Protein AF-0000000084460706 (afdb_homodimer)

pLDDT: mean 92.75, std 14.27, range [35.69, 99.0]

Structure (mmCIF, N/CA/C/O backbone):
data_AF-0000000084460706-model_v1
#
loop_
_entity.id
_entity.type
_entity.pdbx_description
1 polymer 'Polyprenyl-pyrophosphate binding protein'
#
loop_
_atom_site.group_PDB
_atom_site.id
_atom_site.type_symbol
_atom_site.label_atom_id
_atom_site.label_alt_id
_atom_site.label_comp_id
_atom_site.label_asym_id
_atom_site.label_entity_id
_atom_site.label_seq_id
_atom_site.pdbx_PDB_ins_code
_atom_site.Cartn_x
_atom_site.Cartn_y
_atom_site.Cartn_z
_atom_site.occupancy
_atom_site.B_iso_or_equiv
_atom_site.auth_seq_id
_atom_site.auth_comp_id
_atom_site.auth_asym_id
_atom_site.auth_atom_id
_atom_site.pdbx_PDB_model_num
ATOM 1 N N . MET A 1 1 ? 12.711 -70.938 -64.938 1 35.69 1 MET A N 1
ATOM 2 C CA . MET A 1 1 ? 12.578 -70.562 -63.562 1 35.69 1 MET A CA 1
ATOM 3 C C . MET A 1 1 ? 12.531 -69 -63.438 1 35.69 1 MET A C 1
ATOM 5 O O . MET A 1 1 ? 13.547 -68.375 -63.625 1 35.69 1 MET A O 1
ATOM 9 N N . ASN A 1 2 ? 11.406 -68.312 -63.906 1 45.12 2 ASN A N 1
ATOM 10 C CA . ASN A 1 2 ? 11.078 -66.875 -63.938 1 45.12 2 ASN A CA 1
ATOM 11 C C . ASN A 1 2 ? 11.148 -66.25 -62.531 1 45.12 2 ASN A C 1
ATOM 13 O O . ASN A 1 2 ? 10.484 -66.75 -61.594 1 45.12 2 ASN A O 1
ATOM 17 N N . ARG A 1 3 ? 12.305 -65.688 -62.094 1 51.94 3 ARG A N 1
ATOM 18 C CA . ARG A 1 3 ? 12.57 -64.938 -60.844 1 51.94 3 ARG A CA 1
ATOM 19 C C . ARG A 1 3 ? 11.586 -63.781 -60.688 1 51.94 3 ARG A C 1
ATOM 21 O O . ARG A 1 3 ? 11.516 -62.875 -61.5 1 51.94 3 ARG A O 1
ATOM 28 N N . ALA A 1 4 ? 10.375 -63.906 -60.062 1 52.44 4 ALA A N 1
ATOM 29 C CA . ALA A 1 4 ? 9.453 -62.875 -59.594 1 52.44 4 ALA A CA 1
ATOM 30 C C . ALA A 1 4 ? 10.156 -61.906 -58.656 1 52.44 4 ALA A C 1
ATOM 32 O O . ALA A 1 4 ? 10.734 -62.312 -57.656 1 52.44 4 ALA A O 1
ATOM 33 N N . ILE A 1 5 ? 10.781 -60.75 -59.094 1 53.22 5 ILE A N 1
ATOM 34 C CA . ILE A 1 5 ? 11.312 -59.656 -58.281 1 53.22 5 ILE A CA 1
ATOM 35 C C . ILE A 1 5 ? 10.195 -59.031 -57.438 1 53.22 5 ILE A C 1
ATOM 37 O O . ILE A 1 5 ? 9.203 -58.531 -57.969 1 53.22 5 ILE A O 1
ATOM 41 N N . ARG A 1 6 ? 9.828 -59.594 -56.281 1 53.53 6 ARG A N 1
ATOM 42 C CA . ARG A 1 6 ? 8.898 -59 -55.312 1 53.53 6 ARG A CA 1
ATOM 43 C C . ARG A 1 6 ? 9.344 -57.594 -54.938 1 53.53 6 ARG A C 1
ATOM 45 O O . ARG A 1 6 ? 10.477 -57.375 -54.5 1 53.53 6 ARG A O 1
ATOM 52 N N . TYR A 1 7 ? 8.836 -56.531 -55.625 1 55.12 7 TYR A N 1
ATOM 53 C CA . TYR A 1 7 ? 8.984 -55.156 -55.188 1 55.12 7 TYR A CA 1
ATOM 54 C C . TYR A 1 7 ? 8.531 -54.969 -53.75 1 55.12 7 TYR A C 1
ATOM 56 O O . TYR A 1 7 ? 7.371 -55.219 -53.406 1 55.12 7 TYR A O 1
ATOM 64 N N . LEU A 1 8 ? 9.406 -55.219 -52.781 1 54.19 8 LEU A N 1
ATOM 65 C CA . LEU A 1 8 ? 9.109 -54.844 -51.406 1 54.19 8 LEU A CA 1
ATOM 66 C C . LEU A 1 8 ? 8.891 -53.344 -51.281 1 54.19 8 LEU A C 1
ATOM 68 O O . LEU A 1 8 ? 9.781 -52.531 -51.625 1 54.19 8 LEU A O 1
ATOM 72 N N . SER A 1 9 ? 7.672 -52.844 -51.375 1 57.59 9 SER A N 1
ATOM 73 C CA . SER A 1 9 ? 7.328 -51.438 -51.094 1 57.59 9 SER A CA 1
ATOM 74 C C . SER A 1 9 ? 7.703 -51.031 -49.688 1 57.59 9 SER A C 1
ATOM 76 O O . SER A 1 9 ? 7.27 -51.656 -48.719 1 57.59 9 SER A O 1
ATOM 78 N N . ILE A 1 10 ? 8.828 -50.344 -49.5 1 58.97 10 ILE A N 1
ATOM 79 C CA . ILE A 1 10 ? 9.195 -49.719 -48.219 1 58.97 10 ILE A CA 1
ATOM 80 C C . ILE A 1 10 ? 8.156 -48.688 -47.844 1 58.97 10 ILE A C 1
ATOM 82 O O . ILE A 1 10 ? 7.992 -47.688 -48.531 1 58.97 10 ILE A O 1
ATOM 86 N N . VAL A 1 11 ? 7.062 -49.031 -47.094 1 57.97 11 VAL A N 1
ATOM 87 C CA . VAL A 1 11 ? 6.168 -48.062 -46.5 1 57.97 11 VAL A CA 1
ATOM 88 C C . VAL A 1 11 ? 6.934 -47.219 -45.469 1 57.97 11 VAL A C 1
ATOM 90 O O . VAL A 1 11 ? 7.414 -47.75 -44.469 1 57.97 11 VAL A O 1
ATOM 93 N N . LEU A 1 12 ? 7.449 -46.094 -45.844 1 57.53 12 LEU A N 1
ATOM 94 C CA . LEU A 1 12 ? 8.023 -45.094 -44.938 1 57.53 12 LEU A CA 1
ATOM 95 C C . LEU A 1 12 ? 6.969 -44.562 -43.969 1 57.53 12 LEU A C 1
ATOM 97 O O . LEU A 1 12 ? 6 -43.938 -44.406 1 57.53 12 LEU A O 1
ATOM 101 N N . PHE A 1 13 ? 6.812 -45.156 -42.75 1 57.91 13 PHE A N 1
ATOM 102 C CA . PHE A 1 13 ? 5.992 -44.594 -41.688 1 57.91 13 PHE A CA 1
ATOM 103 C C . PHE A 1 13 ? 6.531 -43.219 -41.25 1 57.91 13 PHE A C 1
ATOM 105 O O . PHE A 1 13 ? 7.625 -43.125 -40.688 1 57.91 13 PHE A O 1
ATOM 112 N N . SER A 1 14 ? 6.027 -42.125 -41.719 1 57.31 14 SER A N 1
ATOM 113 C CA . SER A 1 14 ? 6.316 -40.812 -41.188 1 57.31 14 SER A CA 1
ATOM 114 C C . SER A 1 14 ? 5.75 -40.656 -39.781 1 57.31 14 SER A C 1
ATOM 116 O O . SER A 1 14 ? 4.535 -40.719 -39.562 1 57.31 14 SER A O 1
ATOM 118 N N . VAL A 1 15 ? 6.5 -40.875 -38.781 1 58.72 15 VAL A N 1
ATOM 119 C CA . VAL A 1 15 ? 6.145 -40.531 -37.406 1 58.72 15 VAL A CA 1
ATOM 120 C C . VAL A 1 15 ? 5.891 -39.031 -37.312 1 58.72 15 VAL A C 1
ATOM 122 O O . VAL A 1 15 ? 6.812 -38.219 -37.469 1 58.72 15 VAL A O 1
ATOM 125 N N . LEU A 1 16 ? 4.648 -38.562 -37.469 1 55.91 16 LEU A N 1
ATOM 126 C CA . LEU A 1 16 ? 4.273 -37.188 -37.094 1 55.91 16 LEU A CA 1
ATOM 127 C C . LEU A 1 16 ? 4.605 -36.906 -35.656 1 55.91 16 LEU A C 1
ATOM 129 O O . LEU A 1 16 ? 4.008 -37.5 -34.75 1 55.91 16 LEU A O 1
ATOM 133 N N . SER A 1 17 ? 5.73 -36.375 -35.344 1 52.72 17 SER A N 1
ATOM 134 C CA . SER A 1 17 ? 6.031 -35.812 -34.031 1 52.72 17 SER A CA 1
ATOM 135 C C . SER A 1 17 ? 5.016 -34.75 -33.625 1 52.72 17 SER A C 1
ATOM 137 O O . SER A 1 17 ? 5.008 -33.656 -34.156 1 52.72 17 SER A O 1
ATOM 139 N N . LEU A 1 18 ? 3.852 -35.094 -33.125 1 52.91 18 LEU A N 1
ATOM 140 C CA . LEU A 1 18 ? 3.033 -34.062 -32.469 1 52.91 18 LEU A CA 1
ATOM 141 C C . LEU A 1 18 ? 3.865 -33.219 -31.5 1 52.91 18 LEU A C 1
ATOM 143 O O . LEU A 1 18 ? 4.609 -33.781 -30.688 1 52.91 18 LEU A O 1
ATOM 147 N N . PRO A 1 19 ? 4.023 -31.969 -31.891 1 53.22 19 PRO A N 1
ATOM 148 C CA . PRO A 1 19 ? 4.715 -31.172 -30.859 1 53.22 19 PRO A CA 1
ATOM 149 C C . PRO A 1 19 ? 4.137 -31.391 -29.453 1 53.22 19 PRO A C 1
ATOM 151 O O . PRO A 1 19 ? 2.924 -31.297 -29.266 1 53.22 19 PRO A O 1
ATOM 154 N N . LEU A 1 20 ? 4.777 -32.219 -28.656 1 52.78 20 LEU A N 1
ATOM 155 C CA . LEU A 1 20 ? 4.418 -32.344 -27.25 1 52.78 20 LEU A CA 1
ATOM 156 C C . LEU A 1 20 ? 4.223 -30.953 -26.625 1 52.78 20 LEU A C 1
ATOM 158 O O . LEU A 1 20 ? 5.191 -30.219 -26.438 1 52.78 20 LEU A O 1
ATOM 162 N N . CYS A 1 21 ? 3.043 -30.359 -27.016 1 56.69 21 CYS A N 1
ATOM 163 C CA . CYS A 1 21 ? 2.742 -29.156 -26.234 1 56.69 21 CYS A CA 1
ATOM 164 C C . CYS A 1 21 ? 3.008 -29.391 -24.766 1 56.69 21 CYS A C 1
ATOM 166 O O . CYS A 1 21 ? 2.549 -30.391 -24.188 1 56.69 21 CYS A O 1
ATOM 168 N N . ALA A 1 22 ? 4.07 -28.703 -24.234 1 64.94 22 ALA A N 1
ATOM 169 C CA . ALA A 1 22 ? 4.41 -28.859 -22.828 1 64.94 22 ALA A CA 1
ATOM 170 C C . ALA A 1 22 ? 3.188 -28.641 -21.938 1 64.94 22 ALA A C 1
ATOM 172 O O . ALA A 1 22 ? 2.4 -27.719 -22.172 1 64.94 22 ALA A O 1
ATOM 173 N N . ALA A 1 23 ? 2.678 -29.641 -21.141 1 80.94 23 ALA A N 1
ATOM 174 C CA . ALA A 1 23 ? 1.615 -29.578 -20.141 1 80.94 23 ALA A CA 1
ATOM 175 C C . ALA A 1 23 ? 1.845 -28.422 -19.172 1 80.94 23 ALA A C 1
ATOM 177 O O . ALA A 1 23 ? 2.988 -28.031 -18.922 1 80.94 23 ALA A O 1
ATOM 178 N N . PRO A 1 24 ? 0.689 -27.719 -18.766 1 90 24 PRO A N 1
ATOM 179 C CA . PRO A 1 24 ? 0.849 -26.672 -17.75 1 90 24 PRO A CA 1
ATOM 180 C C . PRO A 1 24 ? 1.663 -27.125 -16.547 1 90 24 PRO A C 1
ATOM 182 O O . PRO A 1 24 ? 1.537 -28.281 -16.109 1 90 24 PRO A O 1
ATOM 185 N N . GLU A 1 25 ? 2.559 -26.328 -16.156 1 94.56 25 GLU A N 1
ATOM 186 C CA . GLU A 1 25 ? 3.389 -26.578 -14.984 1 94.56 25 GLU A CA 1
ATOM 187 C C . GLU A 1 25 ? 2.707 -26.078 -13.711 1 94.56 25 GLU A C 1
ATOM 189 O O . GLU A 1 25 ? 2.152 -24.984 -13.688 1 94.56 25 GLU A O 1
ATOM 194 N N . LYS A 1 26 ? 2.754 -26.922 -12.664 1 97.38 26 LYS A N 1
ATOM 195 C CA . LYS A 1 26 ? 2.199 -26.531 -11.375 1 97.38 26 LYS A CA 1
ATOM 196 C C . LYS A 1 26 ? 3.209 -25.719 -10.562 1 97.38 26 LYS A C 1
ATOM 198 O O . LYS A 1 26 ? 4.332 -26.172 -10.336 1 97.38 26 LYS A O 1
ATOM 203 N N . LEU A 1 27 ? 2.857 -24.594 -10.156 1 98.5 27 LEU A N 1
ATOM 204 C CA . LEU A 1 27 ? 3.66 -23.734 -9.281 1 98.5 27 LEU A CA 1
ATOM 205 C C . LEU A 1 27 ? 2.908 -23.422 -7.996 1 98.5 27 LEU A C 1
ATOM 207 O O . LEU A 1 27 ? 1.675 -23.375 -7.988 1 98.5 27 LEU A O 1
ATOM 211 N N . VAL A 1 28 ? 3.676 -23.188 -6.898 1 98.81 28 VAL A N 1
ATOM 212 C CA . VAL A 1 28 ? 3.115 -22.812 -5.602 1 98.81 28 VAL A CA 1
ATOM 213 C C . VAL A 1 28 ? 3.287 -21.312 -5.379 1 98.81 28 VAL A C 1
ATOM 215 O O . VAL A 1 28 ? 4.383 -20.766 -5.559 1 98.81 28 VAL A O 1
ATOM 218 N N . ILE A 1 29 ? 2.219 -20.656 -5.062 1 98.81 29 ILE A N 1
ATOM 219 C CA . ILE A 1 29 ? 2.293 -19.234 -4.746 1 98.81 29 ILE A CA 1
ATOM 220 C C . ILE A 1 29 ? 3.016 -19.031 -3.414 1 98.81 29 ILE A C 1
ATOM 222 O O . ILE A 1 29 ? 2.656 -19.656 -2.41 1 98.81 29 ILE A O 1
ATOM 226 N N . ASP A 1 30 ? 4.074 -18.234 -3.402 1 98.44 30 ASP A N 1
ATOM 227 C CA . ASP A 1 30 ? 4.863 -17.938 -2.209 1 98.44 30 ASP A CA 1
ATOM 228 C C . ASP A 1 30 ? 4.102 -17 -1.272 1 98.44 30 ASP A C 1
ATOM 230 O O . ASP A 1 30 ? 3.943 -15.82 -1.568 1 98.44 30 ASP A O 1
ATOM 234 N N . ASP A 1 31 ? 3.695 -17.438 -0.145 1 97.69 31 ASP A N 1
ATOM 235 C CA . ASP A 1 31 ? 2.781 -16.688 0.715 1 97.69 31 ASP A CA 1
ATOM 236 C C . ASP A 1 31 ? 3.531 -15.641 1.54 1 97.69 31 ASP A C 1
ATOM 238 O O . ASP A 1 31 ? 2.938 -14.961 2.379 1 97.69 31 ASP A O 1
ATOM 242 N N . GLN A 1 32 ? 4.828 -15.5 1.327 1 96.69 32 GLN A N 1
ATOM 243 C CA . GLN A 1 32 ? 5.582 -14.422 1.963 1 96.69 32 GLN A CA 1
ATOM 244 C C . GLN A 1 32 ? 5.969 -13.352 0.951 1 96.69 32 GLN A C 1
ATOM 246 O O . GLN A 1 32 ? 6.516 -12.312 1.32 1 96.69 32 GLN A O 1
ATOM 251 N N . HIS A 1 33 ? 5.754 -13.633 -0.321 1 98.12 33 HIS A N 1
ATOM 252 C CA . HIS A 1 33 ? 6.117 -12.703 -1.387 1 98.12 33 HIS A CA 1
ATOM 253 C C . HIS A 1 33 ? 4.941 -12.469 -2.33 1 98.12 33 HIS A C 1
ATOM 255 O O . HIS A 1 33 ? 5.141 -12.117 -3.496 1 98.12 33 HIS A O 1
ATOM 261 N N . SER A 1 34 ? 3.768 -12.836 -1.862 1 98.88 34 SER A N 1
ATOM 262 C CA . SER A 1 34 ? 2.537 -12.578 -2.602 1 98.88 34 SER A CA 1
ATOM 263 C C . SER A 1 34 ? 1.49 -11.914 -1.713 1 98.88 34 SER A C 1
ATOM 265 O O . SER A 1 34 ? 1.181 -12.414 -0.629 1 98.88 34 SER A O 1
ATOM 267 N N . TYR A 1 35 ? 1.014 -10.805 -2.172 1 98.88 35 TYR A N 1
ATOM 268 C CA . TYR A 1 35 ? 0.06 -10.078 -1.345 1 98.88 35 TYR A CA 1
ATOM 269 C C . TYR A 1 35 ? -0.994 -9.391 -2.205 1 98.88 35 TYR A C 1
ATOM 271 O O . TYR A 1 35 ? -0.811 -9.234 -3.414 1 98.88 35 TYR A O 1
ATOM 279 N N . VAL A 1 36 ? -2.105 -9.055 -1.605 1 98.94 36 VAL A N 1
ATOM 280 C CA . VAL A 1 36 ? -3.146 -8.164 -2.111 1 98.94 36 VAL A CA 1
ATOM 281 C C . VAL A 1 36 ? -3.186 -6.887 -1.277 1 98.94 36 VAL A C 1
ATOM 283 O O . VAL A 1 36 ? -3.51 -6.922 -0.089 1 98.94 36 VAL A O 1
ATOM 286 N N . LEU A 1 37 ? -2.793 -5.82 -1.858 1 98.94 37 LEU A N 1
ATOM 287 C CA . LEU A 1 37 ? -2.848 -4.508 -1.23 1 98.94 37 LEU A CA 1
ATOM 288 C C . LEU A 1 37 ? -4.129 -3.771 -1.618 1 98.94 37 LEU A C 1
ATOM 290 O O . LEU A 1 37 ? -4.5 -3.742 -2.793 1 98.94 37 LEU A O 1
ATOM 294 N N . TRP A 1 38 ? -4.805 -3.207 -0.633 1 98.88 38 TRP A N 1
ATOM 295 C CA . TRP A 1 38 ? -6.055 -2.49 -0.879 1 98.88 38 TRP A CA 1
ATOM 296 C C . TRP A 1 38 ? -5.977 -1.062 -0.355 1 98.88 38 TRP A C 1
ATOM 298 O O . TRP A 1 38 ? -5.258 -0.786 0.611 1 98.88 38 TRP A O 1
ATOM 308 N N . ARG A 1 39 ? -6.668 -0.218 -1.026 1 98.75 39 ARG A N 1
ATOM 309 C CA . ARG A 1 39 ? -6.836 1.176 -0.628 1 98.75 39 ARG A CA 1
ATOM 310 C C . ARG A 1 39 ? -8.281 1.632 -0.834 1 98.75 39 ARG A C 1
ATOM 312 O O . ARG A 1 39 ? -8.891 1.336 -1.865 1 98.75 39 ARG A O 1
ATOM 319 N N . ILE A 1 40 ? -8.836 2.361 0.151 1 98.75 40 ILE A N 1
ATOM 320 C CA . ILE A 1 40 ? -10.164 2.957 0.04 1 98.75 40 ILE A CA 1
ATOM 321 C C . ILE A 1 40 ? -10.125 4.398 0.541 1 98.75 40 ILE A C 1
ATOM 323 O O . ILE A 1 40 ? -9.273 4.758 1.358 1 98.75 40 ILE A O 1
ATOM 327 N N . GLN A 1 41 ? -11.047 5.168 0.022 1 98.5 41 GLN A N 1
ATOM 328 C CA . GLN A 1 41 ? -11.195 6.527 0.527 1 98.5 41 GLN A CA 1
ATOM 329 C C . GLN A 1 41 ? -11.68 6.527 1.974 1 98.5 41 GLN A C 1
ATOM 331 O O . GLN A 1 41 ? -12.547 5.73 2.342 1 98.5 41 GLN A O 1
ATOM 336 N N . HIS A 1 42 ? -11.156 7.406 2.797 1 98.69 42 HIS A N 1
ATOM 337 C CA . HIS A 1 42 ? -11.516 7.516 4.207 1 98.69 42 HIS A CA 1
ATOM 338 C C . HIS A 1 42 ? -12.148 8.867 4.512 1 98.69 42 HIS A C 1
ATOM 340 O O . HIS A 1 42 ? -11.453 9.883 4.574 1 98.69 42 HIS A O 1
ATOM 346 N N . LEU A 1 43 ? -13.492 8.977 4.605 1 98.19 43 LEU A N 1
ATOM 347 C CA . LEU A 1 43 ? -14.32 10.117 4.977 1 98.19 43 LEU A CA 1
ATOM 348 C C . LEU A 1 43 ? -14.102 11.289 4.016 1 98.19 43 LEU A C 1
ATOM 350 O O . LEU A 1 43 ? -14.406 12.438 4.352 1 98.19 43 LEU A O 1
ATOM 354 N N . GLY A 1 44 ? -13.484 11.039 2.93 1 98.19 44 GLY A N 1
ATOM 355 C CA . GLY A 1 44 ? -13.18 12.086 1.961 1 98.19 44 GLY A CA 1
ATOM 356 C C . GLY A 1 44 ? -11.875 12.805 2.248 1 98.19 44 GLY A C 1
ATOM 357 O O . GLY A 1 44 ? -11.406 13.602 1.43 1 98.19 44 GLY A O 1
ATOM 358 N N . PHE A 1 45 ? -11.281 12.531 3.359 1 98.75 45 PHE A N 1
ATOM 359 C CA . PHE A 1 45 ? -10.086 13.258 3.777 1 98.75 45 PHE A CA 1
ATOM 360 C C . PHE A 1 45 ? -8.836 12.602 3.217 1 98.75 45 PHE A C 1
ATOM 362 O O . PHE A 1 45 ? -7.918 13.289 2.762 1 98.75 45 PHE A O 1
ATOM 369 N N . SER A 1 46 ? -8.75 11.328 3.287 1 98.75 46 SER A N 1
ATOM 370 C CA . SER A 1 46 ? -7.547 10.578 2.934 1 98.75 46 SER A CA 1
ATOM 371 C C . SER A 1 46 ? -7.895 9.18 2.449 1 98.75 46 SER A C 1
ATOM 373 O O . SER A 1 46 ? -9.016 8.93 1.991 1 98.75 46 SER A O 1
ATOM 375 N N . THR A 1 47 ? -6.898 8.352 2.412 1 98.62 47 THR A N 1
ATOM 376 C CA . THR A 1 47 ? -7.094 6.934 2.133 1 98.62 47 THR A CA 1
ATOM 377 C C . THR A 1 47 ? -6.711 6.086 3.344 1 98.62 47 THR A C 1
ATOM 379 O O . THR A 1 47 ? -5.977 6.547 4.219 1 98.62 47 THR A O 1
ATOM 382 N N . GLN A 1 48 ? -7.305 4.988 3.404 1 98 48 GLN A N 1
ATOM 383 C CA . GLN A 1 48 ? -6.844 3.898 4.258 1 98 48 GLN A CA 1
ATOM 384 C C . GLN A 1 48 ? -6.34 2.723 3.426 1 98 48 GLN A C 1
ATOM 386 O O . GLN A 1 48 ? -6.895 2.422 2.367 1 98 48 GLN A O 1
ATOM 391 N N . SER A 1 49 ? -5.262 2.092 3.943 1 98.62 49 SER A N 1
ATOM 392 C CA . SER A 1 49 ? -4.688 0.992 3.174 1 98.62 49 SER A CA 1
ATOM 393 C C . SER A 1 49 ? -4.281 -0.165 4.078 1 98.62 49 SER A C 1
ATOM 395 O O . SER A 1 49 ? -4.043 0.03 5.273 1 98.62 49 SER A O 1
ATOM 397 N N . GLY A 1 50 ? -4.227 -1.306 3.555 1 98.62 50 GLY A N 1
ATOM 398 C CA . GLY A 1 50 ? -3.756 -2.545 4.152 1 98.62 50 GLY A CA 1
ATOM 399 C C . GLY A 1 50 ? -3.488 -3.635 3.133 1 98.62 50 GLY A C 1
ATOM 400 O O . GLY A 1 50 ? -3.49 -3.379 1.928 1 98.62 50 GLY A O 1
ATOM 401 N N . LYS A 1 51 ? -3.131 -4.793 3.674 1 98.81 51 LYS A N 1
ATOM 402 C CA . LYS A 1 51 ? -2.932 -5.883 2.723 1 98.81 51 LYS A CA 1
ATOM 403 C C . LYS A 1 51 ? -3.145 -7.238 3.387 1 98.81 51 LYS A C 1
ATOM 405 O O . LYS A 1 51 ? -3.307 -7.32 4.605 1 98.81 51 LYS A O 1
ATOM 410 N N . TRP A 1 52 ? -3.281 -8.227 2.59 1 98.88 52 TRP A N 1
ATOM 411 C CA . TRP A 1 52 ? -3.211 -9.633 2.957 1 98.88 52 TRP A CA 1
ATOM 412 C C . TRP A 1 52 ? -2.119 -10.352 2.17 1 98.88 52 TRP A C 1
ATOM 414 O O . TRP A 1 52 ? -1.87 -10.023 1.006 1 98.88 52 TRP A O 1
ATOM 424 N N . TYR A 1 53 ? -1.567 -11.266 2.84 1 98.81 53 TYR A N 1
ATOM 425 C CA . TYR A 1 53 ? -0.778 -12.242 2.1 1 98.81 53 TYR A CA 1
ATOM 426 C C . TYR A 1 53 ? -1.656 -13.375 1.584 1 98.81 53 TYR A C 1
ATOM 428 O O . TYR A 1 53 ? -2.725 -13.648 2.137 1 98.81 53 TYR A O 1
ATOM 436 N N . VAL A 1 54 ? -1.182 -13.984 0.515 1 98.75 54 VAL A N 1
ATOM 437 C CA . VAL A 1 54 ? -2.023 -14.914 -0.229 1 98.75 54 VAL A CA 1
ATOM 438 C C . VAL A 1 54 ? -1.271 -16.234 -0.456 1 98.75 54 VAL A C 1
ATOM 440 O O . VAL A 1 54 ? -0.053 -16.219 -0.649 1 98.75 54 VAL A O 1
ATOM 443 N N . LYS A 1 55 ? -1.976 -17.312 -0.433 1 98.75 55 LYS A N 1
ATOM 444 C CA . LYS A 1 55 ? -1.466 -18.609 -0.846 1 98.75 55 LYS A CA 1
ATOM 445 C C . LYS A 1 55 ? -2.266 -19.172 -2.02 1 98.75 55 LYS A C 1
ATOM 447 O O . LYS A 1 55 ? -3.336 -18.656 -2.348 1 98.75 55 LYS A O 1
ATOM 452 N N . GLY A 1 56 ? -1.661 -20.234 -2.686 1 98.81 56 GLY A N 1
ATOM 453 C CA . GLY A 1 56 ? -2.404 -20.844 -3.779 1 98.81 56 GLY A CA 1
ATOM 454 C C . GLY A 1 56 ? -1.521 -21.578 -4.766 1 98.81 56 GLY A C 1
ATOM 455 O O . GLY A 1 56 ? -0.39 -21.953 -4.441 1 98.81 56 GLY A O 1
ATOM 456 N N . VAL A 1 57 ? -2.207 -21.844 -5.902 1 98.81 57 VAL A N 1
ATOM 457 C CA . VAL A 1 57 ? -1.556 -22.625 -6.941 1 98.81 57 VAL A CA 1
ATOM 458 C C . VAL A 1 57 ? -1.755 -21.969 -8.297 1 98.81 57 VAL A C 1
ATOM 460 O O . VAL A 1 57 ? -2.848 -21.484 -8.609 1 98.81 57 VAL A O 1
ATOM 463 N N . LEU A 1 58 ? -0.708 -21.984 -9.023 1 98.75 58 LEU A N 1
ATOM 464 C CA . LEU A 1 58 ? -0.714 -21.531 -10.414 1 98.75 58 LEU A CA 1
ATOM 465 C C . LEU A 1 58 ? -0.39 -22.688 -11.359 1 98.75 58 LEU A C 1
ATOM 467 O O . LEU A 1 58 ? 0.655 -23.328 -11.234 1 98.75 58 LEU A O 1
ATOM 471 N N . MET A 1 59 ? -1.31 -23 -12.203 1 98.38 59 MET A N 1
ATOM 472 C CA . MET A 1 59 ? -1.023 -23.828 -13.367 1 98.38 59 MET A CA 1
ATOM 473 C C . MET A 1 59 ? -0.63 -22.969 -14.562 1 98.38 59 MET A C 1
ATOM 475 O O . MET A 1 59 ? -1.476 -22.297 -15.156 1 98.38 59 MET A O 1
ATOM 479 N N . LEU A 1 60 ? 0.627 -23.062 -14.898 1 97.69 60 LEU A N 1
ATOM 480 C CA . LEU A 1 60 ? 1.132 -22.156 -15.93 1 97.69 60 LEU A CA 1
ATOM 481 C C . LEU A 1 60 ? 1.467 -22.922 -17.203 1 97.69 60 LEU A C 1
ATOM 483 O O . LEU A 1 60 ? 2.258 -23.875 -17.172 1 97.69 60 LEU A O 1
ATOM 487 N N . ASP A 1 61 ? 0.833 -22.531 -18.297 1 96.12 61 ASP A N 1
ATOM 488 C CA . ASP A 1 61 ? 1.22 -22.953 -19.641 1 96.12 61 ASP A CA 1
ATOM 489 C C . ASP A 1 61 ? 2.045 -21.875 -20.344 1 96.12 61 ASP A C 1
ATOM 491 O O . ASP A 1 61 ? 1.491 -20.938 -20.922 1 96.12 61 ASP A O 1
ATOM 495 N N . LYS A 1 62 ? 3.279 -22.016 -20.359 1 89.94 62 LYS A N 1
ATOM 496 C CA . LYS A 1 62 ? 4.184 -20.984 -20.859 1 89.94 62 LYS A CA 1
ATOM 497 C C . LYS A 1 62 ? 4.035 -20.828 -22.375 1 89.94 62 LYS A C 1
ATOM 499 O O . LYS A 1 62 ? 4.191 -19.719 -22.906 1 89.94 62 LYS A O 1
ATOM 504 N N . ASP A 1 63 ? 3.713 -21.844 -23.016 1 92.31 63 ASP A N 1
ATOM 505 C CA . ASP A 1 63 ? 3.615 -21.828 -24.469 1 92.31 63 ASP A CA 1
ATOM 506 C C . ASP A 1 63 ? 2.25 -21.312 -24.922 1 92.31 63 ASP A C 1
ATOM 508 O O . ASP A 1 63 ? 2.129 -20.719 -25.984 1 92.31 63 ASP A O 1
ATOM 512 N N . ASN A 1 64 ? 1.349 -21.609 -24.109 1 95.19 64 ASN A N 1
ATOM 513 C CA . ASN A 1 64 ? -0.02 -21.172 -24.359 1 95.19 64 ASN A CA 1
ATOM 514 C C . ASN A 1 64 ? -0.649 -20.547 -23.125 1 95.19 64 ASN A C 1
ATOM 516 O O . ASN A 1 64 ? -1.554 -21.141 -22.516 1 95.19 64 ASN A O 1
ATOM 520 N N . PRO A 1 65 ? -0.287 -19.359 -22.781 1 95.75 65 PRO A N 1
ATOM 521 C CA . PRO A 1 65 ? -0.686 -18.75 -21.516 1 95.75 65 PRO A CA 1
ATOM 522 C C . PRO A 1 65 ? -2.201 -18.688 -21.328 1 95.75 65 PRO A C 1
ATOM 524 O O . PRO A 1 65 ? -2.693 -18.656 -20.203 1 95.75 65 PRO A O 1
ATOM 527 N N . GLN A 1 66 ? -2.955 -18.688 -22.406 1 96.62 66 GLN A N 1
ATOM 528 C CA . GLN A 1 66 ? -4.41 -18.641 -22.312 1 96.62 66 GLN A CA 1
ATOM 529 C C . GLN A 1 66 ? -4.953 -19.891 -21.609 1 96.62 66 GLN A C 1
ATOM 531 O O . GLN A 1 66 ? -6.105 -19.906 -21.172 1 96.62 66 GLN A O 1
ATOM 536 N N . ASN A 1 67 ? -4.125 -20.938 -21.516 1 97.19 67 ASN A N 1
ATOM 537 C CA . ASN A 1 67 ? -4.527 -22.188 -20.875 1 97.19 67 ASN A CA 1
ATOM 538 C C . ASN A 1 67 ? -4.188 -22.188 -19.375 1 97.19 67 ASN A C 1
ATOM 540 O O . ASN A 1 67 ? -4.523 -23.141 -18.672 1 97.19 67 ASN A O 1
ATOM 544 N N . SER A 1 68 ? -3.604 -21.203 -18.922 1 98.19 68 SER A N 1
ATOM 545 C CA . SER A 1 68 ? -3.172 -21.125 -17.516 1 98.19 68 SER A CA 1
ATOM 546 C C . SER A 1 68 ? -4.352 -20.875 -16.594 1 98.19 68 SER A C 1
ATOM 548 O O . SER A 1 68 ? -5.406 -20.406 -17.031 1 98.19 68 SER A O 1
ATOM 550 N N . LYS A 1 69 ? -4.141 -21.234 -15.273 1 98.62 69 LYS A N 1
ATOM 551 C CA . LYS A 1 69 ? -5.152 -21.078 -14.227 1 98.62 69 LYS A CA 1
ATOM 552 C C . LYS A 1 69 ? -4.504 -20.766 -12.883 1 98.62 69 LYS A C 1
ATOM 554 O O . LYS A 1 69 ? -3.453 -21.312 -12.547 1 98.62 69 LYS A O 1
ATOM 559 N N . VAL A 1 70 ? -5.219 -19.938 -12.156 1 98.88 70 VAL A N 1
ATOM 560 C CA . VAL A 1 70 ? -4.75 -19.641 -10.812 1 98.88 70 VAL A CA 1
ATOM 561 C C . VAL A 1 70 ? -5.891 -19.812 -9.812 1 98.88 70 VAL A C 1
ATOM 563 O O . VAL A 1 70 ? -7.035 -19.453 -10.094 1 98.88 70 VAL A O 1
ATOM 566 N N . GLU A 1 71 ? -5.613 -20.422 -8.719 1 98.94 71 GLU A N 1
ATOM 567 C CA . GLU A 1 71 ? -6.434 -20.484 -7.508 1 98.94 71 GLU A CA 1
ATOM 568 C C . GLU A 1 71 ? -5.699 -19.906 -6.309 1 98.94 71 GLU A C 1
ATOM 570 O O . GLU A 1 71 ? -4.605 -20.359 -5.961 1 98.94 71 GLU A O 1
ATOM 575 N N . ALA A 1 72 ? -6.293 -18.938 -5.707 1 98.94 72 ALA A N 1
ATOM 576 C CA . ALA A 1 72 ? -5.656 -18.234 -4.605 1 98.94 72 ALA A CA 1
ATOM 577 C C . ALA A 1 72 ? -6.609 -18.094 -3.42 1 98.94 72 ALA A C 1
ATOM 579 O O . ALA A 1 72 ? -7.82 -17.938 -3.605 1 98.94 72 ALA A O 1
ATOM 580 N N . THR A 1 73 ? -6.039 -18.141 -2.203 1 98.94 73 THR A N 1
ATOM 581 C CA . THR A 1 73 ? -6.809 -18.047 -0.969 1 98.94 73 THR A CA 1
ATOM 582 C C . THR A 1 73 ? -6.16 -17.062 0.006 1 98.94 73 THR A C 1
ATOM 584 O O . THR A 1 73 ? -4.934 -17.031 0.137 1 98.94 73 THR A O 1
ATOM 587 N N . ILE A 1 74 ? -7.035 -16.344 0.67 1 98.81 74 ILE A N 1
ATOM 588 C CA . ILE A 1 74 ? -6.637 -15.406 1.717 1 98.81 74 ILE A CA 1
ATOM 589 C C . ILE A 1 74 ? -7.23 -15.852 3.053 1 98.81 74 ILE A C 1
ATOM 591 O O . ILE A 1 74 ? -8.414 -16.188 3.131 1 98.81 74 ILE A O 1
ATOM 595 N N . ASP A 1 75 ? -6.348 -15.977 4.055 1 98.75 75 ASP A N 1
ATOM 596 C CA . ASP A 1 75 ? -6.836 -15.977 5.43 1 98.75 75 ASP A CA 1
ATOM 597 C C . ASP A 1 75 ? -7.289 -14.578 5.852 1 98.75 75 ASP A C 1
ATOM 599 O O . ASP A 1 75 ? -6.461 -13.727 6.188 1 98.75 75 ASP A O 1
ATOM 603 N N . VAL A 1 76 ? -8.578 -14.398 5.906 1 98.69 76 VAL A N 1
ATOM 604 C CA . VAL A 1 76 ? -9.125 -13.047 6 1 98.69 76 VAL A CA 1
ATOM 605 C C . VAL A 1 76 ? -8.773 -12.438 7.359 1 98.69 76 VAL A C 1
ATOM 607 O O . VAL A 1 76 ? -8.641 -11.219 7.488 1 98.69 76 VAL A O 1
ATOM 610 N N . ALA A 1 77 ? -8.57 -13.203 8.344 1 98.25 77 ALA A N 1
ATOM 611 C CA . ALA A 1 77 ? -8.305 -12.719 9.695 1 98.25 77 ALA A CA 1
ATOM 612 C C . ALA A 1 77 ? -6.91 -12.102 9.789 1 98.25 77 ALA A C 1
ATOM 614 O O . ALA A 1 77 ? -6.59 -11.422 10.766 1 98.25 77 ALA A O 1
ATOM 615 N N . LYS A 1 78 ? -6.109 -12.336 8.844 1 98.12 78 LYS A N 1
ATOM 616 C CA . LYS A 1 78 ? -4.719 -11.898 8.922 1 98.12 78 LYS A CA 1
ATOM 617 C C . LYS A 1 78 ? -4.531 -10.555 8.227 1 98.12 78 LYS A C 1
ATOM 619 O O . LYS A 1 78 ? -3.691 -10.422 7.332 1 98.12 78 LYS A O 1
ATOM 624 N N . PHE A 1 79 ? -5.266 -9.602 8.734 1 98.38 79 PHE A N 1
ATOM 625 C CA . PHE A 1 79 ? -5.148 -8.234 8.234 1 98.38 79 PHE A CA 1
ATOM 626 C C . PHE A 1 79 ? -3.764 -7.668 8.531 1 98.38 79 PHE A C 1
ATOM 628 O O . PHE A 1 79 ? -3.215 -7.891 9.617 1 98.38 79 PHE A O 1
ATOM 635 N N . VAL A 1 80 ? -3.234 -6.922 7.602 1 98.5 80 VAL A N 1
ATOM 636 C CA . VAL A 1 80 ? -2.023 -6.137 7.812 1 98.5 80 VAL A CA 1
ATOM 637 C C . VAL A 1 80 ? -2.32 -4.656 7.578 1 98.5 80 VAL A C 1
ATOM 639 O O . VAL A 1 80 ? -2.117 -4.145 6.477 1 98.5 80 VAL A O 1
ATOM 642 N N . THR A 1 81 ? -2.799 -3.924 8.594 1 98.56 81 THR A N 1
ATOM 643 C CA . THR A 1 81 ? -3.029 -2.488 8.484 1 98.56 81 THR A CA 1
ATOM 644 C C . THR A 1 81 ? -1.979 -1.712 9.273 1 98.56 81 THR A C 1
ATOM 646 O O . THR A 1 81 ? -1.764 -0.523 9.031 1 98.56 81 THR A O 1
ATOM 649 N N . GLY A 1 82 ? -1.436 -2.355 10.297 1 98 82 GLY A N 1
ATOM 650 C CA . GLY A 1 82 ? -0.508 -1.703 11.203 1 98 82 GLY A CA 1
ATOM 651 C C . GLY A 1 82 ? -1.178 -1.157 12.453 1 98 82 GLY A C 1
ATOM 652 O O . GLY A 1 82 ? -0.506 -0.654 13.352 1 98 82 GLY A O 1
ATOM 653 N N . ILE A 1 83 ? -2.471 -1.258 12.547 1 98 83 ILE A N 1
ATOM 654 C CA . ILE A 1 83 ? -3.262 -0.825 13.695 1 98 83 ILE A CA 1
ATOM 655 C C . ILE A 1 83 ? -4.066 -2.002 14.242 1 98 83 ILE A C 1
ATOM 657 O O . ILE A 1 83 ? -5.125 -2.338 13.711 1 98 83 ILE A O 1
ATOM 661 N N . PRO A 1 84 ? -3.631 -2.582 15.352 1 97 84 PRO A N 1
ATOM 662 C CA . PRO A 1 84 ? -4.266 -3.799 15.867 1 97 84 PRO A CA 1
ATOM 663 C C . PRO A 1 84 ? -5.766 -3.627 16.109 1 97 84 PRO A C 1
ATOM 665 O O . PRO A 1 84 ? -6.555 -4.516 15.781 1 97 84 PRO A O 1
ATOM 668 N N . GLU A 1 85 ? -6.156 -2.535 16.641 1 97.31 85 GLU A N 1
ATOM 669 C CA . GLU A 1 85 ? -7.574 -2.301 16.906 1 97.31 85 GLU A CA 1
ATOM 670 C C . GLU A 1 85 ? -8.375 -2.246 15.609 1 97.31 85 GLU A C 1
ATOM 672 O O . GLU A 1 85 ? -9.523 -2.682 15.562 1 97.31 85 GLU A O 1
ATOM 677 N N . LEU A 1 86 ? -7.789 -1.663 14.633 1 97.94 86 LEU A N 1
ATOM 678 C CA . LEU A 1 86 ? -8.445 -1.633 13.328 1 97.94 86 LEU A CA 1
ATOM 679 C C . LEU A 1 86 ? -8.57 -3.039 12.75 1 97.94 86 LEU A C 1
ATOM 681 O O . LEU A 1 86 ? -9.625 -3.406 12.227 1 97.94 86 LEU A O 1
ATOM 685 N N . ASP A 1 87 ? -7.52 -3.818 12.852 1 98.06 87 ASP A N 1
ATOM 686 C CA . ASP A 1 87 ? -7.562 -5.195 12.375 1 98.06 87 ASP A CA 1
ATOM 687 C C . ASP A 1 87 ? -8.703 -5.969 13.039 1 98.06 87 ASP A C 1
ATOM 689 O O . ASP A 1 87 ? -9.453 -6.676 12.359 1 98.06 87 ASP A O 1
ATOM 693 N N . LYS A 1 88 ? -8.781 -5.773 14.32 1 97.69 88 LYS A N 1
ATOM 694 C CA . LYS A 1 88 ? -9.867 -6.422 15.055 1 97.69 88 LYS A CA 1
ATOM 695 C C . LYS A 1 88 ? -11.227 -5.949 14.555 1 97.69 88 LYS A C 1
ATOM 697 O O . LYS A 1 88 ? -12.117 -6.762 14.297 1 97.69 88 LYS A O 1
ATOM 702 N N . HIS A 1 89 ? -11.383 -4.68 14.414 1 97.75 89 HIS A N 1
ATOM 703 C CA . HIS A 1 89 ? -12.648 -4.094 13.969 1 97.75 89 HIS A CA 1
ATOM 704 C C . HIS A 1 89 ? -13.031 -4.602 12.586 1 97.75 89 HIS A C 1
ATOM 706 O O . HIS A 1 89 ? -14.195 -4.957 12.352 1 97.75 89 HIS A O 1
ATOM 712 N N . LEU A 1 90 ? -12.109 -4.684 11.664 1 98.5 90 LEU A N 1
ATOM 713 C CA . LEU A 1 90 ? -12.359 -5.148 10.305 1 98.5 90 LEU A CA 1
ATOM 714 C C . LEU A 1 90 ? -12.805 -6.605 10.305 1 98.5 90 LEU A C 1
ATOM 716 O O . LEU A 1 90 ? -13.562 -7.027 9.43 1 98.5 90 LEU A O 1
ATOM 720 N N . GLY A 1 91 ? -12.367 -7.352 11.211 1 98.5 91 GLY A N 1
ATOM 721 C CA . GLY A 1 91 ? -12.719 -8.758 11.289 1 98.5 91 GLY A CA 1
ATOM 722 C C . GLY A 1 91 ? -14.117 -9 11.828 1 98.5 91 GLY A C 1
ATOM 723 O O . GLY A 1 91 ? -14.656 -10.102 11.703 1 98.5 91 GLY A O 1
ATOM 724 N N . ASP A 1 92 ? -14.727 -8.008 12.406 1 98.19 92 ASP A N 1
ATOM 725 C CA . ASP A 1 92 ? -16.016 -8.148 13.07 1 98.19 92 ASP A CA 1
ATOM 726 C C . ASP A 1 92 ? -17.156 -8.18 12.047 1 98.19 92 ASP A C 1
ATOM 728 O O . ASP A 1 92 ? -16.922 -8.023 10.844 1 98.19 92 ASP A O 1
ATOM 732 N N . LYS A 1 93 ? -18.391 -8.328 12.516 1 97.88 93 LYS A N 1
ATOM 733 C CA . LYS A 1 93 ? -19.578 -8.594 11.711 1 97.88 93 LYS A CA 1
ATOM 734 C C . LYS A 1 93 ? -19.906 -7.41 10.797 1 97.88 93 LYS A C 1
ATOM 736 O O . LYS A 1 93 ? -20.469 -7.586 9.719 1 97.88 93 LYS A O 1
ATOM 741 N N . LEU A 1 94 ? -19.547 -6.234 11.227 1 97.31 94 LEU A N 1
ATOM 742 C CA . LEU A 1 94 ? -19.859 -5.035 10.453 1 97.31 94 LEU A CA 1
ATOM 743 C C . LEU A 1 94 ? -19.078 -5.012 9.148 1 97.31 94 LEU A C 1
ATOM 745 O O . LEU A 1 94 ? -19.5 -4.355 8.188 1 97.31 94 LEU A O 1
ATOM 749 N N . PHE A 1 95 ? -17.984 -5.727 9.156 1 98.38 95 PHE A N 1
ATOM 750 C CA . PHE A 1 95 ? -17.141 -5.738 7.977 1 98.38 95 PHE A CA 1
ATOM 751 C C . PHE A 1 95 ? -17 -7.152 7.422 1 98.38 95 PHE A C 1
ATOM 753 O O . PHE A 1 95 ? -17.984 -7.727 6.93 1 98.38 95 PHE A O 1
ATOM 760 N N . PHE A 1 96 ? -15.93 -7.824 7.684 1 98.75 96 PHE A N 1
ATOM 761 C CA . PHE A 1 96 ? -15.648 -9.055 6.945 1 98.75 96 PHE A CA 1
ATOM 762 C C . PHE A 1 96 ? -16.266 -10.258 7.648 1 98.75 96 PHE A C 1
ATOM 764 O O . PHE A 1 96 ? -16.391 -11.328 7.051 1 98.75 96 PHE A O 1
ATOM 771 N N . ASP A 1 97 ? -16.609 -10.164 8.977 1 98.56 97 ASP A N 1
ATOM 772 C CA . ASP A 1 97 ? -17.219 -11.266 9.727 1 98.56 97 ASP A CA 1
ATOM 773 C C . ASP A 1 97 ? -16.375 -12.539 9.609 1 98.56 97 ASP A C 1
ATOM 775 O O . ASP A 1 97 ? -16.891 -13.586 9.211 1 98.56 97 ASP A O 1
ATOM 779 N N . VAL A 1 98 ? -15.164 -12.469 10.062 1 98.56 98 VAL A N 1
ATOM 780 C CA . VAL A 1 98 ? -14.172 -13.508 9.789 1 98.56 98 VAL A CA 1
ATOM 781 C C . VAL A 1 98 ? -14.555 -14.789 10.531 1 98.56 98 VAL A C 1
ATOM 783 O O . VAL A 1 98 ? -14.141 -15.883 10.148 1 98.56 98 VAL A O 1
ATOM 786 N N . LYS A 1 99 ? -15.258 -14.695 11.625 1 98.5 99 LYS A N 1
ATOM 787 C CA . LYS A 1 99 ? -15.703 -15.898 12.328 1 98.5 99 LYS A CA 1
ATOM 788 C C . LYS A 1 99 ? -16.594 -16.766 11.43 1 98.5 99 LYS A C 1
ATOM 790 O O . LYS A 1 99 ? -16.469 -17.984 11.438 1 98.5 99 LYS A O 1
ATOM 795 N N . GLN A 1 100 ? -17.438 -16.109 10.648 1 98.62 100 GLN A N 1
ATOM 796 C CA . GLN A 1 100 ? -18.344 -16.828 9.758 1 98.62 100 GLN A CA 1
ATOM 797 C C . GLN A 1 100 ? -17.672 -17.125 8.422 1 98.62 100 GLN A C 1
ATOM 799 O O . GLN A 1 100 ? -17.922 -18.172 7.82 1 98.62 100 GLN A O 1
ATOM 804 N N . TYR A 1 101 ? -16.906 -16.219 7.973 1 98.75 101 TYR A N 1
ATOM 805 C CA . TYR A 1 101 ? -16.266 -16.328 6.668 1 98.75 101 TYR A CA 1
ATOM 806 C C . TYR A 1 101 ? -14.75 -16.156 6.789 1 98.75 101 TYR A C 1
ATOM 808 O O . TYR A 1 101 ? -14.211 -15.102 6.438 1 98.75 101 TYR A O 1
ATOM 816 N N . PRO A 1 102 ? -14.016 -17.125 7.137 1 98.62 102 PRO A N 1
ATOM 817 C CA . PRO A 1 102 ? -12.609 -16.969 7.496 1 98.62 102 PRO A CA 1
ATOM 818 C C . PRO A 1 102 ? -11.703 -16.828 6.273 1 98.62 102 PRO A C 1
ATOM 820 O O . PRO A 1 102 ? -10.547 -16.422 6.406 1 98.62 102 PRO A O 1
ATOM 823 N N . THR A 1 103 ? -12.25 -17.172 5.02 1 98.75 103 THR A N 1
ATOM 824 C CA . THR A 1 103 ? -11.383 -17.141 3.85 1 98.75 103 THR A CA 1
ATOM 825 C C . THR A 1 103 ? -12.031 -16.359 2.717 1 98.75 103 THR A C 1
ATOM 827 O O . THR A 1 103 ? -13.258 -16.219 2.674 1 98.75 103 THR A O 1
ATOM 830 N N . ALA A 1 104 ? -11.25 -15.766 1.913 1 98.88 104 ALA A N 1
ATOM 831 C CA . ALA A 1 104 ? -11.609 -15.289 0.578 1 98.88 104 ALA A CA 1
ATOM 832 C C . ALA A 1 104 ? -10.859 -16.062 -0.498 1 98.88 104 ALA A C 1
ATOM 834 O O . ALA A 1 104 ? -9.719 -16.5 -0.282 1 98.88 104 ALA A O 1
ATOM 835 N N . GLN A 1 105 ? -11.508 -16.203 -1.659 1 98.94 105 GLN A N 1
ATOM 836 C CA . GLN A 1 105 ? -10.914 -17.062 -2.68 1 98.94 105 GLN A CA 1
ATOM 837 C C . GLN A 1 105 ? -11.117 -16.469 -4.074 1 98.94 105 GLN A C 1
ATOM 839 O O . GLN A 1 105 ? -12.188 -15.938 -4.379 1 98.94 105 GLN A O 1
ATOM 844 N N . PHE A 1 106 ? -10.094 -16.594 -4.852 1 99 106 PHE A N 1
ATOM 845 C CA . PHE A 1 106 ? -10.172 -16.297 -6.277 1 99 106 PHE A CA 1
ATOM 846 C C . PHE A 1 106 ? -9.797 -17.516 -7.113 1 99 106 PHE A C 1
ATOM 848 O O . PHE A 1 106 ? -8.781 -18.156 -6.852 1 99 106 PHE A O 1
ATOM 855 N N . VAL A 1 107 ? -10.609 -17.828 -8.102 1 98.94 107 VAL A N 1
ATOM 856 C CA . VAL A 1 107 ? -10.352 -18.891 -9.078 1 98.94 107 VAL A CA 1
ATOM 857 C C . VAL A 1 107 ? -10.523 -18.344 -10.492 1 98.94 107 VAL A C 1
ATOM 859 O O . VAL A 1 107 ? -11.602 -17.875 -10.859 1 98.94 107 VAL A O 1
ATOM 862 N N . SER A 1 108 ? -9.453 -18.484 -11.281 1 98.88 108 SER A N 1
ATOM 863 C CA . SER A 1 108 ? -9.531 -17.938 -12.625 1 98.88 108 SER A CA 1
ATOM 864 C C . SER A 1 108 ? -10.234 -18.906 -13.578 1 98.88 108 SER A C 1
ATOM 866 O O . SER A 1 108 ? -10.25 -20.109 -13.344 1 98.88 108 SER A O 1
ATOM 868 N N . ASP A 1 109 ? -10.789 -18.266 -14.672 1 97.81 109 ASP A N 1
ATOM 869 C CA . ASP A 1 109 ? -11.43 -19.125 -15.664 1 97.81 109 ASP A CA 1
ATOM 870 C C . ASP A 1 109 ? -11.031 -18.703 -17.078 1 97.81 109 ASP A C 1
ATOM 872 O O . ASP A 1 109 ? -11.258 -19.453 -18.031 1 97.81 109 ASP A O 1
ATOM 876 N N . LYS A 1 110 ? -10.477 -17.547 -17.203 1 98.62 110 LYS A N 1
ATOM 877 C CA . LYS A 1 110 ? -10.125 -17.062 -18.531 1 98.62 110 LYS A CA 1
ATOM 878 C C . LYS A 1 110 ? -8.875 -16.188 -18.484 1 98.62 110 LYS A C 1
ATOM 880 O O . LYS A 1 110 ? -8.734 -15.344 -17.594 1 98.62 110 LYS A O 1
ATOM 885 N N . VAL A 1 111 ? -7.969 -16.422 -19.422 1 98.75 111 VAL A N 1
ATOM 886 C CA . VAL A 1 111 ? -6.793 -15.594 -19.656 1 98.75 111 VAL A CA 1
ATOM 887 C C . VAL A 1 111 ? -6.824 -15.047 -21.078 1 98.75 111 VAL A C 1
ATOM 889 O O . VAL A 1 111 ? -6.855 -15.812 -22.047 1 98.75 111 VAL A O 1
ATOM 892 N N . GLU A 1 112 ? -6.867 -13.719 -21.156 1 98.81 112 GLU A N 1
ATOM 893 C CA . GLU A 1 112 ? -6.824 -13.039 -22.453 1 98.81 112 GLU A CA 1
ATOM 894 C C . GLU A 1 112 ? -5.547 -12.219 -22.594 1 98.81 112 GLU A C 1
ATOM 896 O O . GLU A 1 112 ? -5.355 -11.227 -21.875 1 98.81 112 GLU A O 1
ATOM 901 N N . LEU A 1 113 ? -4.723 -12.586 -23.562 1 98.56 113 LEU A N 1
ATOM 902 C CA . L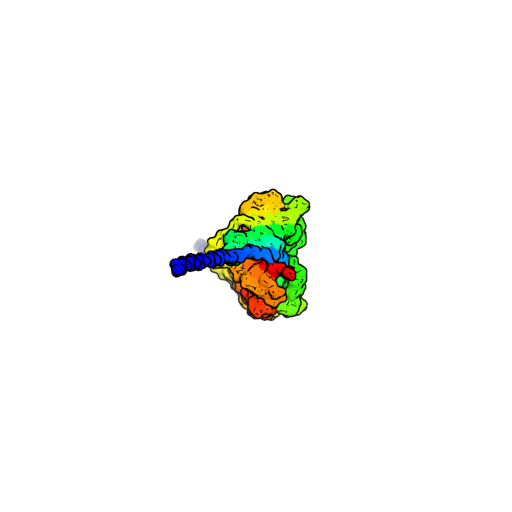EU A 1 113 ? -3.471 -11.867 -23.781 1 98.56 113 LEU A CA 1
ATOM 903 C C . LEU A 1 113 ? -3.732 -10.469 -24.328 1 98.56 113 LEU A C 1
ATOM 905 O O . LEU A 1 113 ? -4.59 -10.289 -25.188 1 98.56 113 LEU A O 1
ATOM 909 N N . THR A 1 114 ? -3.055 -9.531 -23.75 1 98.75 114 THR A N 1
ATOM 910 C CA . THR A 1 114 ? -3.176 -8.156 -24.203 1 98.75 114 THR A CA 1
ATOM 911 C C . THR A 1 114 ? -1.842 -7.641 -24.734 1 98.75 114 THR A C 1
ATOM 913 O O . THR A 1 114 ? -1.762 -6.523 -25.266 1 98.75 114 THR A O 1
ATOM 916 N N . GLY A 1 115 ? -0.815 -8.336 -24.562 1 98 115 GLY A N 1
ATOM 917 C CA . GLY A 1 115 ? 0.545 -8.078 -25.016 1 98 115 GLY A CA 1
ATOM 918 C C . GLY A 1 115 ? 1.479 -9.258 -24.797 1 98 115 GLY A C 1
ATOM 919 O O . GLY A 1 115 ? 1.033 -10.359 -24.469 1 98 115 GLY A O 1
ATOM 920 N N . LYS A 1 116 ? 2.715 -9.008 -25.047 1 96.56 116 LYS A N 1
ATOM 921 C CA . LYS A 1 116 ? 3.699 -10.078 -24.938 1 96.56 116 LYS A CA 1
ATOM 922 C C . LYS A 1 116 ? 3.723 -10.656 -23.531 1 96.56 116 LYS A C 1
ATOM 924 O O . LYS A 1 116 ? 3.84 -11.875 -23.344 1 96.56 116 LYS A O 1
ATOM 929 N N . ASN A 1 117 ? 3.617 -9.82 -22.531 1 97.69 117 ASN A N 1
ATOM 930 C CA . ASN A 1 117 ? 3.678 -10.281 -21.156 1 97.69 117 ASN A CA 1
ATOM 931 C C . ASN A 1 117 ? 2.504 -9.75 -20.328 1 97.69 117 ASN A C 1
ATOM 933 O O . ASN A 1 117 ? 2.6 -9.633 -19.109 1 97.69 117 ASN A O 1
ATOM 937 N N . THR A 1 118 ? 1.474 -9.305 -21.016 1 98.75 118 THR A N 1
ATOM 938 C CA . THR A 1 118 ? 0.32 -8.773 -20.297 1 98.75 118 THR A CA 1
ATOM 939 C C . THR A 1 118 ? -0.946 -9.539 -20.672 1 98.75 118 THR A C 1
ATOM 941 O O . THR A 1 118 ? -1.056 -10.07 -21.781 1 98.75 118 THR A O 1
ATOM 944 N N . ALA A 1 119 ? -1.848 -9.555 -19.703 1 98.88 119 ALA A N 1
ATOM 945 C CA . ALA A 1 119 ? -3.107 -10.258 -19.922 1 98.88 119 ALA A CA 1
ATOM 946 C C . ALA A 1 119 ? -4.207 -9.719 -19.016 1 98.88 119 ALA A C 1
ATOM 948 O O . ALA A 1 119 ? -3.92 -9.094 -17.984 1 98.88 119 ALA A O 1
ATOM 949 N N . LYS A 1 120 ? -5.41 -9.859 -19.453 1 98.94 120 LYS A N 1
ATOM 950 C CA . LYS A 1 120 ? -6.574 -9.812 -18.562 1 98.94 120 LYS A CA 1
ATOM 951 C C . LYS A 1 120 ? -6.93 -11.211 -18.047 1 98.94 120 LYS A C 1
ATOM 953 O O . LYS A 1 120 ? -7.148 -12.125 -18.844 1 98.94 120 LYS A O 1
ATOM 958 N N . VAL A 1 121 ? -6.91 -11.367 -16.797 1 98.94 121 VAL A N 1
ATOM 959 C CA . VAL A 1 121 ? -7.285 -12.625 -16.172 1 98.94 121 VAL A CA 1
ATOM 960 C C . VAL A 1 121 ? -8.625 -12.477 -15.461 1 98.94 121 VAL A C 1
ATOM 962 O O . VAL A 1 121 ? -8.758 -11.68 -14.531 1 98.94 121 VAL A O 1
ATOM 965 N N . THR A 1 122 ? -9.625 -13.164 -15.898 1 98.94 122 THR A N 1
ATOM 966 C CA . THR A 1 122 ? -10.961 -13.133 -15.312 1 98.94 122 THR A CA 1
ATOM 967 C C . THR A 1 122 ? -11.211 -14.383 -14.477 1 98.94 122 THR A C 1
ATOM 969 O O . THR A 1 122 ? -10.789 -15.477 -14.844 1 98.94 122 THR A O 1
ATOM 972 N N . GLY A 1 123 ? -11.836 -14.188 -13.352 1 98.94 123 GLY A N 1
ATOM 973 C CA . GLY A 1 123 ? -12.203 -15.289 -12.477 1 98.94 123 GLY A CA 1
ATOM 974 C C . GLY A 1 123 ? -13.305 -14.922 -11.492 1 98.94 123 GLY A C 1
ATOM 975 O O . GLY A 1 123 ? -13.891 -13.844 -11.586 1 98.94 123 GLY A O 1
ATOM 976 N N . THR A 1 124 ? -13.594 -15.906 -10.641 1 98.94 124 THR A N 1
ATOM 977 C CA . THR A 1 124 ? -14.586 -15.719 -9.594 1 98.94 124 THR A CA 1
ATOM 978 C C . THR A 1 124 ? -13.914 -15.398 -8.258 1 98.94 124 THR A C 1
ATOM 980 O O . THR A 1 124 ? -13.055 -16.156 -7.797 1 98.94 124 THR A O 1
ATOM 983 N N . LEU A 1 125 ? -14.281 -14.289 -7.703 1 98.94 125 LEU A N 1
ATOM 984 C CA . LEU A 1 125 ? -13.859 -13.914 -6.359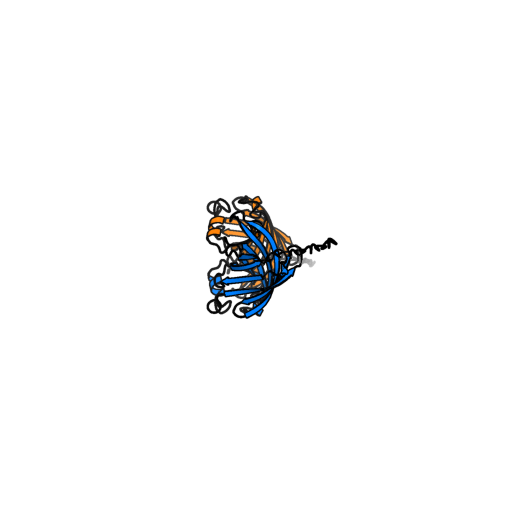 1 98.94 125 LEU A CA 1
ATOM 985 C C . LEU A 1 125 ? -14.984 -14.133 -5.352 1 98.94 125 LEU A C 1
ATOM 987 O O . LEU A 1 125 ? -16.125 -13.719 -5.586 1 98.94 125 LEU A O 1
ATOM 991 N N . THR A 1 126 ? -14.664 -14.844 -4.324 1 98.94 126 THR A N 1
ATOM 992 C CA . THR A 1 126 ? -15.594 -15.039 -3.221 1 98.94 126 THR A CA 1
ATOM 993 C C . THR A 1 126 ? -15.102 -14.328 -1.964 1 98.94 126 THR A C 1
ATOM 995 O O . THR A 1 126 ? -13.992 -14.594 -1.494 1 98.94 126 THR A O 1
ATOM 998 N N . VAL A 1 127 ? -15.852 -13.445 -1.504 1 98.81 127 VAL A N 1
ATOM 999 C CA . VAL A 1 127 ? -15.617 -12.695 -0.275 1 98.81 127 VAL A CA 1
ATOM 1000 C C . VAL A 1 127 ? -16.891 -12.656 0.565 1 98.81 127 VAL A C 1
ATOM 1002 O O . VAL A 1 127 ? -17.969 -12.359 0.052 1 98.81 127 VAL A O 1
ATOM 1005 N N . ARG A 1 128 ? -16.719 -12.969 1.825 1 98.12 128 ARG A N 1
ATOM 1006 C CA . ARG A 1 128 ? -17.844 -12.891 2.764 1 98.12 128 ARG A CA 1
ATOM 1007 C C . ARG A 1 128 ? -19.031 -13.688 2.258 1 98.12 128 ARG A C 1
ATOM 1009 O O . ARG A 1 128 ? -20.172 -13.227 2.355 1 98.12 128 ARG A O 1
ATOM 1016 N N . GLY A 1 129 ? -18.797 -14.727 1.582 1 98.25 129 GLY A N 1
ATOM 1017 C CA . GLY A 1 129 ? -19.828 -15.641 1.119 1 98.25 129 GLY A CA 1
ATOM 1018 C C . GLY A 1 129 ? -20.469 -15.211 -0.185 1 98.25 129 GLY A C 1
ATOM 1019 O O . GLY A 1 129 ? -21.391 -15.867 -0.683 1 98.25 129 GLY A O 1
ATOM 1020 N N . VAL A 1 130 ? -20.031 -14.195 -0.726 1 98.88 130 VAL A N 1
ATOM 1021 C CA . VAL A 1 130 ? -20.578 -13.688 -1.983 1 98.88 130 VAL A CA 1
ATOM 1022 C C . VAL A 1 130 ? -19.562 -13.914 -3.107 1 98.88 130 VAL A C 1
ATOM 1024 O O . VAL A 1 130 ? -18.391 -13.57 -2.967 1 98.88 130 VAL A O 1
ATOM 1027 N N . SER A 1 131 ? -20.016 -14.484 -4.199 1 98.88 131 SER A N 1
ATOM 1028 C CA . SER A 1 131 ? -19.156 -14.75 -5.355 1 98.88 131 SER A CA 1
ATOM 1029 C C . SER A 1 131 ? -19.5 -13.82 -6.516 1 98.88 131 SER A C 1
ATOM 1031 O O . SER A 1 131 ? -20.672 -13.688 -6.895 1 98.88 131 SER A O 1
ATOM 1033 N N . LYS A 1 132 ? -18.5 -13.148 -7.062 1 98.88 132 LYS A N 1
ATOM 1034 C CA . LYS A 1 132 ? -18.656 -12.266 -8.219 1 98.88 132 LYS A CA 1
ATOM 1035 C C . LYS A 1 132 ? -17.484 -12.43 -9.18 1 98.88 132 LYS A C 1
ATOM 1037 O O . LYS A 1 132 ? -16.359 -12.734 -8.766 1 98.88 132 LYS A O 1
ATOM 1042 N N . PRO A 1 133 ? -17.75 -12.242 -10.5 1 98.81 133 PRO A N 1
ATOM 1043 C CA . PRO A 1 133 ? -16.625 -12.188 -11.422 1 98.81 133 PRO A CA 1
ATOM 1044 C C . PRO A 1 133 ? -15.758 -10.945 -11.227 1 98.81 133 PRO A C 1
ATOM 1046 O O . PRO A 1 133 ? -16.281 -9.867 -10.945 1 98.81 133 PRO A O 1
ATOM 1049 N N . VAL A 1 134 ? -14.477 -11.141 -11.312 1 98.88 134 VAL A N 1
ATOM 1050 C CA . VAL A 1 134 ? -13.539 -10.023 -11.305 1 98.88 134 VAL A CA 1
ATOM 1051 C C . VAL A 1 134 ? -12.484 -10.219 -12.391 1 98.88 134 VAL A C 1
ATOM 1053 O O . VAL A 1 134 ? -12.172 -11.352 -12.758 1 98.88 134 VAL A O 1
ATOM 1056 N N . THR A 1 135 ? -12.008 -9.125 -12.922 1 98.94 135 THR A N 1
ATOM 1057 C CA . THR A 1 135 ? -10.93 -9.148 -13.906 1 98.94 135 THR A CA 1
ATOM 1058 C C . THR A 1 135 ? -9.695 -8.422 -13.375 1 98.94 135 THR A C 1
ATOM 1060 O O . THR A 1 135 ? -9.797 -7.316 -12.844 1 98.94 135 THR A O 1
ATOM 1063 N N . LEU A 1 136 ? -8.617 -9.055 -13.508 1 98.94 136 LEU A N 1
ATOM 1064 C CA . LEU A 1 136 ? -7.32 -8.492 -13.141 1 98.94 136 LEU A CA 1
ATOM 1065 C C . LEU A 1 136 ? -6.535 -8.094 -14.383 1 98.94 136 LEU A C 1
ATOM 1067 O O . LEU A 1 136 ? -6.531 -8.82 -15.383 1 98.94 136 LEU A O 1
ATOM 1071 N N . ASP A 1 137 ? -5.938 -6.941 -14.391 1 99 137 ASP A N 1
ATOM 1072 C CA . ASP A 1 137 ? -4.879 -6.594 -15.336 1 99 137 ASP A CA 1
ATOM 1073 C C . ASP A 1 137 ? -3.523 -7.113 -14.859 1 99 137 ASP A C 1
ATOM 1075 O O . ASP A 1 137 ? -2.994 -6.645 -13.844 1 99 137 ASP A O 1
ATOM 1079 N N . VAL A 1 138 ? -2.936 -8.016 -15.617 1 98.94 138 VAL A N 1
ATOM 1080 C CA . VAL A 1 138 ? -1.798 -8.773 -15.109 1 98.94 138 VAL A CA 1
ATOM 1081 C C . VAL A 1 138 ? -0.58 -8.539 -16 1 98.94 138 VAL A C 1
ATOM 1083 O O . VAL A 1 138 ? -0.697 -8.516 -17.219 1 98.94 138 VAL A O 1
ATOM 1086 N N . THR A 1 139 ? 0.537 -8.383 -15.406 1 98.88 139 THR A N 1
ATOM 1087 C CA . THR A 1 139 ? 1.839 -8.398 -16.062 1 98.88 139 THR A CA 1
ATOM 1088 C C . THR A 1 139 ? 2.693 -9.547 -15.531 1 98.88 139 THR A C 1
ATOM 1090 O O . THR A 1 139 ? 2.83 -9.719 -14.32 1 98.88 139 THR A O 1
ATOM 1093 N N . MET A 1 140 ? 3.141 -10.414 -16.375 1 98.69 140 MET A N 1
ATOM 1094 C CA . MET A 1 140 ? 4.195 -11.352 -16.016 1 98.69 140 MET A CA 1
ATOM 1095 C C . MET A 1 140 ? 5.562 -10.68 -16.062 1 98.69 140 MET A C 1
ATOM 1097 O O . MET A 1 140 ? 6.07 -10.359 -17.125 1 98.69 140 MET A O 1
ATOM 1101 N N . ASN A 1 141 ? 6.195 -10.609 -15 1 98.69 141 ASN A N 1
ATOM 1102 C CA . ASN A 1 141 ? 7.391 -9.781 -14.875 1 98.69 141 ASN A CA 1
ATOM 1103 C C . ASN A 1 141 ? 8.648 -10.539 -15.305 1 98.69 141 ASN A C 1
ATOM 1105 O O . ASN A 1 141 ? 9.5 -9.984 -16 1 98.69 141 ASN A O 1
ATOM 1109 N N . LYS A 1 142 ? 8.742 -11.688 -14.781 1 98.19 142 LYS A N 1
ATOM 1110 C CA . LYS A 1 142 ? 9.969 -12.461 -14.938 1 98.19 142 LYS A CA 1
ATOM 1111 C C . LYS A 1 142 ? 9.711 -13.953 -14.719 1 98.19 142 LYS A C 1
ATOM 1113 O O . LYS A 1 142 ? 8.922 -14.328 -13.844 1 98.19 142 LYS A O 1
ATOM 1118 N N . VAL A 1 143 ? 10.242 -14.758 -15.508 1 96.88 143 VAL A N 1
ATOM 1119 C CA . VAL A 1 143 ? 10.336 -16.203 -15.336 1 96.88 143 VAL A CA 1
ATOM 1120 C C . VAL A 1 143 ? 11.805 -16.625 -15.32 1 96.88 143 VAL A C 1
ATOM 1122 O O . VAL A 1 143 ? 12.562 -16.281 -16.234 1 96.88 143 VAL A O 1
ATOM 1125 N N . GLY A 1 144 ? 12.117 -17.328 -14.289 1 96.44 144 GLY A N 1
ATOM 1126 C CA . GLY A 1 144 ? 13.5 -17.781 -14.227 1 96.44 144 GLY A CA 1
ATOM 1127 C C . GLY A 1 144 ? 13.906 -18.297 -12.859 1 96.44 144 GLY A C 1
ATOM 1128 O O . GLY A 1 144 ? 13.062 -18.422 -11.961 1 96.44 144 GLY A O 1
ATOM 1129 N N . LYS A 1 145 ? 15.148 -18.641 -12.758 1 96.94 145 LYS A N 1
ATOM 1130 C CA . LYS A 1 145 ? 15.68 -19.141 -11.492 1 96.94 145 LYS A CA 1
ATOM 1131 C C . LYS A 1 145 ? 15.812 -18.031 -10.469 1 96.94 145 LYS A C 1
ATOM 1133 O O . LYS A 1 145 ? 16.375 -16.969 -10.758 1 96.94 145 LYS A O 1
ATOM 1138 N N . ASN A 1 146 ? 15.219 -18.25 -9.289 1 97.12 146 ASN A N 1
ATOM 1139 C CA . ASN A 1 146 ? 15.391 -17.328 -8.172 1 97.12 146 ASN A CA 1
ATOM 1140 C C . ASN A 1 146 ? 16.797 -17.406 -7.586 1 97.12 146 ASN A C 1
ATOM 1142 O O . ASN A 1 146 ? 17.25 -18.5 -7.203 1 97.12 146 ASN A O 1
ATOM 1146 N N . PRO A 1 147 ? 17.484 -16.328 -7.512 1 95.44 147 PRO A N 1
ATOM 1147 C CA . PRO A 1 147 ? 18.891 -16.391 -7.102 1 95.44 147 PRO A CA 1
ATOM 1148 C C . PRO A 1 147 ? 19.062 -16.75 -5.629 1 95.44 147 PRO A C 1
ATOM 1150 O O . PRO A 1 147 ? 20.156 -17.109 -5.195 1 95.44 147 PRO A O 1
ATOM 1153 N N . VAL A 1 148 ? 18.062 -16.672 -4.836 1 92.62 148 VAL A N 1
ATOM 1154 C CA . VAL A 1 148 ? 18.125 -16.984 -3.41 1 92.62 148 VAL A CA 1
ATOM 1155 C C . VAL A 1 148 ? 17.734 -18.438 -3.18 1 92.62 148 VAL A C 1
ATOM 1157 O O . VAL A 1 148 ? 18.5 -19.203 -2.566 1 92.62 148 VAL A O 1
ATOM 1160 N N . SER A 1 149 ? 16.594 -18.859 -3.75 1 94.12 149 SER A N 1
ATOM 1161 C CA . SER A 1 149 ? 16.062 -20.188 -3.467 1 94.12 149 SER A CA 1
ATOM 1162 C C . SER A 1 149 ? 16.516 -21.203 -4.516 1 94.12 149 SER A C 1
ATOM 1164 O O . SER A 1 149 ? 16.391 -22.406 -4.316 1 94.12 149 SER A O 1
ATOM 1166 N N . ASP A 1 150 ? 16.984 -20.797 -5.66 1 95.25 150 ASP A N 1
ATOM 1167 C CA . ASP A 1 150 ? 17.438 -21.594 -6.785 1 95.25 150 ASP A CA 1
ATOM 1168 C C . ASP A 1 150 ? 16.266 -22.328 -7.445 1 95.25 150 ASP A C 1
ATOM 1170 O O . ASP A 1 150 ? 16.469 -23.266 -8.227 1 95.25 150 ASP A O 1
ATOM 1174 N N . ARG A 1 151 ? 15.086 -21.906 -7.172 1 96.56 151 ARG A N 1
ATOM 1175 C CA . ARG A 1 151 ? 13.906 -22.531 -7.77 1 96.56 151 ARG A CA 1
ATOM 1176 C C . ARG A 1 151 ? 13.406 -21.719 -8.961 1 96.56 151 ARG A C 1
ATOM 1178 O O . ARG A 1 151 ? 13.469 -20.484 -8.945 1 96.56 151 ARG A O 1
ATOM 1185 N N . MET A 1 152 ? 12.953 -22.516 -9.93 1 96.69 152 MET A N 1
ATOM 1186 C CA . MET A 1 152 ? 12.219 -21.828 -10.984 1 96.69 152 MET A CA 1
ATOM 1187 C C . MET A 1 152 ? 11.047 -21.031 -10.406 1 96.69 152 MET A C 1
ATOM 1189 O O . MET A 1 152 ? 10.242 -21.578 -9.648 1 96.69 152 MET A O 1
ATOM 1193 N N . THR A 1 153 ? 11.016 -19.766 -10.727 1 98.25 153 THR A N 1
ATOM 1194 C CA . THR A 1 153 ? 10.039 -18.828 -10.18 1 98.25 153 THR A CA 1
ATOM 1195 C C . THR A 1 153 ? 9.461 -17.953 -11.281 1 98.25 153 THR A C 1
ATOM 1197 O O . THR A 1 153 ? 10.148 -17.625 -12.258 1 98.25 153 THR A O 1
ATOM 1200 N N . VAL A 1 154 ? 8.211 -17.672 -11.156 1 98.62 154 VAL A N 1
ATOM 1201 C CA . VAL A 1 154 ? 7.551 -16.688 -12 1 98.62 154 VAL A CA 1
ATOM 1202 C C . VAL A 1 154 ? 6.973 -15.57 -11.141 1 98.62 154 VAL A C 1
ATOM 1204 O O . VAL A 1 154 ? 6.406 -15.828 -10.078 1 98.62 154 VAL A O 1
ATOM 1207 N N . GLY A 1 155 ? 7.148 -14.359 -11.617 1 98.81 155 GLY A N 1
ATOM 1208 C CA . GLY A 1 155 ? 6.656 -13.195 -10.891 1 98.81 155 GLY A CA 1
ATOM 1209 C C . GLY A 1 155 ? 5.617 -12.406 -11.672 1 98.81 155 GLY A C 1
ATOM 1210 O O . GLY A 1 155 ? 5.703 -12.289 -12.891 1 98.81 155 GLY A O 1
ATOM 1211 N N . PHE A 1 156 ? 4.707 -11.836 -10.93 1 98.94 156 PHE A N 1
ATOM 1212 C CA . PHE A 1 156 ? 3.604 -11.094 -11.523 1 98.94 156 PHE A CA 1
ATOM 1213 C C . PHE A 1 156 ? 3.311 -9.828 -10.727 1 98.94 156 PHE A C 1
ATOM 1215 O O . PHE A 1 156 ? 3.561 -9.781 -9.516 1 98.94 156 PHE A O 1
ATOM 1222 N N . THR A 1 157 ? 2.748 -8.836 -11.398 1 98.94 157 THR A N 1
ATOM 1223 C CA . THR A 1 157 ? 1.978 -7.75 -10.797 1 98.94 157 THR A CA 1
ATOM 1224 C C . THR A 1 157 ? 0.587 -7.668 -11.422 1 98.94 157 THR A C 1
ATOM 1226 O O . THR A 1 157 ? 0.414 -7.957 -12.609 1 98.94 157 THR A O 1
ATOM 1229 N N . ALA A 1 158 ? -0.393 -7.266 -10.617 1 98.94 158 ALA A N 1
ATOM 1230 C CA . ALA A 1 158 ? -1.763 -7.156 -11.109 1 98.94 158 ALA A CA 1
ATOM 1231 C C . ALA A 1 158 ? -2.514 -6.031 -10.406 1 98.94 158 ALA A C 1
ATOM 1233 O O . ALA A 1 158 ? -2.162 -5.648 -9.289 1 98.94 158 ALA A O 1
ATOM 1234 N N . THR A 1 159 ? -3.494 -5.488 -11.094 1 98.94 159 THR A N 1
ATOM 1235 C CA . THR A 1 159 ? -4.352 -4.457 -10.523 1 98.94 159 THR A CA 1
ATOM 1236 C C . THR A 1 159 ? -5.809 -4.691 -10.906 1 98.94 159 THR A C 1
ATOM 1238 O O . THR A 1 159 ? -6.098 -5.359 -11.898 1 98.94 159 THR A O 1
ATOM 1241 N N . THR A 1 160 ? -6.66 -4.188 -10.109 1 98.94 160 THR A N 1
ATOM 1242 C CA . THR A 1 160 ? -8.078 -4.062 -10.406 1 98.94 160 THR A CA 1
ATOM 1243 C C . THR A 1 160 ? -8.742 -3.057 -9.469 1 98.94 160 THR A C 1
ATOM 1245 O O . THR A 1 160 ? -8.102 -2.537 -8.555 1 98.94 160 THR A O 1
ATOM 1248 N N . THR A 1 161 ? -9.906 -2.639 -9.766 1 98.94 161 THR A N 1
ATOM 1249 C CA . THR A 1 161 ? -10.766 -1.858 -8.883 1 98.94 161 THR A CA 1
ATOM 1250 C C . THR A 1 161 ? -12.109 -2.551 -8.688 1 98.94 161 THR A C 1
ATOM 1252 O O . THR A 1 161 ? -12.727 -3.002 -9.656 1 98.94 161 THR A O 1
ATOM 1255 N N . LEU A 1 162 ? -12.469 -2.684 -7.465 1 98.81 162 LEU A N 1
ATOM 1256 C CA . LEU A 1 162 ? -13.719 -3.326 -7.086 1 98.81 162 LEU A CA 1
ATOM 1257 C C . LEU A 1 162 ? -14.617 -2.359 -6.32 1 98.81 162 LEU A C 1
ATOM 1259 O O . LEU A 1 162 ? -14.172 -1.29 -5.902 1 98.81 162 LEU A O 1
ATOM 1263 N N . LYS A 1 163 ? -15.883 -2.77 -6.215 1 98.88 163 LYS A N 1
ATOM 1264 C CA . LYS A 1 163 ? -16.797 -2.174 -5.242 1 98.88 163 LYS A CA 1
ATOM 1265 C C . LYS A 1 163 ? -17.047 -3.129 -4.078 1 98.88 163 LYS A C 1
ATOM 1267 O O . LYS A 1 163 ? -17.562 -4.234 -4.281 1 98.88 163 LYS A O 1
ATOM 1272 N N . ARG A 1 164 ? -16.719 -2.67 -2.91 1 98.81 164 ARG A N 1
ATOM 1273 C CA . ARG A 1 164 ? -16.891 -3.551 -1.761 1 98.81 164 ARG A CA 1
ATOM 1274 C C . ARG A 1 164 ? -18.375 -3.848 -1.524 1 98.81 164 ARG A C 1
ATOM 1276 O O . ARG A 1 164 ? -18.719 -4.926 -1.043 1 98.81 164 ARG A O 1
ATOM 1283 N N . SER A 1 165 ? -19.234 -2.957 -1.964 1 98.69 165 SER A N 1
ATOM 1284 C CA . SER A 1 165 ? -20.672 -3.162 -1.812 1 98.69 165 SER A CA 1
ATOM 1285 C C . SER A 1 165 ? -21.156 -4.34 -2.654 1 98.69 165 SER A C 1
ATOM 1287 O O . SER A 1 165 ? -22.156 -4.977 -2.322 1 98.69 165 SER A O 1
ATOM 1289 N N . ASP A 1 166 ? -20.531 -4.645 -3.764 1 98.75 166 ASP A N 1
ATOM 1290 C CA . ASP A 1 166 ? -20.875 -5.805 -4.582 1 98.75 166 ASP A CA 1
ATOM 1291 C C . ASP A 1 166 ? -20.75 -7.098 -3.783 1 98.75 166 ASP A C 1
ATOM 1293 O O . ASP A 1 166 ? -21.375 -8.102 -4.117 1 98.75 166 ASP A O 1
ATOM 1297 N N . PHE A 1 167 ? -19.984 -7.066 -2.717 1 98.75 167 PHE A N 1
ATOM 1298 C CA . PHE A 1 167 ? -19.734 -8.258 -1.915 1 98.75 167 PHE A CA 1
ATOM 1299 C C . PHE A 1 167 ? -20.438 -8.156 -0.564 1 98.75 167 PHE A C 1
ATOM 1301 O O . PHE A 1 167 ? -20.125 -8.906 0.364 1 98.75 167 PHE A O 1
ATOM 1308 N N . GLY A 1 168 ? -21.219 -7.156 -0.395 1 98 168 GLY A N 1
ATOM 1309 C CA . GLY A 1 168 ? -22.031 -7.023 0.805 1 98 168 GLY A CA 1
ATOM 1310 C C . GLY A 1 168 ? -21.344 -6.242 1.908 1 98 168 GLY A C 1
ATOM 1311 O O . GLY A 1 168 ? -21.828 -6.184 3.035 1 98 168 GLY A O 1
ATOM 1312 N N . LEU A 1 169 ? -20.25 -5.715 1.645 1 98.56 169 LEU A N 1
ATOM 1313 C CA . LEU A 1 169 ? -19.531 -4.887 2.607 1 98.56 169 LEU A CA 1
ATOM 1314 C C . LEU A 1 169 ? -19.969 -3.43 2.5 1 98.56 169 LEU A C 1
ATOM 1316 O O . LEU A 1 169 ? -19.312 -2.629 1.828 1 98.56 169 LEU A O 1
ATOM 1320 N N . LYS A 1 170 ? -20.953 -3.016 3.25 1 98.38 170 LYS A N 1
ATOM 1321 C CA . LYS A 1 170 ? -21.609 -1.739 3.014 1 98.38 170 LYS A CA 1
ATOM 1322 C C . LYS A 1 170 ? -21.453 -0.807 4.211 1 98.38 170 LYS A C 1
ATOM 1324 O O . LYS A 1 170 ? -22 0.303 4.215 1 98.38 170 LYS A O 1
ATOM 1329 N N . ALA A 1 171 ? -20.703 -1.24 5.207 1 98 171 ALA A N 1
ATOM 1330 C CA . ALA A 1 171 ? -20.578 -0.452 6.43 1 98 171 ALA A CA 1
ATOM 1331 C C . ALA A 1 171 ? -20.062 0.952 6.125 1 98 171 ALA A C 1
ATOM 1333 O O . ALA A 1 171 ? -19.078 1.115 5.398 1 98 171 ALA A O 1
ATOM 1334 N N . PHE A 1 172 ? -20.766 2.053 6.609 1 97.88 172 PHE A N 1
ATOM 1335 C CA . PHE A 1 172 ? -20.391 3.459 6.637 1 97.88 172 PHE A CA 1
ATOM 1336 C C . PHE A 1 172 ? -20.281 4.02 5.223 1 97.88 172 PHE A C 1
ATOM 1338 O O . PHE A 1 172 ? -19.484 4.922 4.965 1 97.88 172 PHE A O 1
ATOM 1345 N N . LEU A 1 173 ? -20.969 3.461 4.293 1 97.75 173 LEU A N 1
ATOM 1346 C CA . LEU A 1 173 ? -21.078 4.094 2.986 1 97.75 173 LEU A CA 1
ATOM 1347 C C . LEU A 1 173 ? -21.891 5.391 3.078 1 97.75 173 LEU A C 1
ATOM 1349 O O . LEU A 1 173 ? -22.891 5.457 3.789 1 97.75 173 LEU A O 1
ATOM 1353 N N . PRO A 1 174 ? -21.438 6.461 2.395 1 96.88 174 PRO A N 1
ATOM 1354 C CA . PRO A 1 174 ? -20.281 6.594 1.502 1 96.88 174 PRO A CA 1
ATOM 1355 C C . PRO A 1 174 ? -19.062 7.18 2.203 1 96.88 174 PRO A C 1
ATOM 1357 O O . PRO A 1 174 ? -18.047 7.465 1.554 1 96.88 174 PRO A O 1
ATOM 1360 N N . ASP A 1 175 ? -19.094 7.305 3.5 1 97.12 175 ASP A N 1
ATOM 1361 C CA . ASP A 1 175 ? -18.016 7.934 4.246 1 97.12 175 ASP A CA 1
ATOM 1362 C C . ASP A 1 175 ? -16.719 7.141 4.098 1 97.12 175 ASP A C 1
ATOM 1364 O O . ASP A 1 175 ? -15.633 7.723 3.98 1 97.12 175 ASP A O 1
ATOM 1368 N N . LEU A 1 176 ? -16.844 5.844 4.23 1 97.94 176 LEU A N 1
ATOM 1369 C CA . LEU A 1 176 ? -15.805 4.965 3.717 1 97.94 176 LEU A CA 1
ATOM 1370 C C . LEU A 1 176 ? -16.062 4.609 2.256 1 97.94 176 LEU A C 1
ATOM 1372 O O . LEU A 1 176 ? -17.156 4.176 1.903 1 97.94 176 LEU A O 1
ATOM 1376 N N . GLY A 1 177 ? -15.094 4.84 1.437 1 98.44 177 GLY A N 1
ATOM 1377 C CA . GLY A 1 177 ? -15.289 4.695 0.003 1 98.44 177 GLY A CA 1
ATOM 1378 C C . GLY A 1 177 ? -15.766 3.311 -0.398 1 98.44 177 GLY A C 1
ATOM 1379 O O . GLY A 1 177 ? -15.344 2.311 0.191 1 98.44 177 GLY A O 1
ATOM 1380 N N . ASP A 1 178 ? -16.562 3.266 -1.467 1 98.75 178 ASP A N 1
ATOM 1381 C CA . ASP A 1 178 ? -17.047 2 -2.02 1 98.75 178 ASP A CA 1
ATOM 1382 C C . ASP A 1 178 ? -15.984 1.368 -2.924 1 98.75 178 ASP A C 1
ATOM 1384 O O . ASP A 1 178 ? 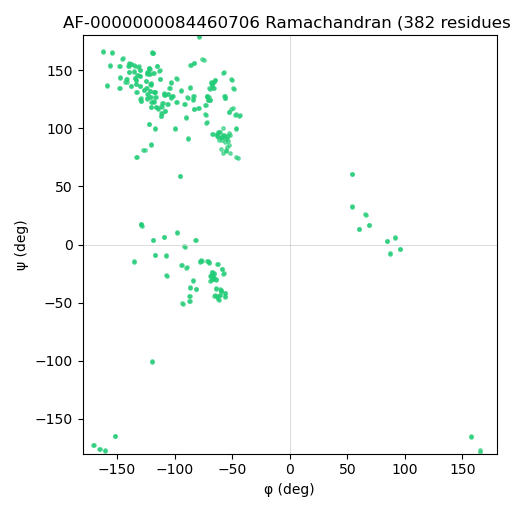-15.836 0.144 -2.953 1 98.75 178 ASP A O 1
ATOM 1388 N N . GLU A 1 179 ? -15.328 2.182 -3.639 1 98.88 179 GLU A N 1
ATOM 1389 C CA . GLU A 1 179 ? -14.289 1.705 -4.547 1 98.88 179 GLU A CA 1
ATOM 1390 C C . GLU A 1 179 ? -13.055 1.236 -3.781 1 98.88 179 GLU A C 1
ATOM 1392 O O . GLU A 1 179 ? -12.57 1.937 -2.891 1 98.88 179 GLU A O 1
ATOM 1397 N N . VAL A 1 180 ? -12.609 0.027 -4.059 1 98.88 180 VAL A N 1
ATOM 1398 C CA . VAL A 1 180 ? -11.391 -0.559 -3.508 1 98.88 180 VAL A CA 1
ATOM 1399 C C . VAL A 1 180 ? -10.344 -0.707 -4.609 1 98.88 180 VAL A C 1
ATOM 1401 O O . VAL A 1 180 ? -10.555 -1.452 -5.574 1 98.88 180 VAL A O 1
ATOM 1404 N N . HIS A 1 181 ? -9.281 0.058 -4.473 1 98.88 181 HIS A N 1
ATOM 1405 C CA . HIS A 1 181 ? -8.156 -0.111 -5.391 1 98.88 181 HIS A CA 1
ATOM 1406 C C . HIS A 1 181 ? -7.242 -1.243 -4.938 1 98.88 181 HIS A C 1
ATOM 1408 O O . HIS A 1 181 ? -6.773 -1.251 -3.797 1 98.88 181 HIS A O 1
ATOM 1414 N N . ILE A 1 182 ? -7 -2.145 -5.883 1 98.94 182 ILE A N 1
ATOM 1415 C CA . ILE A 1 182 ? -6.246 -3.348 -5.547 1 98.94 182 ILE A CA 1
ATOM 1416 C C . ILE A 1 182 ? -4.949 -3.385 -6.352 1 98.94 182 ILE A C 1
ATOM 1418 O O . ILE A 1 182 ? -4.953 -3.137 -7.559 1 98.94 182 ILE A O 1
ATOM 1422 N N . GLU A 1 183 ? -3.857 -3.631 -5.664 1 98.94 183 GLU A N 1
ATOM 1423 C CA . GLU A 1 183 ? -2.562 -3.953 -6.254 1 98.94 183 GLU A CA 1
ATOM 1424 C C . GLU A 1 183 ? -2.027 -5.281 -5.723 1 98.94 183 GLU A C 1
ATOM 1426 O O . GLU A 1 183 ? -2.023 -5.516 -4.512 1 98.94 183 GLU A O 1
ATOM 1431 N N . ILE A 1 184 ? -1.536 -6.082 -6.652 1 98.94 184 ILE A N 1
ATOM 1432 C CA . ILE A 1 184 ? -1.048 -7.41 -6.289 1 98.94 184 ILE A CA 1
ATOM 1433 C C . ILE A 1 184 ? 0.404 -7.562 -6.738 1 98.94 184 ILE A C 1
ATOM 1435 O O . ILE A 1 184 ? 0.739 -7.27 -7.891 1 98.94 184 ILE A O 1
ATOM 1439 N N . GLY A 1 185 ? 1.319 -7.922 -5.852 1 98.88 185 GLY A N 1
ATOM 1440 C CA . GLY A 1 185 ? 2.598 -8.539 -6.16 1 98.88 185 GLY A CA 1
ATOM 1441 C C . GLY A 1 185 ? 2.639 -10.023 -5.828 1 98.88 185 GLY A C 1
ATOM 1442 O O . GLY A 1 185 ? 2.254 -10.43 -4.73 1 98.88 185 GLY A O 1
ATOM 1443 N N . ALA A 1 186 ? 3.088 -10.844 -6.832 1 98.94 186 ALA A N 1
ATOM 1444 C CA . ALA A 1 186 ? 3.023 -12.281 -6.59 1 98.94 186 ALA A CA 1
ATOM 1445 C C . ALA A 1 186 ? 4.25 -12.984 -7.16 1 98.94 186 ALA A C 1
ATOM 1447 O O . ALA A 1 186 ? 4.742 -12.625 -8.227 1 98.94 186 ALA A O 1
ATOM 1448 N N . GLU A 1 187 ? 4.68 -13.945 -6.445 1 98.88 187 GLU A N 1
ATOM 1449 C CA . GLU A 1 187 ? 5.688 -14.898 -6.891 1 98.88 187 GLU A CA 1
ATOM 1450 C C . GLU A 1 187 ? 5.199 -16.344 -6.719 1 98.88 187 GLU A C 1
ATOM 1452 O O . GLU A 1 187 ? 4.598 -16.672 -5.695 1 98.88 187 GLU A O 1
ATOM 1457 N N . ALA A 1 188 ? 5.359 -17.125 -7.699 1 98.88 188 ALA A N 1
ATOM 1458 C CA . ALA A 1 188 ? 5.059 -18.547 -7.652 1 98.88 188 ALA A CA 1
ATOM 1459 C C . ALA A 1 188 ? 6.273 -19.391 -8.047 1 98.88 188 ALA A C 1
ATOM 1461 O O . ALA A 1 188 ? 7.012 -19.016 -8.969 1 98.88 188 ALA A O 1
ATOM 1462 N N . TYR A 1 189 ? 6.434 -20.469 -7.34 1 98.5 189 TYR A N 1
ATOM 1463 C CA . TYR A 1 189 ? 7.652 -21.234 -7.566 1 98.5 189 TYR A CA 1
ATOM 1464 C C . TYR A 1 189 ? 7.34 -22.719 -7.762 1 98.5 189 TYR A C 1
ATOM 1466 O O . TYR A 1 189 ? 6.305 -23.203 -7.297 1 98.5 189 TYR A O 1
ATOM 1474 N N . GLN A 1 190 ? 8.234 -23.359 -8.484 1 96.62 190 GLN A N 1
ATOM 1475 C CA . GLN A 1 190 ? 8.164 -24.812 -8.648 1 96.62 190 GLN A CA 1
ATOM 1476 C C . GLN A 1 190 ? 8.586 -25.531 -7.371 1 96.62 190 GLN A C 1
ATOM 1478 O O . GLN A 1 190 ? 9.695 -25.344 -6.883 1 96.62 190 GLN A O 1
ATOM 1483 N N . PRO A 1 191 ? 7.641 -26.297 -6.875 1 91.56 191 PRO A N 1
ATOM 1484 C CA . PRO A 1 191 ? 8.016 -27.031 -5.656 1 91.56 191 PRO A CA 1
ATOM 1485 C C . PRO A 1 191 ? 9.109 -28.062 -5.895 1 91.56 191 PRO A C 1
ATOM 1487 O O . PRO A 1 191 ? 9.289 -28.531 -7.02 1 91.56 191 PRO A O 1
ATOM 1490 N N . THR A 1 192 ? 10.102 -28.109 -5.027 1 81.56 192 THR A N 1
ATOM 1491 C CA . THR A 1 192 ? 11.148 -29.125 -5.148 1 81.56 192 THR A CA 1
ATOM 1492 C C . THR A 1 192 ? 10.547 -30.531 -5.238 1 81.56 192 THR A C 1
ATOM 1494 O O . THR A 1 192 ? 9.625 -30.859 -4.484 1 81.56 192 THR A O 1
ATOM 1497 N N . VAL A 1 193 ? 10.742 -31.219 -6.508 1 59.31 193 VAL A N 1
ATOM 1498 C CA . VAL A 1 193 ? 10.344 -32.625 -6.68 1 59.31 193 VAL A CA 1
ATOM 1499 C C . VAL A 1 193 ? 11.125 -33.5 -5.711 1 59.31 193 VAL A C 1
ATOM 1501 O O . VAL A 1 193 ? 12.273 -33.188 -5.375 1 59.31 193 VAL A O 1
ATOM 1504 N N . MET B 1 1 ? -17.859 93.438 15.328 1 36.03 1 MET B N 1
ATOM 1505 C CA . MET B 1 1 ? -17.562 92.125 15.875 1 36.03 1 MET B CA 1
ATOM 1506 C C . MET B 1 1 ? -17.453 91.062 14.766 1 36.03 1 MET B C 1
ATOM 1508 O O . MET B 1 1 ? -18.453 90.812 14.094 1 36.03 1 MET B O 1
ATOM 1512 N N . ASN B 1 2 ? -16.297 91.062 13.945 1 45.69 2 ASN B N 1
ATOM 1513 C CA . ASN B 1 2 ? -15.844 90.188 12.844 1 45.69 2 ASN B CA 1
ATOM 1514 C C . ASN B 1 2 ? -15.859 88.75 13.219 1 45.69 2 ASN B C 1
ATOM 1516 O O . ASN B 1 2 ? -15.125 88.312 14.117 1 45.69 2 ASN B O 1
ATOM 1520 N N . ARG B 1 3 ? -17.047 88 13.234 1 52.81 3 ARG B N 1
ATOM 1521 C CA . ARG B 1 3 ? -17.172 86.625 13.492 1 52.81 3 ARG B CA 1
ATOM 1522 C C . ARG B 1 3 ? -16.312 85.812 12.539 1 52.81 3 ARG B C 1
ATOM 1524 O O . ARG B 1 3 ? -16.484 85.812 11.32 1 52.81 3 ARG B O 1
ATOM 1531 N N . ALA B 1 4 ? -15 85.5 12.805 1 52.19 4 ALA B N 1
ATOM 1532 C CA . ALA B 1 4 ? -14.117 84.5 12.141 1 52.19 4 ALA B CA 1
ATOM 1533 C C . ALA B 1 4 ? -14.758 83.125 12.078 1 52.19 4 ALA B C 1
ATOM 1535 O O . ALA B 1 4 ? -15.156 82.625 13.109 1 52.19 4 ALA B O 1
ATOM 1536 N N . ILE B 1 5 ? -15.477 82.625 11.023 1 53.81 5 ILE B N 1
ATOM 1537 C CA . ILE B 1 5 ? -15.969 81.312 10.711 1 53.81 5 ILE B CA 1
ATOM 1538 C C . ILE B 1 5 ? -14.797 80.312 10.664 1 53.81 5 ILE B C 1
ATOM 1540 O O . ILE B 1 5 ? -13.891 80.5 9.844 1 53.81 5 ILE B O 1
ATOM 1544 N N . ARG B 1 6 ? -14.258 79.812 11.789 1 54.28 6 ARG B N 1
ATOM 1545 C CA . ARG B 1 6 ? -13.258 78.75 11.828 1 54.28 6 ARG B CA 1
ATOM 1546 C C . ARG B 1 6 ? -13.727 77.562 11.039 1 54.28 6 ARG B C 1
ATOM 1548 O O . ARG B 1 6 ? -14.805 77 11.297 1 54.28 6 ARG B O 1
ATOM 1555 N N . TYR B 1 7 ? -13.359 77.375 9.742 1 56 7 TYR B N 1
ATOM 1556 C CA . TYR B 1 7 ? -13.531 76.188 8.953 1 56 7 TYR B CA 1
ATOM 1557 C C . TYR B 1 7 ? -12.906 75 9.656 1 56 7 TYR B C 1
ATOM 1559 O O . TYR B 1 7 ? -11.703 75 9.914 1 56 7 TYR B O 1
ATOM 1567 N N . LEU B 1 8 ? -13.633 74.375 10.578 1 54.94 8 LEU B N 1
ATOM 1568 C CA . LEU B 1 8 ? -13.18 73.062 11.109 1 54.94 8 LEU B CA 1
ATOM 1569 C C . LEU B 1 8 ? -13.016 72.062 9.992 1 54.94 8 LEU B C 1
ATOM 1571 O O . LEU B 1 8 ? -13.984 71.75 9.297 1 54.94 8 LEU B O 1
ATOM 1575 N N . SER B 1 9 ? -11.844 71.875 9.422 1 57.84 9 SER B N 1
ATOM 1576 C CA . SER B 1 9 ? -11.531 70.812 8.469 1 57.84 9 SER B CA 1
ATOM 1577 C C . SER B 1 9 ? -11.734 69.438 9.094 1 57.84 9 SER B C 1
ATOM 1579 O O . SER B 1 9 ? -11.133 69.125 10.125 1 57.84 9 SER B O 1
ATOM 1581 N N . ILE B 1 10 ? -12.859 68.812 8.875 1 59.5 10 ILE B N 1
ATOM 1582 C CA . ILE B 1 10 ? -13.07 67.375 9.234 1 59.5 10 ILE B CA 1
ATOM 1583 C C . ILE B 1 10 ? -12.055 66.5 8.508 1 59.5 10 ILE B C 1
ATOM 1585 O O . ILE B 1 10 ? -12.07 66.438 7.281 1 59.5 10 ILE B O 1
ATOM 1589 N N . VAL B 1 11 ? -10.859 66.25 9.109 1 57.81 11 VAL B N 1
ATOM 1590 C CA . VAL B 1 11 ? -9.945 65.25 8.602 1 57.81 11 VAL B CA 1
ATOM 1591 C C . VAL B 1 11 ? -10.602 63.875 8.695 1 57.81 11 VAL B C 1
ATOM 1593 O O . VAL B 1 11 ? -10.906 63.406 9.789 1 57.81 11 VAL B O 1
ATOM 1596 N N . LEU B 1 12 ? -11.242 63.375 7.637 1 57.75 12 LEU B N 1
ATOM 1597 C CA . LEU B 1 12 ? -11.742 62 7.52 1 57.75 12 LEU B CA 1
ATOM 1598 C C . LEU B 1 12 ? -10.594 61 7.574 1 57.75 12 LEU B C 1
ATOM 1600 O O . LEU B 1 12 ? -9.734 61 6.688 1 57.75 12 LEU B O 1
ATOM 1604 N N . PHE B 1 13 ? -10.227 60.438 8.766 1 58.53 13 PHE B N 1
ATOM 1605 C CA . PHE B 1 13 ? -9.305 59.312 8.891 1 58.53 13 PHE B CA 1
ATOM 1606 C C . PHE B 1 13 ? -9.859 58.094 8.211 1 58.53 13 PHE B C 1
ATOM 1608 O O . PHE B 1 13 ? -10.859 57.531 8.656 1 58.53 13 PHE B O 1
ATOM 1615 N N . SER B 1 14 ? -9.508 57.781 6.992 1 57.09 14 SER B N 1
ATOM 1616 C CA . SER B 1 14 ? -9.805 56.5 6.359 1 57.09 14 SER B CA 1
ATOM 1617 C C . SER B 1 14 ? -9.039 55.375 7.035 1 57.09 14 SER B C 1
ATOM 1619 O O . SER B 1 14 ? -7.809 55.344 7.008 1 57.09 14 SER B O 1
ATOM 1621 N N . VAL B 1 15 ? -9.609 54.688 7.961 1 58.84 15 VAL B N 1
ATOM 1622 C CA . VAL B 1 15 ? -9.07 53.438 8.484 1 58.84 15 VAL B CA 1
ATOM 1623 C C . VAL B 1 15 ? -8.922 52.438 7.348 1 58.84 15 VAL B C 1
ATOM 1625 O O . VAL B 1 15 ? -9.922 51.969 6.785 1 58.84 15 VAL B O 1
ATOM 1628 N N . LEU B 1 16 ? -7.758 52.312 6.707 1 56.16 16 LEU B N 1
ATOM 1629 C CA . LEU B 1 16 ? -7.441 51.219 5.82 1 56.16 16 LEU B CA 1
ATOM 1630 C C . LEU B 1 16 ? -7.539 49.875 6.562 1 56.16 16 LEU B C 1
ATOM 1632 O O . LEU B 1 16 ? -6.75 49.625 7.473 1 56.16 16 LEU B O 1
ATOM 1636 N N . SER B 1 17 ? -8.633 49.219 6.551 1 52.78 17 SER B N 1
ATOM 1637 C CA . SER B 1 17 ? -8.742 47.812 7.004 1 52.78 17 SER B CA 1
ATOM 1638 C C . SER B 1 17 ? -7.758 46.906 6.27 1 52.78 17 SER B C 1
ATOM 1640 O O . SER B 1 17 ? -7.941 46.625 5.09 1 52.78 17 SER B O 1
ATOM 1642 N N . LEU B 1 18 ? -6.504 46.844 6.656 1 52.88 18 LEU B N 1
ATOM 1643 C CA . LEU B 1 18 ? -5.664 45.75 6.133 1 52.88 18 LEU B CA 1
ATOM 1644 C C . LEU B 1 18 ? -6.367 44.406 6.25 1 52.88 18 LEU B C 1
ATOM 1646 O O . LEU B 1 18 ? -6.898 44.094 7.312 1 52.88 18 LEU B O 1
ATOM 1650 N N . PRO B 1 19 ? -6.707 43.875 5.082 1 53.5 19 PRO B N 1
ATOM 1651 C CA . PRO B 1 19 ? -7.254 42.531 5.246 1 53.5 19 PRO B CA 1
ATOM 1652 C C . PRO B 1 19 ? -6.406 41.656 6.168 1 53.5 19 PRO B C 1
ATOM 1654 O O . PRO B 1 19 ? -5.195 41.531 5.965 1 53.5 19 PRO B O 1
ATOM 1657 N N . LEU B 1 20 ? -6.797 41.5 7.414 1 52.81 20 LEU B N 1
ATOM 1658 C CA . LEU B 1 20 ? -6.168 40.531 8.305 1 52.81 20 LEU B CA 1
ATOM 1659 C C . LEU B 1 20 ? -6.004 39.188 7.613 1 52.81 20 LEU B C 1
ATOM 1661 O O . LEU B 1 20 ? -6.988 38.5 7.355 1 52.81 20 LEU B O 1
ATOM 1665 N N . CYS B 1 21 ? -4.969 39.188 6.691 1 56.94 21 CYS B N 1
ATOM 1666 C CA . CYS B 1 21 ? -4.652 37.844 6.211 1 56.94 21 CYS B CA 1
ATOM 1667 C C . CYS B 1 21 ? -4.621 36.844 7.363 1 56.94 21 CYS B C 1
ATOM 1669 O O . CYS B 1 21 ? -3.977 37.094 8.383 1 56.94 21 CYS B O 1
ATOM 1671 N N . ALA B 1 22 ? -5.617 35.938 7.375 1 65.44 22 ALA B N 1
ATOM 1672 C CA . ALA B 1 22 ? -5.676 34.906 8.43 1 65.44 22 ALA B CA 1
ATOM 1673 C C . ALA B 1 22 ? -4.332 34.219 8.578 1 65.44 22 ALA B C 1
ATOM 1675 O O . ALA B 1 22 ? -3.693 33.844 7.586 1 65.44 22 ALA B O 1
ATOM 1676 N N . ALA B 1 23 ? -3.6 34.281 9.758 1 81.38 23 ALA B N 1
ATOM 1677 C CA . ALA B 1 23 ? -2.379 33.562 10.125 1 81.38 23 ALA B CA 1
ATOM 1678 C C . ALA B 1 23 ? -2.523 32.062 9.883 1 81.38 23 ALA B C 1
ATOM 1680 O O . ALA B 1 23 ? -3.627 31.516 9.969 1 81.38 23 ALA B O 1
ATOM 1681 N N . PRO B 1 24 ? -1.386 31.391 9.398 1 90.19 24 PRO B N 1
ATOM 1682 C CA . PRO B 1 24 ? -1.444 29.938 9.25 1 90.19 24 PRO B CA 1
ATOM 1683 C C . PRO B 1 24 ? -1.969 29.25 10.5 1 90.19 24 PRO B C 1
ATOM 1685 O O . PRO B 1 24 ? -1.662 29.656 11.617 1 90.19 24 PRO B O 1
ATOM 1688 N N . GLU B 1 25 ? -2.83 28.359 10.305 1 94.62 25 GLU B N 1
ATOM 1689 C CA . GLU B 1 25 ? -3.4 27.547 11.375 1 94.62 25 GLU B CA 1
ATOM 1690 C C . GLU B 1 25 ? -2.545 26.312 11.656 1 94.62 25 GLU B C 1
ATOM 1692 O O . GLU B 1 25 ? -2.104 25.641 10.727 1 94.62 25 GLU B O 1
ATOM 1697 N N . LYS B 1 26 ? -2.328 26.062 12.953 1 97.38 26 LYS B N 1
ATOM 1698 C CA . LYS B 1 26 ? -1.579 24.875 13.352 1 97.38 26 LYS B CA 1
ATOM 1699 C C . LYS B 1 26 ? -2.486 23.641 13.422 1 97.38 26 LYS B C 1
ATOM 1701 O O . LYS B 1 26 ? -3.506 23.656 14.117 1 97.38 26 LYS B O 1
ATOM 1706 N N . LEU B 1 27 ? -2.15 22.641 12.75 1 98.5 27 LEU B N 1
ATOM 1707 C CA . LEU B 1 27 ? -2.848 21.359 12.789 1 98.5 27 LEU B CA 1
ATOM 1708 C C . LEU B 1 27 ? -1.899 20.234 13.195 1 98.5 27 LEU B C 1
ATOM 1710 O O . LEU B 1 27 ? -0.694 20.328 12.945 1 98.5 27 LEU B O 1
ATOM 1714 N N . VAL B 1 28 ? -2.473 19.188 13.844 1 98.81 28 VAL B N 1
ATOM 1715 C CA . VAL B 1 28 ? -1.714 18 14.25 1 98.81 28 VAL B CA 1
ATOM 1716 C C . VAL B 1 28 ? -1.976 16.859 13.273 1 98.81 28 VAL B C 1
ATOM 1718 O O . VAL B 1 28 ? -3.127 16.562 12.961 1 98.81 28 VAL B O 1
ATOM 1721 N N . ILE B 1 29 ? -0.929 16.297 12.766 1 98.81 29 ILE B N 1
ATOM 1722 C CA . ILE B 1 29 ? -1.07 15.133 11.891 1 98.81 29 ILE B CA 1
ATOM 1723 C C . ILE B 1 29 ? -1.547 13.93 12.695 1 98.81 29 ILE B C 1
ATOM 1725 O O . ILE B 1 29 ? -0.957 13.594 13.727 1 98.81 29 ILE B O 1
ATOM 1729 N N . ASP B 1 30 ? -2.65 13.32 12.297 1 98.44 30 ASP B N 1
ATOM 1730 C CA . ASP B 1 30 ? -3.227 12.148 12.953 1 98.44 30 ASP B CA 1
ATOM 1731 C C . ASP B 1 30 ? -2.391 10.898 12.672 1 98.44 30 ASP B C 1
ATOM 1733 O O . ASP B 1 30 ? -2.395 10.375 11.555 1 98.44 30 ASP B O 1
ATOM 1737 N N . ASP B 1 31 ? -1.743 10.352 13.625 1 97.69 31 ASP B N 1
ATOM 1738 C CA . ASP B 1 31 ? -0.752 9.297 13.414 1 97.69 31 ASP B CA 1
ATOM 1739 C C . ASP B 1 31 ? -1.423 7.938 13.273 1 97.69 31 ASP B C 1
ATOM 1741 O O . ASP B 1 31 ? -0.743 6.914 13.156 1 97.69 31 ASP B O 1
ATOM 1745 N N . GLN B 1 32 ? -2.746 7.891 13.281 1 96.75 32 GLN B N 1
ATOM 1746 C CA . GLN B 1 32 ? -3.459 6.648 13 1 96.75 32 GLN B CA 1
ATOM 1747 C C . GLN B 1 32 ? -4.117 6.695 11.625 1 96.75 32 GLN B C 1
ATOM 1749 O O . GLN B 1 32 ? -4.668 5.695 11.156 1 96.75 32 GLN B O 1
ATOM 1754 N N . HIS B 1 33 ? -4.129 7.867 11.016 1 98.12 33 HIS B N 1
ATOM 1755 C CA . HIS B 1 33 ? -4.766 8.047 9.711 1 98.12 33 HIS B CA 1
ATOM 1756 C C . HIS B 1 33 ? -3.816 8.719 8.727 1 98.12 33 HIS B C 1
ATOM 1758 O O . HIS B 1 33 ? -4.258 9.352 7.766 1 98.12 33 HIS B O 1
ATOM 1764 N N . SER B 1 34 ? -2.541 8.719 9.07 1 98.88 34 SER B N 1
ATOM 1765 C CA . SER B 1 34 ? -1.503 9.219 8.18 1 98.88 34 SER B CA 1
ATOM 1766 C C . SER B 1 34 ? -0.369 8.211 8.023 1 98.88 34 SER B C 1
ATOM 1768 O O . SER B 1 34 ? 0.18 7.73 9.016 1 98.88 34 SER B O 1
ATOM 1770 N N . TYR B 1 35 ? -0.085 7.902 6.801 1 98.88 35 TYR B N 1
ATOM 1771 C CA . TYR B 1 35 ? 0.939 6.891 6.574 1 98.88 35 TYR B CA 1
ATOM 1772 C C . TYR B 1 35 ? 1.746 7.203 5.32 1 98.88 35 TYR B C 1
ATOM 1774 O O . TYR B 1 35 ? 1.328 8.016 4.492 1 98.88 35 TYR B O 1
ATOM 1782 N N . VAL B 1 36 ? 2.912 6.633 5.234 1 98.94 36 VAL B N 1
ATOM 1783 C CA . VAL B 1 36 ? 3.758 6.547 4.047 1 98.94 36 VAL B CA 1
ATOM 1784 C C . VAL B 1 36 ? 3.842 5.098 3.576 1 98.94 36 VAL B C 1
ATOM 1786 O O . VAL B 1 36 ? 4.395 4.242 4.273 1 98.94 36 VAL B O 1
ATOM 1789 N N . LEU B 1 37 ? 3.25 4.812 2.477 1 98.94 37 LEU B N 1
ATOM 1790 C CA . LEU B 1 37 ? 3.305 3.498 1.849 1 98.94 37 LEU B CA 1
ATOM 1791 C C . LEU B 1 37 ? 4.422 3.436 0.81 1 98.94 37 LEU B C 1
ATOM 1793 O O . LEU B 1 37 ? 4.562 4.348 -0.008 1 98.94 37 LEU B O 1
ATOM 1797 N N . TRP B 1 38 ? 5.227 2.387 0.861 1 98.88 38 TRP B N 1
ATOM 1798 C CA . TRP B 1 38 ? 6.34 2.227 -0.07 1 98.88 38 TRP B CA 1
ATOM 1799 C C . TRP B 1 38 ? 6.234 0.906 -0.824 1 98.88 38 TRP B C 1
ATOM 1801 O O . TRP B 1 38 ? 5.695 -0.073 -0.301 1 98.88 38 TRP B O 1
ATOM 1811 N N . ARG B 1 39 ? 6.703 0.935 -2.012 1 98.75 39 ARG B N 1
ATOM 1812 C CA . ARG B 1 39 ? 6.816 -0.244 -2.863 1 98.75 39 ARG B CA 1
ATOM 1813 C C . ARG B 1 39 ? 8.148 -0.251 -3.615 1 98.75 39 ARG B C 1
ATOM 1815 O O . ARG B 1 39 ? 8.57 0.778 -4.141 1 98.75 39 ARG B O 1
ATOM 1822 N N . ILE B 1 40 ? 8.812 -1.41 -3.668 1 98.75 40 ILE B N 1
ATOM 1823 C CA . ILE B 1 40 ? 10.039 -1.587 -4.441 1 98.75 40 ILE B CA 1
ATOM 1824 C C . ILE B 1 40 ? 9.969 -2.895 -5.227 1 98.75 40 ILE B C 1
ATOM 1826 O O . ILE B 1 40 ? 9.258 -3.824 -4.836 1 98.75 40 ILE B O 1
ATOM 1830 N N . GLN B 1 41 ? 10.695 -2.922 -6.312 1 98.5 41 GLN B N 1
ATOM 1831 C CA . GLN B 1 41 ? 10.82 -4.16 -7.07 1 98.5 41 GLN B CA 1
ATOM 1832 C C . GLN B 1 41 ? 11.57 -5.223 -6.273 1 98.5 41 GLN B C 1
ATOM 1834 O O . GLN B 1 41 ? 12.555 -4.922 -5.602 1 98.5 41 GLN B O 1
ATOM 1839 N N . HIS B 1 42 ? 11.141 -6.465 -6.336 1 98.69 42 HIS B N 1
ATOM 1840 C CA . HIS B 1 42 ? 11.75 -7.578 -5.617 1 98.69 42 HIS B CA 1
ATOM 1841 C C . HIS B 1 42 ? 12.305 -8.617 -6.582 1 98.69 42 HIS B C 1
ATOM 1843 O O . HIS B 1 42 ? 11.539 -9.375 -7.188 1 98.69 42 HIS B O 1
ATOM 1849 N N . LEU B 1 43 ? 13.625 -8.641 -6.863 1 98.19 43 LEU B N 1
ATOM 1850 C CA . LEU B 1 43 ? 14.406 -9.578 -7.664 1 98.19 43 LEU B CA 1
ATOM 1851 C C . LEU B 1 43 ? 13.906 -9.609 -9.102 1 98.19 43 LEU B C 1
ATOM 1853 O O . LEU B 1 43 ? 14.164 -10.57 -9.836 1 98.19 43 LEU B O 1
ATOM 1857 N N . GLY B 1 44 ? 13.109 -8.672 -9.469 1 98.19 44 GLY B N 1
ATOM 1858 C CA . GLY B 1 44 ? 12.539 -8.625 -10.812 1 98.19 44 GLY B CA 1
ATOM 1859 C C . GLY B 1 44 ? 11.258 -9.414 -10.945 1 98.19 44 GLY B C 1
ATOM 1860 O O . GLY B 1 44 ? 10.57 -9.32 -11.961 1 98.19 44 GLY B O 1
ATOM 1861 N N . PHE B 1 45 ? 10.914 -10.156 -9.938 1 98.75 45 PHE B N 1
ATOM 1862 C CA . PHE B 1 45 ? 9.758 -11.039 -10.016 1 98.75 45 PHE B CA 1
ATOM 1863 C C . PHE B 1 45 ? 8.477 -10.297 -9.625 1 98.75 45 PHE B C 1
ATOM 1865 O O . PHE B 1 45 ? 7.438 -10.461 -10.266 1 98.75 45 PHE B O 1
ATOM 1872 N N . SER B 1 46 ? 8.523 -9.547 -8.586 1 98.75 46 SER B N 1
ATOM 1873 C CA . SER B 1 46 ? 7.352 -8.898 -8.008 1 98.75 46 SER B CA 1
ATOM 1874 C C . SER B 1 46 ? 7.727 -7.609 -7.289 1 98.75 46 SER B C 1
ATOM 1876 O O . SER B 1 46 ? 8.758 -7.004 -7.586 1 98.75 46 SER B O 1
ATOM 1878 N N . THR B 1 47 ? 6.82 -7.141 -6.492 1 98.62 47 THR B N 1
ATOM 1879 C CA . THR B 1 47 ? 7.082 -6.004 -5.621 1 98.62 47 THR B CA 1
ATOM 1880 C C . THR B 1 47 ? 7.012 -6.422 -4.152 1 98.62 47 THR B C 1
ATOM 1882 O O . THR B 1 47 ? 6.41 -7.445 -3.822 1 98.62 47 THR B O 1
ATOM 1885 N N . GLN B 1 48 ? 7.695 -5.719 -3.385 1 98.06 48 GLN B N 1
ATOM 1886 C CA . GLN B 1 48 ? 7.504 -5.715 -1.938 1 98.06 48 GLN B CA 1
ATOM 1887 C C . GLN B 1 48 ? 6.961 -4.375 -1.459 1 98.06 48 GLN B C 1
ATOM 1889 O O . GLN B 1 48 ? 7.328 -3.322 -1.988 1 98.06 48 GLN B O 1
ATOM 1894 N N . SER B 1 49 ? 6.062 -4.461 -0.452 1 98.62 49 SER B N 1
ATOM 1895 C CA . SER B 1 49 ? 5.461 -3.219 0.022 1 98.62 49 SER B CA 1
ATOM 1896 C C . SER B 1 49 ? 5.336 -3.209 1.542 1 98.62 49 SER B C 1
ATOM 1898 O O . SER B 1 49 ? 5.328 -4.266 2.176 1 98.62 49 SER B O 1
ATOM 1900 N N . GLY B 1 50 ? 5.273 -2.088 2.1 1 98.62 50 GLY B N 1
ATOM 1901 C CA . GLY B 1 50 ? 5.031 -1.795 3.504 1 98.62 50 GLY B CA 1
ATOM 1902 C C . GLY B 1 50 ? 4.676 -0.344 3.758 1 98.62 50 GLY B C 1
ATOM 1903 O O . GLY B 1 50 ? 4.422 0.413 2.818 1 98.62 50 GLY B O 1
ATOM 1904 N N . LYS B 1 51 ? 4.527 -0.042 5.047 1 98.81 51 LYS B N 1
ATOM 1905 C CA . LYS B 1 51 ? 4.25 1.363 5.328 1 98.81 51 LYS B CA 1
ATOM 1906 C C . LYS B 1 51 ? 4.699 1.739 6.738 1 98.81 51 LYS B C 1
ATOM 1908 O O . LYS B 1 51 ? 5.09 0.872 7.523 1 98.81 51 LYS B O 1
ATOM 1913 N N . TRP B 1 52 ? 4.773 2.986 6.965 1 98.88 52 TRP B N 1
ATOM 1914 C CA . TRP B 1 52 ? 4.898 3.596 8.289 1 98.88 52 TRP B CA 1
ATOM 1915 C C . TRP B 1 52 ? 3.746 4.559 8.555 1 98.88 52 TRP B C 1
ATOM 1917 O O . TRP B 1 52 ? 3.262 5.227 7.633 1 98.88 52 TRP B O 1
ATOM 1927 N N . TYR B 1 53 ? 3.408 4.586 9.766 1 98.81 53 TYR B N 1
ATOM 1928 C CA . TYR B 1 53 ? 2.584 5.707 10.203 1 98.81 53 TYR B CA 1
ATOM 1929 C C . TYR B 1 53 ? 3.449 6.902 10.594 1 98.81 53 TYR B C 1
ATOM 1931 O O . TYR B 1 53 ? 4.621 6.738 10.938 1 98.81 53 TYR B O 1
ATOM 1939 N N . VAL B 1 54 ? 2.85 8.07 10.484 1 98.75 54 VAL B N 1
ATOM 1940 C CA . VAL B 1 54 ? 3.621 9.305 10.578 1 98.75 54 VAL B CA 1
ATOM 1941 C C . VAL B 1 54 ? 2.957 10.25 11.578 1 98.75 54 VAL B C 1
ATOM 1943 O O . VAL B 1 54 ? 1.729 10.289 11.688 1 98.75 54 VAL B O 1
ATOM 1946 N N . LYS B 1 55 ? 3.744 10.977 12.289 1 98.75 55 LYS B N 1
ATOM 1947 C CA . LYS B 1 55 ? 3.285 12.086 13.125 1 98.75 55 LYS B CA 1
ATOM 1948 C C . LYS B 1 55 ? 3.898 13.406 12.68 1 98.75 55 LYS B C 1
ATOM 1950 O O . LYS B 1 55 ? 4.84 13.422 11.883 1 98.75 55 LYS B O 1
ATOM 1955 N N . GLY B 1 56 ? 3.283 14.547 13.195 1 98.81 56 GLY B N 1
ATOM 1956 C CA . GLY B 1 56 ? 3.861 15.836 12.844 1 98.81 56 GLY B CA 1
ATOM 1957 C C . GLY B 1 56 ? 2.877 16.984 12.961 1 98.81 56 GLY B C 1
ATOM 1958 O O . GLY B 1 56 ? 1.865 16.875 13.656 1 98.81 56 GLY B O 1
ATOM 1959 N N . VAL B 1 57 ? 3.35 18.078 12.328 1 98.81 57 VAL B N 1
ATOM 1960 C CA . VAL B 1 57 ? 2.588 19.312 12.414 1 98.81 57 VAL B CA 1
ATOM 1961 C C . VAL B 1 57 ? 2.469 19.953 11.023 1 98.81 57 VAL B C 1
ATOM 1963 O O . VAL B 1 57 ? 3.436 19.953 10.258 1 98.81 57 VAL B O 1
ATOM 1966 N N . LEU B 1 58 ? 1.305 20.422 10.797 1 98.75 58 LEU B N 1
ATOM 1967 C CA . LEU B 1 58 ? 1.013 21.188 9.594 1 98.75 58 LEU B CA 1
ATOM 1968 C C . LEU B 1 58 ? 0.618 22.625 9.945 1 98.75 58 LEU B C 1
ATOM 1970 O O . LEU B 1 58 ? -0.323 22.844 10.711 1 98.75 58 LEU B O 1
ATOM 1974 N N . MET B 1 59 ? 1.395 23.562 9.484 1 98.38 59 MET B N 1
ATOM 1975 C CA . MET B 1 59 ? 0.968 24.953 9.453 1 98.38 59 MET B CA 1
ATOM 1976 C C . MET B 1 59 ? 0.28 25.281 8.133 1 98.38 59 MET B C 1
ATOM 1978 O O . MET B 1 59 ? 0.936 25.375 7.094 1 98.38 59 MET B O 1
ATOM 1982 N N . LEU B 1 60 ? -1.013 25.469 8.227 1 97.69 60 LEU B N 1
ATOM 1983 C CA . LEU B 1 60 ? -1.779 25.641 7 1 97.69 60 LEU B CA 1
ATOM 1984 C C . LEU B 1 60 ? -2.279 27.062 6.859 1 97.69 60 LEU B C 1
ATOM 1986 O O . LEU B 1 60 ? -2.967 27.578 7.746 1 97.69 60 LEU B O 1
ATOM 1990 N N . ASP B 1 61 ? -1.895 27.703 5.758 1 96.12 61 ASP B N 1
ATOM 1991 C CA . ASP B 1 61 ? -2.492 28.969 5.332 1 96.12 61 ASP B CA 1
ATOM 1992 C C . ASP B 1 61 ? -3.527 28.734 4.23 1 96.12 61 ASP B C 1
ATOM 1994 O O . ASP B 1 61 ? -3.176 28.625 3.055 1 96.12 61 ASP B O 1
ATOM 1998 N N . LYS B 1 62 ? -4.727 28.734 4.559 1 90.06 62 LYS B N 1
ATOM 1999 C CA . LYS B 1 62 ? -5.797 28.375 3.633 1 90.06 62 LYS B CA 1
ATOM 2000 C C . LYS B 1 62 ? -5.953 29.438 2.545 1 90.06 62 LYS B C 1
ATOM 2002 O O . LYS B 1 62 ? -6.305 29.125 1.408 1 90.06 62 LYS B O 1
ATOM 2007 N N . ASP B 1 63 ? -5.672 30.609 2.879 1 92.38 63 ASP B N 1
ATOM 2008 C CA . ASP B 1 63 ? -5.855 31.719 1.945 1 92.38 63 ASP B CA 1
ATOM 2009 C C . ASP B 1 63 ? -4.648 31.859 1.021 1 92.38 63 ASP B C 1
ATOM 2011 O O . ASP B 1 63 ? -4.785 32.312 -0.12 1 92.38 63 ASP B O 1
ATOM 2015 N N . ASN B 1 64 ? -3.588 31.5 1.566 1 95.25 64 ASN B N 1
ATOM 2016 C CA . ASN B 1 64 ? -2.332 31.547 0.823 1 95.25 64 ASN B CA 1
ATOM 2017 C C . ASN B 1 64 ? -1.536 30.25 1 1 95.25 64 ASN B C 1
ATOM 2019 O O . ASN B 1 64 ? -0.49 30.25 1.652 1 95.25 64 ASN B O 1
ATOM 2023 N N . PRO B 1 65 ? -1.922 29.203 0.365 1 95.81 65 PRO B N 1
ATOM 2024 C CA . PRO B 1 65 ? -1.347 27.875 0.61 1 95.81 65 PRO B CA 1
ATOM 2025 C C . PRO B 1 65 ? 0.165 27.844 0.394 1 95.81 65 PRO B C 1
ATOM 2027 O O . PRO B 1 65 ? 0.855 27 0.976 1 95.81 65 PRO B O 1
ATOM 2030 N N . GLN B 1 66 ? 0.699 28.719 -0.414 1 96.62 66 GLN B N 1
ATOM 2031 C CA . GLN B 1 66 ? 2.137 28.766 -0.657 1 96.62 66 GLN B CA 1
ATOM 2032 C C . GLN B 1 66 ? 2.902 29.078 0.625 1 96.62 66 GLN B C 1
ATOM 2034 O O . GLN B 1 66 ? 4.113 28.859 0.699 1 96.62 66 GLN B O 1
ATOM 2039 N N . ASN B 1 67 ? 2.205 29.594 1.65 1 97.19 67 ASN B N 1
ATOM 2040 C CA . ASN B 1 67 ? 2.826 29.938 2.926 1 97.19 67 ASN B CA 1
ATOM 2041 C C . ASN B 1 67 ? 2.771 28.781 3.908 1 97.19 67 ASN B C 1
ATOM 2043 O O . ASN B 1 67 ? 3.309 28.859 5.012 1 97.19 67 ASN B O 1
ATOM 2047 N N . SER B 1 68 ? 2.209 27.719 3.539 1 98.19 68 SER B N 1
ATOM 2048 C CA . SER B 1 68 ? 2.043 26.578 4.422 1 98.19 68 SER B CA 1
ATOM 2049 C C . SER B 1 68 ? 3.352 25.812 4.586 1 98.19 68 SER B C 1
ATOM 2051 O O . SER B 1 68 ? 4.262 25.938 3.766 1 98.19 68 SER B O 1
ATOM 2053 N N . LYS B 1 69 ? 3.422 25.016 5.711 1 98.62 69 LYS B N 1
ATOM 2054 C CA . LYS B 1 69 ? 4.594 24.219 6.055 1 98.62 69 LYS B CA 1
ATOM 2055 C C . LYS B 1 69 ? 4.188 22.922 6.766 1 98.62 69 LYS B C 1
ATOM 2057 O O . LYS B 1 69 ? 3.27 22.922 7.586 1 98.62 69 LYS B O 1
ATOM 2062 N N . VAL B 1 70 ? 4.953 21.906 6.438 1 98.88 70 VAL B N 1
ATOM 2063 C CA . VAL B 1 70 ? 4.719 20.641 7.137 1 98.88 70 VAL B CA 1
ATOM 2064 C C . VAL B 1 70 ? 6.039 20.094 7.676 1 98.88 70 VAL B C 1
ATOM 2066 O O . VAL B 1 70 ? 7.074 20.188 7.008 1 98.88 70 VAL B O 1
ATOM 2069 N N . GLU B 1 71 ? 6.027 19.625 8.867 1 98.94 71 GLU B N 1
ATOM 2070 C CA . GLU B 1 71 ? 7.059 18.812 9.508 1 98.94 71 GLU B CA 1
ATOM 2071 C C . GLU B 1 71 ? 6.512 17.453 9.938 1 98.94 71 GLU B C 1
ATOM 2073 O O . GLU B 1 71 ? 5.551 17.391 10.703 1 98.94 71 GLU B O 1
ATOM 2078 N N . ALA B 1 72 ? 7.121 16.438 9.461 1 98.94 72 ALA B N 1
ATOM 2079 C CA . ALA B 1 72 ? 6.641 15.086 9.719 1 98.94 72 ALA B CA 1
ATOM 2080 C C . ALA B 1 72 ? 7.785 14.18 10.156 1 98.94 72 ALA B C 1
ATOM 2082 O O . ALA B 1 72 ? 8.922 14.328 9.695 1 98.94 72 ALA B O 1
ATOM 2083 N N . THR B 1 73 ? 7.461 13.227 11.062 1 98.94 73 THR B N 1
ATOM 2084 C CA . THR B 1 73 ? 8.445 12.289 11.609 1 98.94 73 THR B CA 1
ATOM 2085 C C . THR B 1 73 ? 7.902 10.867 11.594 1 98.94 73 THR B C 1
ATOM 2087 O O . THR B 1 73 ? 6.723 10.641 11.875 1 98.94 73 THR B O 1
ATOM 2090 N N . ILE B 1 74 ? 8.812 9.969 11.281 1 98.81 74 ILE B N 1
ATOM 2091 C CA . ILE B 1 74 ? 8.539 8.539 11.297 1 98.81 74 ILE B CA 1
ATOM 2092 C C . ILE B 1 74 ? 9.406 7.852 12.344 1 98.81 74 ILE B C 1
ATOM 2094 O O . ILE B 1 74 ? 10.609 8.117 12.43 1 98.81 74 ILE B O 1
ATOM 2098 N N . ASP B 1 75 ? 8.75 7.09 13.227 1 98.75 75 ASP B N 1
ATOM 2099 C CA . ASP B 1 75 ? 9.492 6.082 13.984 1 98.75 75 ASP B CA 1
ATOM 2100 C C . ASP B 1 75 ? 9.883 4.91 13.086 1 98.75 75 ASP B C 1
ATOM 2102 O O . ASP B 1 75 ? 9.062 4.035 12.805 1 98.75 75 ASP B O 1
ATOM 2106 N N . VAL B 1 76 ? 11.141 4.867 12.734 1 98.69 76 VAL B N 1
ATOM 2107 C CA . VAL B 1 76 ? 11.562 3.982 11.648 1 98.69 76 VAL B CA 1
ATOM 2108 C C . VAL B 1 76 ? 11.422 2.525 12.094 1 98.69 76 VAL B C 1
ATOM 2110 O O . VAL B 1 76 ? 11.203 1.64 11.266 1 98.69 76 VAL B O 1
ATOM 2113 N N . ALA B 1 77 ? 11.492 2.232 13.32 1 98.25 77 ALA B N 1
ATOM 2114 C CA . ALA B 1 77 ? 11.438 0.864 13.828 1 98.25 77 ALA B CA 1
ATOM 2115 C C . ALA B 1 77 ? 10.031 0.279 13.688 1 98.25 77 ALA B C 1
ATOM 2117 O O . ALA B 1 77 ? 9.844 -0.931 13.82 1 98.25 77 ALA B O 1
ATOM 2118 N N . LYS B 1 78 ? 9.094 1.092 13.438 1 98.12 78 LYS B N 1
ATOM 2119 C CA . LYS B 1 78 ? 7.711 0.625 13.414 1 98.12 78 LYS B CA 1
ATOM 2120 C C . LYS B 1 78 ? 7.273 0.286 11.992 1 98.12 78 LYS B C 1
ATOM 2122 O O . LYS B 1 78 ? 6.27 0.81 11.5 1 98.12 78 LYS B O 1
ATOM 2127 N N . PHE B 1 79 ? 8 -0.638 11.43 1 98.38 79 PHE B N 1
ATOM 2128 C CA . PHE B 1 79 ? 7.66 -1.135 10.102 1 98.38 79 PHE B CA 1
ATOM 2129 C C . PHE B 1 79 ? 6.316 -1.851 10.117 1 98.38 79 PHE B C 1
ATOM 2131 O O . PHE B 1 79 ? 6.012 -2.592 11.055 1 98.38 79 PHE B O 1
ATOM 2138 N N . VAL B 1 80 ? 5.562 -1.659 9.07 1 98.5 80 VAL B N 1
ATOM 2139 C CA . VAL B 1 80 ? 4.352 -2.438 8.828 1 98.5 80 VAL B CA 1
ATOM 2140 C C . VAL B 1 80 ? 4.469 -3.174 7.496 1 98.5 80 VAL B C 1
ATOM 2142 O O . VAL B 1 80 ? 4 -2.682 6.465 1 98.5 80 VAL B O 1
ATOM 2145 N N . THR B 1 81 ? 5.059 -4.359 7.469 1 98.56 81 THR B N 1
ATOM 2146 C CA . THR B 1 81 ? 5.133 -5.176 6.262 1 98.56 81 THR B CA 1
ATOM 2147 C C . THR B 1 81 ? 4.184 -6.367 6.352 1 98.56 81 THR B C 1
ATOM 2149 O O . THR B 1 81 ? 3.816 -6.953 5.332 1 98.56 81 THR B O 1
ATOM 2152 N N . GLY B 1 82 ? 3.912 -6.785 7.574 1 98 82 GLY B N 1
ATOM 2153 C CA . GLY B 1 82 ? 3.117 -7.977 7.812 1 98 82 GLY B CA 1
ATOM 2154 C C . GLY B 1 82 ? 3.957 -9.219 8.039 1 98 82 GLY B C 1
ATOM 2155 O O . GLY B 1 82 ? 3.424 -10.289 8.336 1 98 82 GLY B O 1
ATOM 2156 N N . ILE B 1 83 ? 5.246 -9.117 7.926 1 98.06 83 ILE B N 1
ATOM 2157 C CA . ILE B 1 83 ? 6.195 -10.203 8.156 1 98.06 83 ILE B CA 1
ATOM 2158 C C . ILE B 1 83 ? 7.191 -9.797 9.242 1 98.06 83 ILE B C 1
ATOM 2160 O O . ILE B 1 83 ? 8.156 -9.078 8.969 1 98.06 83 ILE B O 1
ATOM 2164 N N . PRO B 1 84 ? 7.031 -10.305 10.453 1 97.06 84 PRO B N 1
ATOM 2165 C CA . PRO B 1 84 ? 7.859 -9.859 11.578 1 97.06 84 PRO B CA 1
ATOM 2166 C C . PRO B 1 84 ? 9.352 -10.023 11.312 1 97.06 84 PRO B C 1
ATOM 2168 O O . PRO B 1 84 ? 10.148 -9.141 11.641 1 97.06 84 PRO B O 1
ATOM 2171 N N . GLU B 1 85 ? 9.742 -11.102 10.734 1 97.31 85 GLU B N 1
ATOM 2172 C CA . GLU B 1 85 ? 11.156 -11.32 10.453 1 97.31 85 GLU B CA 1
ATOM 2173 C C . GLU B 1 85 ? 11.688 -10.297 9.461 1 97.31 85 GLU B C 1
ATOM 2175 O O . GLU B 1 85 ? 12.844 -9.875 9.547 1 97.31 85 GLU B O 1
ATOM 2180 N N . LEU B 1 86 ? 10.875 -9.969 8.523 1 98 86 LEU B N 1
ATOM 2181 C CA . LEU B 1 86 ? 11.266 -8.93 7.57 1 98 86 LEU B CA 1
ATOM 2182 C C . LEU B 1 86 ? 11.406 -7.582 8.266 1 98 86 LEU B C 1
ATOM 2184 O O . LEU B 1 86 ? 12.375 -6.855 8.023 1 98 86 LEU B O 1
ATOM 2188 N N . ASP B 1 87 ? 10.469 -7.258 9.117 1 98.06 87 ASP B N 1
ATOM 2189 C CA . ASP B 1 87 ? 10.547 -6.008 9.867 1 98.06 87 ASP B CA 1
ATOM 2190 C C . ASP B 1 87 ? 11.852 -5.918 10.656 1 98.06 87 ASP B C 1
ATOM 2192 O O . ASP B 1 87 ? 12.523 -4.883 10.633 1 98.06 87 ASP B O 1
ATOM 2196 N N . LYS B 1 88 ? 12.164 -7.016 11.273 1 97.69 88 LYS B N 1
ATOM 2197 C CA . LYS B 1 88 ? 13.422 -7.062 12.023 1 97.69 88 LYS B CA 1
ATOM 2198 C C . LYS B 1 88 ? 14.617 -6.867 11.094 1 97.69 88 LYS B C 1
ATOM 2200 O O . LYS B 1 88 ? 15.508 -6.066 11.391 1 97.69 88 LYS B O 1
ATOM 2205 N N . HIS B 1 89 ? 14.625 -7.543 10.016 1 97.75 89 HIS B N 1
ATOM 2206 C CA . HIS B 1 89 ? 15.727 -7.469 9.055 1 97.75 89 HIS B CA 1
ATOM 2207 C C . HIS B 1 89 ? 15.891 -6.051 8.516 1 97.75 89 HIS B C 1
ATOM 2209 O O . HIS B 1 89 ? 17.016 -5.543 8.438 1 97.75 89 HIS B O 1
ATOM 2215 N N . LEU B 1 90 ? 14.812 -5.383 8.18 1 98.44 90 LEU B N 1
ATOM 2216 C CA . LEU B 1 90 ? 14.852 -4.023 7.648 1 98.44 90 LEU B CA 1
ATOM 2217 C C . LEU B 1 90 ? 15.406 -3.049 8.68 1 98.44 90 LEU B C 1
ATOM 2219 O O . LEU B 1 90 ? 16.016 -2.039 8.32 1 98.44 90 LEU B O 1
ATOM 2223 N N . GLY B 1 91 ? 15.219 -3.314 9.891 1 98.5 91 GLY B N 1
ATOM 2224 C CA . GLY B 1 91 ? 15.695 -2.443 10.953 1 98.5 91 GLY B CA 1
ATOM 2225 C C . GLY B 1 91 ? 17.188 -2.576 11.211 1 98.5 91 GLY B C 1
ATOM 2226 O O . GLY B 1 91 ? 17.781 -1.73 11.875 1 98.5 91 GLY B O 1
ATOM 2227 N N . ASP B 1 92 ? 17.812 -3.6 10.688 1 98.19 92 ASP B N 1
ATOM 2228 C CA . ASP B 1 92 ? 19.219 -3.902 10.961 1 98.19 92 ASP B CA 1
ATOM 2229 C C . ASP B 1 92 ? 20.141 -3 10.141 1 98.19 92 ASP B C 1
ATOM 2231 O O . ASP B 1 92 ? 19.672 -2.191 9.336 1 98.19 92 ASP B O 1
ATOM 2235 N N . LYS B 1 93 ? 21.453 -3.166 10.312 1 97.88 93 LYS B N 1
ATOM 2236 C CA . LYS B 1 93 ? 22.484 -2.273 9.797 1 97.88 93 LYS B CA 1
ATOM 2237 C C . LYS B 1 93 ? 22.531 -2.307 8.273 1 97.88 93 LYS B C 1
ATOM 2239 O O . LYS B 1 93 ? 22.891 -1.317 7.633 1 97.88 93 LYS B O 1
ATOM 2244 N N . LEU B 1 94 ? 22.141 -3.406 7.711 1 97.31 94 LEU B N 1
ATOM 2245 C CA . LEU B 1 94 ? 22.188 -3.559 6.262 1 97.31 94 LEU B CA 1
ATOM 2246 C C . LEU B 1 94 ? 21.188 -2.641 5.578 1 97.31 94 LEU B C 1
ATOM 2248 O O . LEU B 1 94 ? 21.344 -2.283 4.41 1 97.31 94 LEU B O 1
ATOM 2252 N N . PHE B 1 95 ? 20.188 -2.287 6.332 1 98.38 95 PHE B N 1
ATOM 2253 C CA . PHE B 1 95 ? 19.125 -1.455 5.773 1 98.38 95 PHE B CA 1
ATOM 2254 C C . PHE B 1 95 ? 19.016 -0.139 6.531 1 98.38 95 PHE B C 1
ATOM 2256 O O . PHE B 1 95 ? 19.922 0.692 6.48 1 98.38 95 PHE B O 1
ATOM 2263 N N . PHE B 1 96 ? 18.078 0.002 7.41 1 98.75 96 PHE B N 1
ATOM 2264 C CA . PHE B 1 96 ? 17.766 1.323 7.945 1 98.75 96 PHE B CA 1
ATOM 2265 C C . PHE B 1 96 ? 18.609 1.611 9.188 1 98.75 96 PHE B C 1
ATOM 2267 O O . PHE B 1 96 ? 18.719 2.762 9.617 1 98.75 96 PHE B O 1
ATOM 2274 N N . ASP B 1 97 ? 19.188 0.562 9.883 1 98.56 97 ASP B N 1
ATOM 2275 C CA . ASP B 1 97 ? 20.016 0.743 11.062 1 98.56 97 ASP B CA 1
ATOM 2276 C C . ASP B 1 97 ? 19.297 1.569 12.125 1 98.56 97 ASP B C 1
ATOM 2278 O O . ASP B 1 97 ? 19.812 2.592 12.586 1 98.56 97 ASP B O 1
ATOM 2282 N N . VAL B 1 98 ? 18.188 1.062 12.57 1 98.5 98 VAL B N 1
ATOM 2283 C CA . VAL B 1 98 ? 17.266 1.844 13.391 1 98.5 98 VAL B CA 1
ATOM 2284 C C . VAL B 1 98 ? 17.891 2.127 14.75 1 98.5 98 VAL B C 1
ATOM 2286 O O . VAL B 1 98 ? 17.5 3.08 15.43 1 98.5 98 VAL B O 1
ATOM 2289 N N . LYS B 1 99 ? 18.781 1.302 15.219 1 98.5 99 LYS B N 1
ATOM 2290 C CA . LYS B 1 99 ? 19.453 1.568 16.484 1 98.5 99 LYS B CA 1
ATOM 2291 C C . LYS B 1 99 ? 20.234 2.883 16.438 1 98.5 99 LYS B C 1
ATOM 2293 O O . LYS B 1 99 ? 20.219 3.65 17.391 1 98.5 99 LYS B O 1
ATOM 2298 N N . GLN B 1 100 ? 20.859 3.143 15.289 1 98.62 100 GLN B N 1
ATOM 2299 C CA . GLN B 1 100 ? 21.641 4.363 15.117 1 98.62 100 GLN B CA 1
ATOM 2300 C C . GLN B 1 100 ? 20.766 5.52 14.648 1 98.62 100 GLN B C 1
ATOM 2302 O O . GLN B 1 100 ? 20.984 6.668 15.031 1 98.62 100 GLN B O 1
ATOM 2307 N N . TYR B 1 101 ? 19.828 5.211 13.836 1 98.75 101 TYR B N 1
ATOM 2308 C CA . TYR B 1 101 ? 18.969 6.215 13.227 1 98.75 101 TYR B CA 1
ATOM 2309 C C . TYR B 1 101 ? 17.5 5.879 13.453 1 98.75 101 TYR B C 1
ATOM 2311 O O . TYR B 1 101 ? 16.812 5.422 12.539 1 98.75 101 TYR B O 1
ATOM 2319 N N . PRO B 1 102 ? 16.938 6.172 14.555 1 98.62 102 PRO B N 1
ATOM 2320 C CA . PRO B 1 102 ? 15.609 5.676 14.93 1 98.62 102 PRO B CA 1
ATOM 2321 C C . PRO B 1 102 ? 14.477 6.43 14.234 1 98.62 102 PRO B C 1
ATOM 2323 O O . PRO B 1 102 ? 13.336 5.961 14.211 1 98.62 102 PRO B O 1
ATOM 2326 N N . THR B 1 103 ? 14.812 7.664 13.625 1 98.75 103 THR B N 1
ATOM 2327 C CA . THR B 1 103 ? 13.734 8.461 13.039 1 98.75 103 THR B CA 1
ATOM 2328 C C . THR B 1 103 ? 14.086 8.875 11.617 1 98.75 103 THR B C 1
ATOM 2330 O O . THR B 1 103 ? 15.266 8.93 11.25 1 98.75 103 THR B O 1
ATOM 2333 N N . ALA B 1 104 ? 13.125 9.031 10.812 1 98.88 104 ALA B N 1
ATOM 2334 C CA . ALA B 1 104 ? 13.18 9.781 9.562 1 98.88 104 ALA B CA 1
ATOM 2335 C C . ALA B 1 104 ? 12.312 11.031 9.633 1 98.88 104 ALA B C 1
ATOM 2337 O O . ALA B 1 104 ? 11.289 11.047 10.312 1 98.88 104 ALA B O 1
ATOM 2338 N N . GLN B 1 105 ? 12.734 12.062 8.891 1 98.94 105 GLN B N 1
ATOM 2339 C CA . GLN B 1 105 ? 12.039 13.336 9.023 1 98.94 105 GLN B CA 1
ATOM 2340 C C . GLN B 1 105 ? 11.93 14.047 7.676 1 98.94 105 GLN B C 1
ATOM 2342 O O . GLN B 1 105 ? 12.867 14.031 6.879 1 98.94 105 GLN B O 1
ATOM 2347 N N . PHE B 1 106 ? 10.789 14.625 7.484 1 99 106 PHE B N 1
ATOM 2348 C CA . PHE B 1 106 ? 10.57 15.531 6.359 1 99 106 PHE B CA 1
ATOM 2349 C C . PHE B 1 106 ? 10.156 16.906 6.844 1 99 106 PHE B C 1
ATOM 2351 O O . PHE B 1 106 ? 9.266 17.031 7.691 1 99 106 PHE B O 1
ATOM 2358 N N . VAL B 1 107 ? 10.789 17.953 6.324 1 98.94 107 VAL B N 1
ATOM 2359 C CA . VAL B 1 107 ? 10.453 19.344 6.574 1 98.94 107 VAL B CA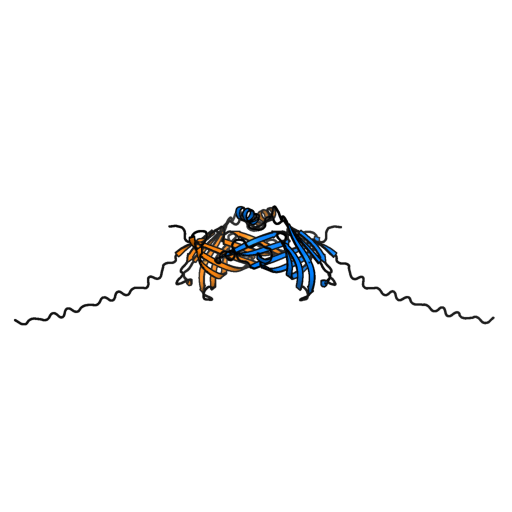 1
ATOM 2360 C C . VAL B 1 107 ? 10.305 20.094 5.25 1 98.94 107 VAL B C 1
ATOM 2362 O O . VAL B 1 107 ? 11.25 20.172 4.469 1 98.94 107 VAL B O 1
ATOM 2365 N N . SER B 1 108 ? 9.117 20.688 5.086 1 98.88 108 SER B N 1
ATOM 2366 C CA . SER B 1 108 ? 8.891 21.375 3.816 1 98.88 108 SER B CA 1
ATOM 2367 C C . SER B 1 108 ? 9.484 22.781 3.836 1 98.88 108 SER B C 1
ATOM 2369 O O . SER B 1 108 ? 9.648 23.375 4.902 1 98.88 108 SER B O 1
ATOM 2371 N N . ASP B 1 109 ? 9.773 23.266 2.572 1 97.81 109 ASP B N 1
ATOM 2372 C CA . ASP B 1 109 ? 10.281 24.625 2.488 1 97.81 109 ASP B CA 1
ATOM 2373 C C . ASP B 1 109 ? 9.594 25.406 1.365 1 97.81 109 ASP B C 1
ATOM 2375 O O . ASP B 1 109 ? 9.695 26.625 1.298 1 97.81 109 ASP B O 1
ATOM 2379 N N . LYS B 1 110 ? 8.922 24.703 0.514 1 98.62 110 LYS B N 1
ATOM 2380 C CA . LYS B 1 110 ? 8.289 25.375 -0.611 1 98.62 110 LYS B CA 1
ATOM 2381 C C . LYS B 1 110 ? 6.996 24.672 -1.02 1 98.62 110 LYS B C 1
ATOM 2383 O O . LYS B 1 110 ? 6.949 23.438 -1.093 1 98.62 110 LYS B O 1
ATOM 2388 N N . VAL B 1 111 ? 5.961 25.453 -1.24 1 98.75 111 VAL B N 1
ATOM 2389 C CA . VAL B 1 111 ? 4.695 25 -1.8 1 98.75 111 VAL B CA 1
ATOM 2390 C C . VAL B 1 111 ? 4.406 25.75 -3.104 1 98.75 111 VAL B C 1
ATOM 2392 O O . VAL B 1 111 ? 4.32 26.969 -3.119 1 98.75 111 VAL B O 1
ATOM 2395 N N . GLU B 1 112 ? 4.316 24.969 -4.172 1 98.81 112 GLU B N 1
ATOM 2396 C CA . GLU B 1 112 ? 3.971 25.516 -5.48 1 98.81 112 GLU B CA 1
ATOM 2397 C C . GLU B 1 112 ? 2.621 24.984 -5.961 1 98.81 112 GLU B C 1
ATOM 2399 O O . GLU B 1 112 ? 2.479 23.781 -6.234 1 98.81 112 GLU B O 1
ATOM 2404 N N . LEU B 1 113 ? 1.666 25.891 -6.129 1 98.56 113 LEU B N 1
ATOM 2405 C CA . LEU B 1 113 ? 0.338 25.484 -6.574 1 98.56 113 LEU B CA 1
ATOM 2406 C C . LEU B 1 113 ? 0.368 25.031 -8.031 1 98.56 113 LEU B C 1
ATOM 2408 O O . LEU B 1 113 ? 1.027 25.656 -8.867 1 98.56 113 LEU B O 1
ATOM 2412 N N . THR B 1 114 ? -0.266 23.938 -8.258 1 98.75 114 THR B N 1
ATOM 2413 C CA . THR B 1 114 ? -0.354 23.422 -9.625 1 98.75 114 THR B CA 1
ATOM 2414 C C . THR B 1 114 ? -1.805 23.375 -10.094 1 98.75 114 THR B C 1
ATOM 2416 O O . THR B 1 114 ? -2.078 23.062 -11.258 1 98.75 114 THR B O 1
ATOM 2419 N N . GLY B 1 115 ? -2.711 23.594 -9.242 1 98 115 GLY B N 1
ATOM 2420 C CA . GLY B 1 115 ? -4.145 23.641 -9.469 1 98 115 GLY B CA 1
ATOM 2421 C C . GLY B 1 115 ? -4.918 24.156 -8.266 1 98 115 GLY B C 1
ATOM 2422 O O . GLY B 1 115 ? -4.32 24.641 -7.297 1 98 115 GLY B O 1
ATOM 2423 N N . LYS B 1 116 ? -6.199 24.078 -8.375 1 96.5 116 LYS B N 1
ATOM 2424 C CA . LYS B 1 116 ? -7.047 24.594 -7.305 1 96.5 116 LYS B CA 1
ATOM 2425 C C . LYS B 1 116 ? -6.754 23.875 -5.988 1 96.5 116 LYS B C 1
ATOM 2427 O O . LYS B 1 116 ? -6.734 24.516 -4.93 1 96.5 116 LYS B O 1
ATOM 2432 N N . ASN B 1 117 ? -6.543 22.594 -6.043 1 97.69 117 ASN B N 1
ATOM 2433 C CA . ASN B 1 117 ? -6.305 21.828 -4.824 1 97.69 117 ASN B CA 1
ATOM 2434 C C . ASN B 1 117 ? -5.051 20.969 -4.941 1 97.69 117 ASN B C 1
ATOM 2436 O O . ASN B 1 117 ? -4.922 19.938 -4.262 1 97.69 117 ASN B O 1
ATOM 2440 N N . THR B 1 118 ? -4.207 21.297 -5.898 1 98.75 118 THR B N 1
ATOM 2441 C CA . THR B 1 118 ? -2.99 20.5 -6.082 1 98.75 118 THR B CA 1
ATOM 2442 C C . THR B 1 118 ? -1.754 21.391 -5.961 1 98.75 118 THR B C 1
ATOM 2444 O O . THR B 1 118 ? -1.808 22.594 -6.258 1 98.75 118 THR B O 1
ATOM 2447 N N . ALA B 1 119 ? -0.688 20.734 -5.523 1 98.88 119 ALA B N 1
ATOM 2448 C CA . ALA B 1 119 ? 0.566 21.469 -5.352 1 98.88 119 ALA B CA 1
ATOM 2449 C C . ALA B 1 119 ? 1.763 20.531 -5.414 1 98.88 119 ALA B C 1
ATOM 2451 O O . ALA B 1 119 ? 1.619 19.312 -5.203 1 98.88 119 ALA B O 1
ATOM 2452 N N . LYS B 1 120 ? 2.877 21.062 -5.789 1 98.94 120 LYS B N 1
ATOM 2453 C CA . LYS B 1 120 ? 4.176 20.453 -5.496 1 98.94 120 LYS B CA 1
ATOM 2454 C C . LYS B 1 120 ? 4.746 20.984 -4.184 1 98.94 120 LYS B C 1
ATOM 2456 O O . LYS B 1 120 ? 4.895 22.203 -4.012 1 98.94 120 LYS B O 1
ATOM 2461 N N . VAL B 1 121 ? 4.973 20.125 -3.289 1 98.94 121 VAL B N 1
ATOM 2462 C CA . VAL B 1 121 ? 5.57 20.484 -2.008 1 98.94 121 VAL B CA 1
ATOM 2463 C C . VAL B 1 121 ? 7.004 19.969 -1.938 1 98.94 121 VAL B C 1
ATOM 2465 O O . VAL B 1 121 ? 7.234 18.75 -1.994 1 98.94 121 VAL B O 1
ATOM 2468 N N . THR B 1 122 ? 7.953 20.828 -1.873 1 98.94 122 THR B N 1
ATOM 2469 C CA . THR B 1 122 ? 9.367 20.469 -1.782 1 98.94 122 THR B CA 1
ATOM 2470 C C . THR B 1 122 ? 9.875 20.656 -0.357 1 98.94 122 THR B C 1
ATOM 2472 O O . THR B 1 122 ? 9.492 21.609 0.331 1 98.94 122 THR B O 1
ATOM 2475 N N . GLY B 1 123 ? 10.68 19.734 0.074 1 98.94 123 GLY B N 1
ATOM 2476 C CA . GLY B 1 123 ? 11.305 19.797 1.385 1 98.94 123 GLY B CA 1
ATOM 2477 C C . GLY B 1 123 ? 12.531 18.906 1.508 1 98.94 123 GLY B C 1
ATOM 2478 O O . GLY B 1 123 ? 13 18.344 0.516 1 98.94 123 GLY B O 1
ATOM 2479 N N . THR B 1 124 ? 13.07 18.922 2.725 1 98.94 124 THR B N 1
ATOM 2480 C CA . THR B 1 124 ? 14.227 18.094 3.045 1 98.94 124 THR B CA 1
ATOM 2481 C C . THR B 1 124 ? 13.781 16.812 3.746 1 98.94 124 THR B C 1
ATOM 2483 O O . THR B 1 124 ? 13.102 16.859 4.77 1 98.94 124 THR B O 1
ATOM 2486 N N . LEU B 1 125 ? 14.148 15.703 3.166 1 98.94 125 LEU B N 1
ATOM 2487 C CA . LEU B 1 125 ? 13.953 14.391 3.785 1 98.94 125 LEU B CA 1
ATOM 2488 C C . LEU B 1 125 ? 15.266 13.867 4.367 1 98.94 125 LEU B C 1
ATOM 2490 O O . LEU B 1 125 ? 16.297 13.883 3.691 1 98.94 125 LEU B O 1
ATOM 2494 N N . THR B 1 126 ? 15.219 13.516 5.621 1 98.94 126 THR B N 1
ATOM 2495 C CA . THR B 1 126 ? 16.359 12.883 6.277 1 98.94 126 THR B CA 1
ATOM 2496 C C . THR B 1 126 ? 16.047 11.422 6.605 1 98.94 126 THR B C 1
ATOM 2498 O O . THR B 1 126 ? 15.07 11.133 7.297 1 98.94 126 THR B O 1
ATOM 2501 N N . VAL B 1 127 ? 16.781 10.57 6.059 1 98.81 127 VAL B N 1
ATOM 2502 C CA . VAL B 1 127 ? 16.719 9.133 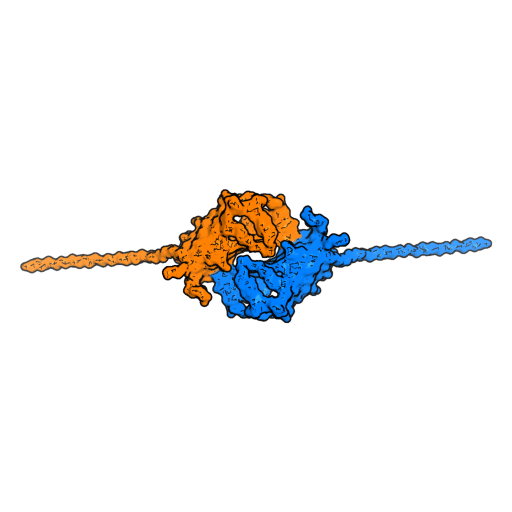6.289 1 98.81 127 VAL B CA 1
ATOM 2503 C C . VAL B 1 127 ? 18.109 8.578 6.535 1 98.81 127 VAL B C 1
ATOM 2505 O O . VAL B 1 127 ? 19.047 8.875 5.785 1 98.81 127 VAL B O 1
ATOM 2508 N N . ARG B 1 128 ? 18.234 7.801 7.594 1 98.19 128 ARG B N 1
ATOM 2509 C CA . ARG B 1 128 ? 19.484 7.133 7.902 1 98.19 128 ARG B CA 1
ATOM 2510 C C . ARG B 1 128 ? 20.641 8.133 7.969 1 98.19 128 ARG B C 1
ATOM 2512 O O . ARG B 1 128 ? 21.734 7.867 7.469 1 98.19 128 ARG B O 1
ATOM 2519 N N . GLY B 1 129 ? 20.359 9.289 8.391 1 98.25 129 GLY B N 1
ATOM 2520 C CA . GLY B 1 129 ? 21.359 10.32 8.609 1 98.25 129 GLY B CA 1
ATOM 2521 C C . GLY B 1 129 ? 21.703 11.094 7.355 1 98.25 129 GLY B C 1
ATOM 2522 O O . GLY B 1 129 ? 22.562 11.977 7.379 1 98.25 129 GLY B O 1
ATOM 2523 N N . VAL B 1 130 ? 21.078 10.828 6.328 1 98.88 130 VAL B N 1
ATOM 2524 C CA . VAL B 1 130 ? 21.328 11.508 5.062 1 98.88 130 VAL B CA 1
ATOM 2525 C C . VAL B 1 130 ? 20.141 12.422 4.73 1 98.88 130 VAL B C 1
ATOM 2527 O O . VAL B 1 130 ? 18.984 11.992 4.773 1 98.88 130 VAL B O 1
ATOM 2530 N N . SER B 1 131 ? 20.438 13.664 4.414 1 98.88 131 SER B N 1
ATOM 2531 C CA . SER B 1 131 ? 19.406 14.641 4.066 1 98.88 131 SER B CA 1
ATOM 2532 C C . SER B 1 131 ? 19.438 14.969 2.576 1 98.88 131 SER B C 1
ATOM 2534 O O . SER B 1 131 ? 20.5 15.273 2.027 1 98.88 131 SER B O 1
ATOM 2536 N N . LYS B 1 132 ? 18.297 14.875 1.911 1 98.88 132 LYS B N 1
ATOM 2537 C CA . LYS B 1 132 ? 18.156 15.211 0.498 1 98.88 132 LYS B CA 1
ATOM 2538 C C . LYS B 1 132 ? 16.844 15.938 0.241 1 98.88 132 LYS B C 1
ATOM 2540 O O . LYS B 1 132 ? 15.844 15.719 0.942 1 98.88 132 LYS B O 1
ATOM 2545 N N . PRO B 1 133 ? 16.844 16.844 -0.768 1 98.81 133 PRO B N 1
ATOM 2546 C CA . PRO B 1 133 ? 15.555 17.422 -1.167 1 98.81 133 PRO B CA 1
ATOM 2547 C C . PRO B 1 133 ? 14.641 16.391 -1.831 1 98.81 133 PRO B C 1
ATOM 2549 O O . PRO B 1 133 ? 15.109 15.531 -2.58 1 98.81 133 PRO B O 1
ATOM 2552 N N . VAL B 1 134 ? 13.391 16.469 -1.496 1 98.88 134 VAL B N 1
ATOM 2553 C CA . VAL B 1 134 ? 12.375 15.664 -2.162 1 98.88 134 VAL B CA 1
ATOM 2554 C C . VAL B 1 134 ? 11.156 16.516 -2.482 1 98.88 134 VAL B C 1
ATOM 2556 O O . VAL B 1 134 ? 10.883 17.5 -1.786 1 98.88 134 VAL B O 1
ATOM 2559 N N . THR B 1 135 ? 10.492 16.188 -3.564 1 98.94 135 THR B N 1
ATOM 2560 C CA . THR B 1 135 ? 9.258 16.859 -3.955 1 98.94 135 THR B CA 1
ATOM 2561 C C . THR B 1 135 ? 8.086 15.883 -3.947 1 98.94 135 THR B C 1
ATOM 2563 O O . THR B 1 135 ? 8.188 14.773 -4.488 1 98.94 135 THR B O 1
ATOM 2566 N N . LEU B 1 136 ? 7.059 16.281 -3.334 1 98.94 136 LEU B N 1
ATOM 2567 C CA . LEU B 1 136 ? 5.809 15.539 -3.295 1 98.94 136 LEU B CA 1
ATOM 2568 C C . LEU B 1 136 ? 4.77 16.156 -4.223 1 98.94 136 LEU B C 1
ATOM 2570 O O . LEU B 1 136 ? 4.641 17.391 -4.285 1 98.94 136 LEU B O 1
ATOM 2574 N N . ASP B 1 137 ? 4.09 15.375 -4.988 1 99 137 ASP B N 1
ATOM 2575 C CA . ASP B 1 137 ? 2.85 15.773 -5.645 1 99 137 ASP B CA 1
ATOM 2576 C C . ASP B 1 137 ? 1.656 15.625 -4.703 1 99 137 ASP B C 1
ATOM 2578 O O . ASP B 1 137 ? 1.287 14.508 -4.336 1 99 137 ASP B O 1
ATOM 2582 N N . VAL B 1 138 ? 1.016 16.734 -4.383 1 98.94 138 VAL B N 1
ATOM 2583 C CA . VAL B 1 138 ? 0.063 16.734 -3.277 1 98.94 138 VAL B CA 1
ATOM 2584 C C . VAL B 1 138 ? -1.315 17.156 -3.779 1 98.94 138 VAL B C 1
ATOM 2586 O O . VAL B 1 138 ? -1.433 18.078 -4.582 1 98.94 138 VAL B O 1
ATOM 2589 N N . THR B 1 139 ? -2.318 16.5 -3.32 1 98.88 139 THR B N 1
ATOM 2590 C CA . THR B 1 139 ? -3.713 16.906 -3.465 1 98.88 139 THR B CA 1
ATOM 2591 C C . THR B 1 139 ? -4.348 17.156 -2.1 1 98.88 139 THR B C 1
ATOM 2593 O O . THR B 1 139 ? -4.242 16.312 -1.198 1 98.88 139 THR B O 1
ATOM 2596 N N . MET B 1 140 ? -4.867 18.297 -1.882 1 98.69 140 MET B N 1
ATOM 2597 C CA . MET B 1 140 ? -5.75 18.531 -0.742 1 98.69 140 MET B CA 1
ATOM 2598 C C . MET B 1 140 ? -7.152 18.016 -1.022 1 98.69 140 MET B C 1
ATOM 2600 O O . MET B 1 140 ? -7.879 18.578 -1.843 1 98.69 140 MET B O 1
ATOM 2604 N N . ASN B 1 14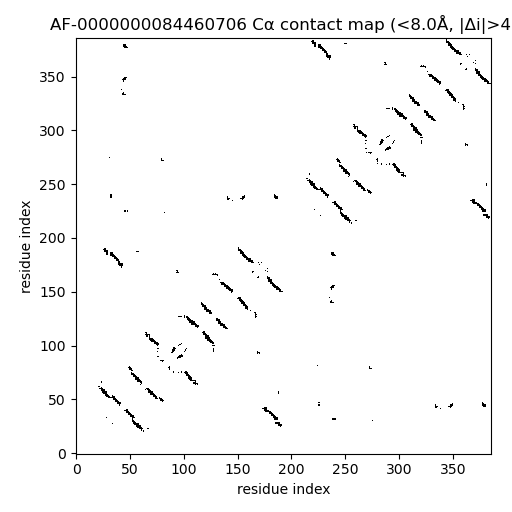1 ? -7.582 17.109 -0.298 1 98.69 141 ASN B N 1
ATOM 2605 C CA . ASN B 1 141 ? -8.805 16.375 -0.631 1 98.69 141 ASN B CA 1
ATOM 2606 C C . ASN B 1 141 ? -10.039 17.078 -0.079 1 98.69 141 ASN B C 1
ATOM 2608 O O . ASN B 1 141 ? -11.062 17.188 -0.767 1 98.69 141 ASN B O 1
ATOM 2612 N N . LYS B 1 142 ? -9.922 17.406 1.14 1 98.19 142 LYS B N 1
ATOM 2613 C CA . LYS B 1 142 ? -11.086 17.922 1.864 1 98.19 142 LYS B CA 1
ATOM 2614 C C . LYS B 1 142 ? -10.656 18.734 3.088 1 98.19 142 LYS B C 1
ATOM 2616 O O . LYS B 1 142 ? -9.695 18.375 3.768 1 98.19 142 LYS B O 1
ATOM 2621 N N . VAL B 1 143 ? -11.266 19.797 3.307 1 96.88 143 VAL B N 1
ATOM 2622 C CA . VAL B 1 143 ? -11.188 20.578 4.535 1 96.88 143 VAL B CA 1
ATOM 2623 C C . VAL B 1 143 ? -12.586 20.719 5.145 1 96.88 143 VAL B C 1
ATOM 2625 O O . VAL B 1 143 ? -13.523 21.141 4.465 1 96.88 143 VAL B O 1
ATOM 2628 N N . GLY B 1 144 ? -12.641 20.344 6.387 1 96.38 144 GLY B N 1
ATOM 26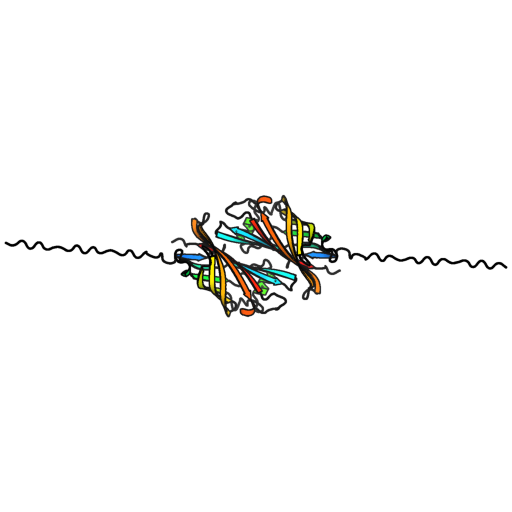29 C CA . GLY B 1 144 ? -13.945 20.469 7.031 1 96.38 144 GLY B CA 1
ATOM 2630 C C . GLY B 1 144 ? -14.039 19.703 8.336 1 96.38 144 GLY B C 1
ATOM 2631 O O . GLY B 1 144 ? -13.039 19.172 8.828 1 96.38 144 GLY B O 1
ATOM 2632 N N . LYS B 1 145 ? -15.195 19.766 8.906 1 97 145 LYS B N 1
ATOM 2633 C CA . LYS B 1 145 ? -15.43 19.062 10.164 1 97 145 LYS B CA 1
ATOM 2634 C C . LYS B 1 145 ? -15.469 17.562 9.961 1 97 145 LYS B C 1
ATOM 2636 O O . LYS B 1 145 ? -16.172 17.062 9.086 1 97 145 LYS B O 1
ATOM 2641 N N . ASN B 1 146 ? -14.656 16.844 10.742 1 97.12 146 ASN B N 1
ATOM 2642 C CA . ASN B 1 146 ? -14.695 15.383 10.766 1 97.12 146 ASN B CA 1
ATOM 2643 C C . ASN B 1 146 ? -15.961 14.867 11.453 1 97.12 146 ASN B C 1
ATOM 2645 O O . ASN B 1 146 ? -16.234 15.227 12.602 1 97.12 146 ASN B O 1
ATOM 2649 N N . PRO B 1 147 ? -16.719 14.062 10.812 1 95.5 147 PRO B N 1
ATOM 2650 C CA . PRO B 1 147 ? -18.016 13.664 11.375 1 95.5 147 PRO B CA 1
ATOM 2651 C C . PRO B 1 147 ? -17.859 12.758 12.594 1 95.5 147 PRO B C 1
ATOM 2653 O O . PRO B 1 147 ? -18.828 12.555 13.336 1 95.5 147 PRO B O 1
ATOM 2656 N N . VAL B 1 148 ? -16.75 12.188 12.836 1 92.75 148 VAL B N 1
ATOM 2657 C CA . VAL B 1 148 ? -16.516 11.289 13.961 1 92.75 148 VAL B CA 1
ATOM 2658 C C . VAL B 1 148 ? -15.969 12.086 15.148 1 92.75 148 VAL B C 1
ATOM 2660 O O . VAL B 1 148 ? -16.516 12.039 16.25 1 92.75 148 VAL B O 1
ATOM 2663 N N . SER B 1 149 ? -14.914 12.891 14.906 1 94.12 149 SER B N 1
ATOM 2664 C CA . SER B 1 149 ? -14.227 13.57 16 1 94.12 149 SER B CA 1
ATOM 2665 C C . SER B 1 149 ? -14.789 14.977 16.203 1 94.12 149 SER B C 1
ATOM 2667 O O . SER B 1 149 ? -14.523 15.617 17.219 1 94.12 149 SER B O 1
ATOM 2669 N N . ASP B 1 150 ? -15.492 15.555 15.266 1 95.25 150 ASP B N 1
ATOM 2670 C CA . ASP B 1 150 ? -16.078 16.891 15.258 1 95.25 150 ASP B CA 1
ATOM 2671 C C . ASP B 1 150 ? -14.992 17.969 15.195 1 95.25 150 ASP B C 1
ATOM 2673 O O . ASP B 1 150 ? -15.25 19.141 15.461 1 95.25 150 ASP B O 1
ATOM 2677 N N . ARG B 1 151 ? -13.82 17.594 14.836 1 96.56 151 ARG B N 1
ATOM 2678 C CA . ARG B 1 151 ? -12.719 18.547 14.719 1 96.56 151 ARG B CA 1
ATOM 2679 C C . ARG B 1 151 ? -12.523 18.984 13.273 1 96.56 151 ARG B C 1
ATOM 2681 O O . ARG B 1 151 ? -12.688 18.172 12.344 1 96.56 151 ARG B O 1
ATOM 2688 N N . MET B 1 152 ? -12.188 20.281 13.203 1 96.69 152 MET B N 1
ATOM 2689 C CA . MET B 1 152 ? -11.727 20.703 11.883 1 96.69 152 MET B CA 1
ATOM 2690 C C . MET B 1 152 ? -10.539 19.859 11.422 1 96.69 152 MET B C 1
ATOM 2692 O O . MET B 1 152 ? -9.562 19.688 12.156 1 96.69 152 MET B O 1
ATOM 2696 N N . THR B 1 153 ? -10.688 19.281 10.242 1 98.25 153 THR B N 1
ATOM 2697 C CA . THR B 1 153 ? -9.719 18.359 9.688 1 98.25 153 THR B CA 1
ATOM 2698 C C . THR B 1 153 ? -9.43 18.688 8.219 1 98.25 153 THR B C 1
ATOM 2700 O O . THR B 1 153 ? -10.312 19.156 7.504 1 98.25 153 THR B O 1
ATOM 2703 N N . VAL B 1 154 ? -8.203 18.516 7.855 1 98.62 154 VAL B N 1
ATOM 2704 C CA . VAL B 1 154 ? -7.809 18.594 6.453 1 98.62 154 VAL B CA 1
ATOM 2705 C C . VAL B 1 154 ? -7.184 17.266 6.02 1 98.62 154 VAL B C 1
ATOM 2707 O O . VAL B 1 154 ? -6.414 16.672 6.773 1 98.62 154 VAL B O 1
ATOM 2710 N N . GLY B 1 155 ? -7.543 16.844 4.828 1 98.81 155 GLY B N 1
ATOM 2711 C CA . GLY B 1 155 ? -7.031 15.602 4.293 1 98.81 155 GLY B CA 1
ATOM 2712 C C . GLY B 1 155 ? -6.227 15.781 3.018 1 98.81 155 GLY B C 1
ATOM 2713 O O . GLY B 1 155 ? -6.551 16.625 2.189 1 98.81 155 GLY B O 1
ATOM 2714 N N . PHE B 1 156 ? -5.254 14.93 2.867 1 98.94 156 PHE B N 1
ATOM 2715 C CA . PHE B 1 156 ? -4.348 15.008 1.729 1 98.94 156 PHE B CA 1
ATOM 2716 C C . PHE B 1 156 ? -4.023 13.617 1.204 1 98.94 156 PHE B C 1
ATOM 2718 O O . PHE B 1 156 ? -4.043 12.641 1.96 1 98.94 156 PHE B O 1
ATOM 2725 N N . THR B 1 157 ? -3.695 13.531 -0.076 1 98.94 157 THR B N 1
ATOM 2726 C CA . THR B 1 157 ? -2.926 12.445 -0.68 1 98.94 157 THR B CA 1
ATOM 2727 C C . THR B 1 157 ? -1.69 12.992 -1.391 1 98.94 157 THR B C 1
ATOM 2729 O O . THR B 1 157 ? -1.719 14.094 -1.935 1 98.94 157 THR B O 1
ATOM 2732 N N . ALA B 1 158 ? -0.613 12.211 -1.382 1 98.94 158 ALA B N 1
ATOM 2733 C CA . ALA B 1 158 ? 0.624 12.641 -2.029 1 98.94 158 ALA B CA 1
ATOM 2734 C C . ALA B 1 158 ? 1.391 11.453 -2.594 1 98.94 158 ALA B C 1
ATOM 2736 O O . ALA B 1 158 ? 1.229 10.32 -2.123 1 98.94 158 ALA B O 1
ATOM 2737 N N . THR B 1 159 ? 2.174 11.711 -3.621 1 98.94 159 THR B N 1
ATOM 2738 C CA . THR B 1 159 ? 3.029 10.688 -4.215 1 98.94 159 THR B CA 1
ATOM 2739 C C . THR B 1 159 ? 4.406 11.258 -4.547 1 98.94 159 THR B C 1
ATOM 2741 O O . THR B 1 159 ? 4.559 12.469 -4.703 1 98.94 159 THR B O 1
ATOM 2744 N N . THR B 1 160 ? 5.344 10.414 -4.594 1 98.94 160 THR B N 1
ATOM 2745 C CA . THR B 1 160 ? 6.668 10.688 -5.141 1 98.94 160 THR B CA 1
ATOM 2746 C C . THR B 1 160 ? 7.402 9.391 -5.449 1 98.94 160 THR B C 1
ATOM 2748 O O . THR B 1 160 ? 6.902 8.305 -5.156 1 98.94 160 THR B O 1
ATOM 2751 N N . THR B 1 161 ? 8.453 9.438 -6.176 1 98.94 161 THR B N 1
ATOM 2752 C CA . THR B 1 161 ? 9.383 8.344 -6.387 1 98.94 161 THR B CA 1
ATOM 2753 C C . THR B 1 161 ? 10.805 8.758 -5.992 1 98.94 161 THR B C 1
ATOM 2755 O O . THR B 1 161 ? 11.266 9.836 -6.359 1 98.94 161 THR B O 1
ATOM 2758 N N . LEU B 1 162 ? 11.391 7.938 -5.195 1 98.81 162 LEU B N 1
ATOM 2759 C CA . LEU B 1 162 ? 12.742 8.172 -4.707 1 98.81 162 LEU B CA 1
ATOM 2760 C C . LEU B 1 162 ? 13.68 7.055 -5.141 1 98.81 162 LEU B C 1
ATOM 2762 O O . LEU B 1 162 ? 13.227 6.008 -5.613 1 98.81 162 LEU B O 1
ATOM 2766 N N . LYS B 1 163 ? 14.969 7.348 -5.012 1 98.88 163 LYS B N 1
ATOM 2767 C CA . LYS B 1 163 ? 15.992 6.305 -5.035 1 98.88 163 LYS B CA 1
ATOM 2768 C C . LYS B 1 163 ? 16.547 6.055 -3.641 1 98.88 163 LYS B C 1
ATOM 2770 O O . LYS B 1 163 ? 17.109 6.965 -3.02 1 98.88 163 LYS B O 1
ATOM 2775 N N . ARG B 1 164 ? 16.406 4.832 -3.201 1 98.81 164 ARG B N 1
ATOM 2776 C CA . ARG B 1 164 ? 16.875 4.539 -1.852 1 98.81 164 ARG B CA 1
ATOM 2777 C C . ARG B 1 164 ? 18.391 4.68 -1.758 1 98.81 164 ARG B C 1
ATOM 2779 O O . ARG B 1 164 ? 18.922 5.027 -0.703 1 98.81 164 ARG B O 1
ATOM 2786 N N . SER B 1 165 ? 19.078 4.531 -2.871 1 98.69 165 SER B N 1
ATOM 2787 C CA . SER B 1 165 ? 20.531 4.676 -2.893 1 98.69 165 SER B CA 1
ATOM 2788 C C . SER B 1 165 ? 20.938 6.113 -2.604 1 98.69 165 SER B C 1
ATOM 2790 O O . SER B 1 165 ? 22.047 6.359 -2.098 1 98.69 165 SER B O 1
ATOM 2792 N N . ASP B 1 166 ? 20.141 7.094 -2.941 1 98.75 166 ASP B N 1
ATOM 2793 C CA . ASP B 1 166 ? 20.422 8.492 -2.629 1 98.75 166 ASP B CA 1
ATOM 2794 C C . ASP B 1 166 ? 20.562 8.695 -1.122 1 98.75 166 ASP B C 1
ATOM 2796 O O . ASP B 1 166 ? 21.203 9.656 -0.679 1 98.75 166 ASP B O 1
ATOM 2800 N N . PHE B 1 167 ? 20.016 7.801 -0.338 1 98.75 167 PHE B N 1
ATOM 2801 C CA . PHE B 1 167 ? 20.031 7.93 1.114 1 98.75 167 PHE B CA 1
ATOM 2802 C C . PHE B 1 167 ? 20.969 6.891 1.738 1 98.75 167 PHE B C 1
ATOM 2804 O O . PHE B 1 167 ? 20.891 6.629 2.939 1 98.75 167 PHE B O 1
ATOM 2811 N N . GLY B 1 168 ? 21.672 6.191 0.927 1 98 168 GLY B N 1
ATOM 2812 C CA . GLY B 1 168 ? 22.688 5.266 1.413 1 98 168 GLY B CA 1
ATOM 2813 C C . GLY B 1 168 ? 22.141 3.861 1.626 1 98 168 GLY B C 1
ATOM 2814 O O . GLY B 1 168 ? 22.844 3.004 2.18 1 98 168 GLY B O 1
ATOM 2815 N N . LEU B 1 169 ? 20.984 3.623 1.269 1 98.56 169 LEU B N 1
ATOM 2816 C CA . LEU B 1 169 ? 20.391 2.293 1.363 1 98.56 169 LEU B CA 1
ATOM 2817 C C . LEU B 1 169 ? 20.672 1.483 0.101 1 98.56 169 LEU B C 1
ATOM 2819 O O . LEU B 1 169 ? 19.844 1.43 -0.805 1 98.56 169 LEU B O 1
ATOM 2823 N N . LYS B 1 170 ? 21.734 0.733 0.069 1 98.38 170 LYS B N 1
ATOM 2824 C CA . LYS B 1 170 ? 22.234 0.157 -1.177 1 98.38 170 LYS B CA 1
ATOM 2825 C C . LYS B 1 170 ? 22.219 -1.368 -1.119 1 98.38 170 LYS B C 1
ATOM 2827 O O . LYS B 1 170 ? 22.641 -2.033 -2.066 1 98.38 170 LYS B O 1
ATOM 2832 N N . ALA B 1 171 ? 21.703 -1.925 -0.039 1 97.94 171 ALA B N 1
ATOM 2833 C CA . ALA B 1 171 ? 21.734 -3.375 0.14 1 97.94 171 ALA B CA 1
ATOM 2834 C C . ALA B 1 171 ? 21.062 -4.086 -1.025 1 97.94 171 ALA B C 1
ATOM 2836 O O . ALA B 1 171 ? 19.938 -3.727 -1.416 1 97.94 171 ALA B O 1
ATOM 2837 N N . PHE B 1 172 ? 21.75 -5.094 -1.693 1 97.88 172 PHE B N 1
ATOM 2838 C CA . PHE B 1 172 ? 21.25 -6.047 -2.678 1 97.88 172 PHE B CA 1
ATOM 2839 C C . PHE B 1 172 ? 20.828 -5.336 -3.959 1 97.88 172 PHE B C 1
ATOM 2841 O O . PHE B 1 172 ? 19.938 -5.793 -4.664 1 97.88 172 PHE B O 1
ATOM 2848 N N . LEU B 1 173 ? 21.375 -4.207 -4.234 1 97.69 173 LEU B N 1
ATOM 2849 C CA . LEU B 1 173 ? 21.188 -3.607 -5.551 1 97.69 173 LEU B CA 1
ATOM 2850 C C . LEU B 1 173 ? 21.875 -4.438 -6.629 1 97.69 173 LEU B C 1
ATOM 2852 O O . LEU B 1 173 ? 22.984 -4.93 -6.43 1 97.69 173 LEU B O 1
ATOM 2856 N N . PRO B 1 174 ? 21.219 -4.648 -7.789 1 96.81 174 PRO B N 1
ATOM 2857 C CA . PRO B 1 174 ? 19.906 -4.152 -8.227 1 96.81 174 PRO B CA 1
ATOM 2858 C C . PRO B 1 174 ? 18.797 -5.168 -8.016 1 96.81 174 PRO B C 1
ATOM 2860 O O . PRO B 1 174 ? 17.656 -4.949 -8.453 1 96.81 174 PRO B O 1
ATOM 2863 N N . ASP B 1 175 ? 19.047 -6.234 -7.309 1 97.06 175 ASP B N 1
ATOM 2864 C CA . ASP B 1 175 ? 18.078 -7.297 -7.125 1 97.06 175 ASP B CA 1
ATOM 2865 C C . ASP B 1 175 ? 16.844 -6.793 -6.367 1 97.06 175 ASP B C 1
ATOM 2867 O O . ASP B 1 175 ? 15.719 -7.172 -6.68 1 97.06 175 ASP B O 1
ATOM 2871 N N . LEU B 1 176 ? 17.125 -6.047 -5.328 1 97.94 176 LEU B N 1
ATOM 2872 C CA . LEU B 1 176 ? 16.078 -5.188 -4.777 1 97.94 176 LEU B CA 1
ATOM 2873 C C . LEU B 1 176 ? 16.078 -3.82 -5.453 1 97.94 176 LEU B C 1
ATOM 2875 O O . LEU B 1 176 ? 17.125 -3.178 -5.555 1 97.94 176 LEU B O 1
ATOM 2879 N N . GLY B 1 177 ? 14.961 -3.418 -5.934 1 98.44 177 GLY B N 1
ATOM 2880 C CA . GLY B 1 177 ? 14.891 -2.215 -6.746 1 98.44 177 GLY B CA 1
ATOM 2881 C C . GLY B 1 177 ? 15.414 -0.981 -6.031 1 98.44 177 GLY B C 1
ATOM 2882 O O . GLY B 1 177 ? 15.211 -0.83 -4.824 1 98.44 177 GLY B O 1
ATOM 2883 N N . ASP B 1 178 ? 16 -0.066 -6.809 1 98.75 178 ASP B N 1
ATOM 2884 C CA . ASP B 1 178 ? 16.469 1.21 -6.277 1 98.75 178 ASP B CA 1
ATOM 2885 C C . ASP B 1 178 ? 15.328 2.207 -6.152 1 98.75 178 ASP B C 1
ATOM 2887 O O . ASP B 1 178 ? 15.281 2.994 -5.203 1 98.75 178 ASP B O 1
ATOM 2891 N N . GLU B 1 179 ? 14.477 2.176 -7.098 1 98.88 179 GLU B N 1
ATOM 2892 C CA . GLU B 1 179 ? 13.328 3.08 -7.094 1 98.88 179 GLU B CA 1
ATOM 2893 C C . GLU B 1 179 ? 12.312 2.678 -6.031 1 98.88 179 GLU B C 1
ATOM 2895 O O . GLU B 1 179 ? 11.938 1.507 -5.93 1 98.88 179 GLU B O 1
ATOM 2900 N N . VAL B 1 180 ? 11.922 3.623 -5.195 1 98.88 180 VAL B N 1
ATOM 2901 C CA . VAL B 1 180 ? 10.891 3.465 -4.18 1 98.88 180 VAL B CA 1
ATOM 2902 C C . VAL B 1 180 ? 9.672 4.312 -4.551 1 98.88 180 VAL B C 1
ATOM 2904 O O . VAL B 1 180 ? 9.758 5.539 -4.609 1 98.88 180 VAL B O 1
ATOM 2907 N N . HIS B 1 181 ? 8.586 3.625 -4.848 1 98.88 181 HIS B N 1
ATOM 2908 C CA . HIS B 1 181 ? 7.332 4.336 -5.074 1 98.88 181 HIS B CA 1
ATOM 2909 C C . HIS B 1 181 ? 6.625 4.633 -3.756 1 98.88 181 HIS B C 1
ATOM 2911 O O . HIS B 1 181 ? 6.379 3.723 -2.959 1 98.88 181 HIS B O 1
ATOM 2917 N N . ILE B 1 182 ? 6.289 5.91 -3.609 1 98.94 182 ILE B N 1
ATOM 2918 C CA . ILE B 1 182 ? 5.723 6.359 -2.344 1 98.94 182 ILE B CA 1
ATOM 2919 C C . ILE B 1 182 ? 4.305 6.879 -2.57 1 98.94 182 ILE B C 1
ATOM 2921 O O . ILE B 1 182 ? 4.059 7.6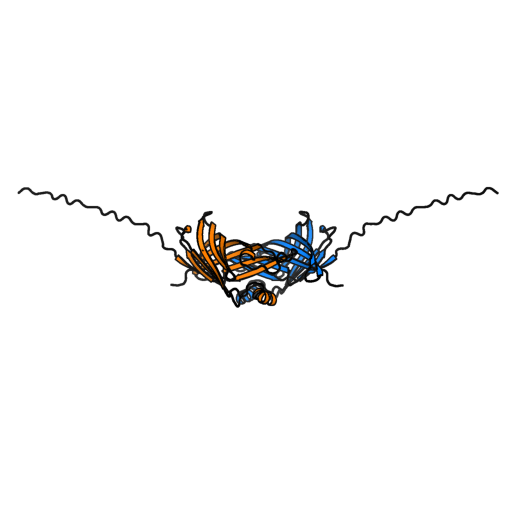37 -3.51 1 98.94 182 ILE B O 1
ATOM 2925 N N . GLU B 1 183 ? 3.391 6.41 -1.739 1 98.94 183 GLU B N 1
ATOM 2926 C CA . GLU B 1 183 ? 2.041 6.949 -1.616 1 98.94 183 GLU B CA 1
ATOM 2927 C C . GLU B 1 183 ? 1.734 7.348 -0.175 1 98.94 183 GLU B C 1
ATOM 2929 O O . GLU B 1 183 ? 1.979 6.574 0.754 1 98.94 183 GLU B O 1
ATOM 2934 N N . ILE B 1 184 ? 1.149 8.531 -0.046 1 98.94 184 ILE B N 1
ATOM 2935 C CA . ILE B 1 184 ? 0.853 9.062 1.28 1 98.94 184 ILE B CA 1
ATOM 2936 C C . ILE B 1 184 ? -0.639 9.375 1.391 1 98.94 184 ILE B C 1
ATOM 2938 O O . ILE B 1 184 ? -1.209 10.031 0.517 1 98.94 184 ILE B O 1
ATOM 2942 N N . GLY B 1 185 ? -1.335 8.844 2.383 1 98.88 185 GLY B N 1
ATOM 2943 C CA . GLY B 1 185 ? -2.592 9.359 2.906 1 98.88 185 GLY B CA 1
ATOM 2944 C C . GLY B 1 185 ? -2.441 10.047 4.25 1 98.88 185 GLY B C 1
ATOM 2945 O O . GLY B 1 185 ? -1.832 9.492 5.172 1 98.88 185 GLY B O 1
ATOM 2946 N N . ALA B 1 186 ? -2.998 11.297 4.336 1 98.94 186 ALA B N 1
ATOM 2947 C CA . ALA B 1 186 ? -2.76 12.031 5.574 1 98.94 186 ALA B CA 1
ATOM 2948 C C . ALA B 1 186 ? -4 12.82 5.992 1 98.94 186 ALA B C 1
ATOM 2950 O O . ALA B 1 186 ? -4.719 13.359 5.145 1 98.94 186 ALA B O 1
ATOM 2951 N N . GLU B 1 187 ? -4.195 12.844 7.242 1 98.88 187 GLU B N 1
ATOM 2952 C CA . GLU B 1 187 ? -5.176 13.703 7.891 1 98.88 187 GLU B CA 1
ATOM 2953 C C . GLU B 1 187 ? -4.539 14.531 9 1 98.88 187 GLU B C 1
ATOM 2955 O O . GLU B 1 187 ? -3.721 14.023 9.773 1 98.88 187 GLU B O 1
ATOM 2960 N N . ALA B 1 188 ? -4.812 15.766 9.039 1 98.88 188 ALA B N 1
ATOM 2961 C CA . ALA B 1 188 ? -4.383 16.672 10.102 1 98.88 188 ALA B CA 1
ATOM 2962 C C . ALA B 1 188 ? -5.57 17.406 10.719 1 98.88 188 ALA B C 1
ATOM 2964 O O . ALA B 1 188 ? -6.496 17.797 10.008 1 98.88 188 ALA B O 1
ATOM 2965 N N . TYR B 1 189 ? -5.496 17.547 12.023 1 98.56 189 TYR B N 1
ATOM 2966 C CA . TYR B 1 189 ? -6.664 18.094 12.695 1 98.56 189 TYR B CA 1
ATOM 2967 C C . TYR B 1 189 ? -6.262 19.219 13.648 1 98.56 189 TYR B C 1
ATOM 2969 O O . TYR B 1 189 ? -5.117 19.266 14.109 1 98.56 189 TYR B O 1
ATOM 2977 N N . GLN B 1 190 ? -7.207 20.109 13.859 1 96.62 190 GLN B N 1
ATOM 2978 C CA . GLN B 1 190 ? -7.043 21.172 14.852 1 96.62 190 GLN B CA 1
ATOM 2979 C C . GLN B 1 190 ? -7.152 20.625 16.266 1 96.62 190 GLN B C 1
ATOM 2981 O O . GLN B 1 190 ? -8.164 20.031 16.641 1 96.62 190 GLN B O 1
ATOM 2986 N N . PRO B 1 191 ? -6.059 20.828 16.984 1 91.62 191 PRO B N 1
ATOM 2987 C CA . PRO B 1 191 ? -6.133 20.312 18.359 1 91.62 191 PRO B CA 1
ATOM 2988 C C . PRO B 1 191 ? -7.156 21.062 19.203 1 91.62 191 PRO B C 1
ATOM 2990 O O . PRO B 1 191 ? -7.492 22.219 18.906 1 91.62 191 PRO B O 1
ATOM 2993 N N . THR B 1 192 ? -7.98 20.344 19.969 1 81.44 192 THR B N 1
ATOM 2994 C CA . THR B 1 192 ? -8.93 21 20.859 1 81.44 192 THR B CA 1
ATOM 2995 C C . THR B 1 192 ? -8.227 22.016 21.766 1 81.44 192 THR B C 1
ATOM 2997 O O . THR B 1 192 ? -7.168 21.719 22.312 1 81.44 192 THR B O 1
ATOM 3000 N N . VAL B 1 193 ? -8.594 23.391 21.547 1 59.38 193 VAL B N 1
ATOM 3001 C CA . VAL B 1 193 ? -8.102 24.438 22.422 1 59.38 193 VAL B CA 1
ATOM 3002 C C . VAL B 1 193 ? -8.578 24.188 23.844 1 59.38 193 VAL B C 1
ATOM 3004 O O . VAL B 1 193 ? -9.664 23.641 24.062 1 59.38 193 VAL B O 1
#

Radius of gyration: 30.19 Å; Cα contacts (8 Å, |Δi|>4): 937; chains: 2; bounding box: 45×163×86 Å

Organism: NCBI:txid458

InterPro domains:
  IPR007372 Lipid/polyisoprenoid-binding, YceI-like [PF04264] (28-188)
  IPR007372 Lipid/polyisoprenoid-binding, YceI-like [SM00867] (26-189)
  IPR036761 Lipid/polyisoprenoid-binding, YceI-like superfamily [G3DSA:2.40.128.110] (27-191)
  IPR036761 Lipid/polyisoprenoid-binding, YceI-like superfamily [SSF101874] (24-189)

Foldseek 3Di:
DPPPPPPPPPPPPDPPPPPPQPFFAKWKWDQVFKKKKKWWDALVPGIAIWMFGKTWMKRARPVCRFPIKIKIKTQQLPIGRPDVVVSVVCCPPLHQVCVVPRMKMWIWDGWADPDPFWTKTWTWIAGSRDIDIDIKTKGWDDWDQDPPPRWTKTKMKIWDKDFSVNNVNCRPPPNIPRIMTIIIIIMITRDDD/DPPPPPPPPPPPPDPPPPPPQPFFAKWKWDQVFKKKKKWWDALVPGIAIWMFGKTWMKRARPVCRFPIKIKIKTQQLPIGRPDVVVSVVCCPPLHQVCVVPRMKMWIWDGWADPDPFWTKTWTWIAGSRDIDIDIKTKGWDDWDQDPPPRWTKTKMKIWDKDFSVNNVNCRPPPNIPRIMTIIIIIMITRDDD

Sequence (386 aa):
MNRAIRYLSIVLFSVLSLPLCAAPEKLVIDDQHSYVLWRIQHLGFSTQSGKWYVKGVLMLDKDNPQNSKVEATIDVAKFVTGIPELDKHLGDKLFFDVKQYPTAQFVSDKVELTGKNTAKVTGTLTVRGVSKPVTLDVTMNKVGKNPVSDRMTVGFTATTTLKRSDFGLKAFLPDLGDEVHIEIGAEAYQPTVMNRAIRYLSIVLFSVLSLPLCAAPEKLVIDDQHSYVLWRIQHLGFSTQSGKWYVKGVLMLDKDNPQNSKVEATIDVAKFVTGIPELDKHLGDKLFFDVKQYPTAQFVSDKVELTGKNTAKVTGTLTVRGVSKPVTLDVTMNKVGKNPVSDRMTVGFTATTTLKRSDFGLKAFLPDLGDEVHIEIGAEAYQPTV

Nearest PDB structures (foldseek):
  1wub-assembly1_A  TM=9.064E-01  e=1.697E-17  Thermus thermophilus
  5ixh-assembly1_A  TM=9.156E-01  e=2.256E-13  Burkholderia cenocepacia BC7
  5w39-assembly1_A  TM=8.749E-01  e=1.184E-11  Campylobacter jejuni
  5w2d-assembly1_A  TM=8.790E-01  e=1.828E-11  Campylobacter jejuni
  5w2x-assembly1_A  TM=8.738E-01  e=3.701E-11  Campylobacter jejuni

Solvent-accessible surface area (backbone atoms only — not comparable to full-atom values): 20105 Å² total; per-residue (Å²): 136,87,80,79,80,76,80,77,77,81,78,80,79,77,76,77,76,67,76,76,71,76,71,60,42,69,25,39,35,37,51,88,50,15,36,44,34,41,36,28,41,38,66,58,25,26,45,45,60,36,32,34,49,29,36,42,39,32,35,44,16,88,90,47,54,57,73,31,40,41,39,38,40,28,59,55,71,54,58,35,63,77,42,71,69,56,44,54,55,45,33,32,73,70,46,47,22,25,90,83,28,44,52,30,38,38,39,46,78,44,40,43,75,75,49,97,50,30,27,42,40,32,26,42,35,32,37,59,87,31,74,44,80,45,62,32,47,35,35,58,57,35,75,43,68,34,90,85,78,67,32,49,27,40,10,25,40,33,36,41,75,47,50,42,51,83,42,70,42,55,63,60,64,73,44,36,39,49,53,34,43,37,45,30,22,28,32,30,29,46,69,87,128,136,87,80,77,80,76,80,77,78,80,79,79,79,78,79,77,76,68,77,76,69,76,71,59,43,69,26,38,35,36,52,88,49,14,36,47,33,40,36,28,41,39,67,59,24,27,44,45,60,36,33,35,51,30,38,42,40,34,34,43,14,86,90,45,55,54,73,32,40,42,40,39,41,28,60,55,70,54,56,35,62,76,42,71,69,56,45,54,54,46,33,32,74,70,46,47,23,24,91,85,29,46,51,30,39,40,39,47,78,44,39,42,75,74,50,97,49,30,28,42,39,30,25,43,35,32,37,58,86,32,74,45,80,46,62,32,48,36,35,58,58,36,75,44,68,33,91,84,80,68,33,49,27,40,11,24,40,33,36,40,74,45,51,42,51,82,42,67,42,55,63,60,63,73,43,36,39,49,53,35,43,37,43,31,22,28,32,30,28,45,68,85,128

Secondary structure (DSSP, 8-state):
---------------------PPPEEEEE-TTS-EEEEEEEETTTEEEEEEEEEEEEEEE-SS-GGG-EEEEEEETT--BSS-HHHHHHHHSTTTT-TTT--EEEEEEEEEEE-SSSEEEEEEEEEETTEEEEEEEEEEEEEEEE-TTT-SEEEEEEEEEEEEGGGGT--TTTTTB-SEEEEEEEEEEE----/---------------------PPPEEEEE-TTS-EEEEEEEETTTEEEEEEEE-EEEEEE-SS-GGG-EEEEEEETT--BSS-HHHHHHHHSTTTT-TTT--EEEEEEEEEEE-SSSEEEEEEEEEETTEEEEEEEEEEEEEEEE-TTT-SEEEEEEEEEEEEGGGGT--TTTTTB-SEEEEEEEEEEE----